Protein 3LRE (pdb70)

Secondary structure (P-SEA, 3-state):
cbbbbbbbcccaaaaaacccccccccccccccccccbbbbbccbbbcccccaaaaaaacaaaaaaaaaabbbbbbbbccccccccccccccccccccaaaaaaaaaaaaaaaacccccccbbbbbbbbcccccccccccccbbbbbbccccccccccbbbbbbccaaaaaaaaaaaaaacccccccccbbbbbbbbbbbbccccccccbbbbbbbbbbbcccccccaaaaaaaaaaaaacccccccaaaaaaccccccccbbbbbbbbbccccaaaaaaaaaaaaaaac/cccbbbbbbbcccaaaaaaccccccccccccccccccccbbbbbccbbbcccccaaaaaaaccccaaaaaaabbbbbbbbccccccccccccccccccccaaaaaaaaaaaaaacccccccccccbbbbbbcccccccccccccccccccccccbbbbbbbccaaaaaaaaaaaaaacccccccccccccccbbbbbbbbbbbbcccccccbbbbbbbbbbbcccccccccccaaaaaaaaaaaaaaacccccccaaaaaaccccccccbbbbbbbbbccccaaaaaaaaaaaaaaaccc

Structure (mmCIF, N/CA/C/O backbone):
data_3LRE
#
_entry.id   3LRE
#
_cell.length_a   69.420
_cell.length_b   79.744
_cell.length_c   140.145
_cell.angle_alpha   90.000
_cell.angle_beta   90.000
_cell.angle_gamma   90.000
#
_symmetry.space_group_name_H-M   'P 21 21 21'
#
loop_
_entity.id
_entity.type
_entity.pdbx_description
1 polymer 'Kinesin-like protein KIF18A'
2 non-polymer 'MAGNESIUM ION'
3 non-polymer "ADENOSINE-5'-DIPHOSPHATE"
4 water water
#
loop_
_atom_site.group_PDB
_atom_site.id
_atom_site.type_symbol
_atom_site.label_atom_id
_atom_site.label_alt_id
_atom_site.label_comp_id
_atom_site.label_asym_id
_atom_site.label_entity_id
_atom_site.label_seq_id
_atom_site.pdbx_PDB_ins_code
_atom_site.Cartn_x
_atom_site.Cartn_y
_atom_site.Cartn_z
_atom_site.occupancy
_atom_site.B_iso_or_equiv
_atom_site.auth_seq_id
_atom_site.auth_comp_id
_atom_site.auth_asym_id
_atom_site.auth_atom_id
_atom_site.pdbx_PDB_model_num
ATOM 1 N N . MET A 1 12 ? 33.211 30.864 17.767 1.00 38.24 12 MET A N 1
ATOM 2 C CA . MET A 1 12 ? 33.993 31.803 18.636 1.00 37.98 12 MET A CA 1
ATOM 3 C C . MET A 1 12 ? 35.323 32.209 18.006 1.00 37.77 12 MET A C 1
ATOM 4 O O . MET A 1 12 ? 36.212 31.374 17.796 1.00 38.81 12 MET A O 1
ATOM 9 N N . LYS A 1 13 ? 35.447 33.505 17.727 1.00 35.81 13 LYS A N 1
ATOM 10 C CA . LYS A 1 13 ? 36.705 34.096 17.333 1.00 34.89 13 LYS A CA 1
ATOM 11 C C . LYS A 1 13 ? 37.591 34.257 18.566 1.00 32.98 13 LYS A C 1
ATOM 12 O O . LYS A 1 13 ? 37.128 34.677 19.605 1.00 33.26 13 LYS A O 1
ATOM 18 N N . VAL A 1 14 ? 38.862 33.924 18.443 1.00 31.84 14 VAL A N 1
ATOM 19 C CA . VAL A 1 14 ? 39.825 34.058 19.525 1.00 30.86 14 VAL A CA 1
ATOM 20 C C . VAL A 1 14 ? 41.035 34.865 19.061 1.00 29.47 14 VAL A C 1
ATOM 21 O O . VAL A 1 14 ? 41.731 34.474 18.128 1.00 26.78 14 VAL A O 1
ATOM 25 N N . VAL A 1 15 ? 41.277 35.975 19.769 1.00 28.65 15 VAL A N 1
ATOM 26 C CA . VAL A 1 15 ? 42.428 36.859 19.563 1.00 28.00 15 VAL A CA 1
ATOM 27 C C . VAL A 1 15 ? 43.209 37.012 20.862 1.00 27.68 15 VAL A C 1
ATOM 28 O O . VAL A 1 15 ? 42.688 36.786 21.953 1.00 27.45 15 VAL A O 1
ATOM 32 N N . VAL A 1 16 ? 44.466 37.397 20.734 1.00 27.69 16 VAL A N 1
ATOM 33 C CA . VAL A 1 16 ? 45.350 37.544 21.876 1.00 28.28 16 VAL A CA 1
ATOM 34 C C . VAL A 1 16 ? 45.946 38.933 21.891 1.00 27.79 16 VAL A C 1
ATOM 35 O O . VAL A 1 16 ? 46.442 39.378 20.874 1.00 28.59 16 VAL A O 1
ATOM 39 N N . ARG A 1 17 ? 45.921 39.596 23.044 1.00 26.97 17 ARG A N 1
ATOM 40 C CA . ARG A 1 17 ? 46.595 40.870 23.210 1.00 27.11 17 ARG A CA 1
ATOM 41 C C . ARG A 1 17 ? 47.791 40.858 24.211 1.00 27.77 17 ARG A C 1
ATOM 42 O O . ARG A 1 17 ? 47.617 40.696 25.434 1.00 27.12 17 ARG A O 1
ATOM 50 N N . VAL A 1 18 ? 48.980 41.111 23.672 1.00 28.08 18 VAL A N 1
ATOM 51 C CA . VAL A 1 18 ? 50.218 41.146 24.429 1.00 29.16 18 VAL A CA 1
ATOM 52 C C . VAL A 1 18 ? 50.475 42.585 24.813 1.00 29.64 18 VAL A C 1
ATOM 53 O O . VAL A 1 18 ? 50.680 43.449 23.952 1.00 29.38 18 VAL A O 1
ATOM 57 N N . ARG A 1 19 ? 50.435 42.862 26.112 1.00 30.35 19 ARG A N 1
ATOM 58 C CA . ARG A 1 19 ? 50.662 44.208 26.601 1.00 31.56 19 ARG A CA 1
ATOM 59 C C . ARG A 1 19 ? 52.158 44.529 26.602 1.00 33.18 19 ARG A C 1
ATOM 60 O O . ARG A 1 19 ? 52.961 43.621 26.651 1.00 32.39 19 ARG A O 1
ATOM 68 N N . PRO A 1 20 ? 52.528 45.804 26.584 1.00 36.30 20 PRO A N 1
ATOM 69 C CA . PRO A 1 20 ? 53.944 46.186 26.728 1.00 39.11 20 PRO A CA 1
ATOM 70 C C . PRO A 1 20 ? 54.350 46.095 28.196 1.00 41.89 20 PRO A C 1
ATOM 71 O O . PRO A 1 20 ? 53.517 46.328 29.092 1.00 42.60 20 PRO A O 1
ATOM 75 N N . GLU A 1 21 ? 55.621 45.794 28.431 1.00 44.92 21 GLU A N 1
ATOM 76 C CA . GLU A 1 21 ? 56.182 45.769 29.777 1.00 46.57 21 GLU A CA 1
ATOM 77 C C . GLU A 1 21 ? 56.186 47.166 30.381 1.00 47.76 21 GLU A C 1
ATOM 78 O O . GLU A 1 21 ? 56.411 48.140 29.663 1.00 47.93 21 GLU A O 1
ATOM 84 N N . ASN A 1 22 ? 55.932 47.269 31.691 1.00 49.54 22 ASN A N 1
ATOM 85 C CA . ASN A 1 22 ? 55.946 48.568 32.380 1.00 51.32 22 ASN A CA 1
ATOM 86 C C . ASN A 1 22 ? 57.377 49.020 32.690 1.00 52.73 22 ASN A C 1
ATOM 87 O O . ASN A 1 22 ? 58.320 48.252 32.458 1.00 52.83 22 ASN A O 1
ATOM 92 N N . THR A 1 23 ? 57.514 50.253 33.213 1.00 54.53 23 THR A N 1
ATOM 93 C CA . THR A 1 23 ? 58.810 50.921 33.466 1.00 55.76 23 THR A CA 1
ATOM 94 C C . THR A 1 23 ? 59.737 50.080 34.326 1.00 56.48 23 THR A C 1
ATOM 95 O O . THR A 1 23 ? 60.918 49.946 34.002 1.00 57.84 23 THR A O 1
ATOM 99 N N . LYS A 1 24 ? 59.209 49.509 35.401 1.00 56.88 24 LYS A N 1
ATOM 100 C CA . LYS A 1 24 ? 60.004 48.664 36.291 1.00 57.54 24 LYS A CA 1
ATOM 101 C C . LYS A 1 24 ? 60.419 47.358 35.617 1.00 57.75 24 LYS A C 1
ATOM 102 O O . LYS A 1 24 ? 61.567 46.962 35.711 1.00 58.26 24 LYS A O 1
ATOM 108 N N . GLU A 1 25 ? 59.494 46.707 34.924 1.00 57.86 25 GLU A N 1
ATOM 109 C CA . GLU A 1 25 ? 59.761 45.423 34.269 1.00 58.13 25 GLU A CA 1
ATOM 110 C C . GLU A 1 25 ? 60.939 45.494 33.274 1.00 58.10 25 GLU A C 1
ATOM 111 O O . GLU A 1 25 ? 61.692 44.522 33.117 1.00 57.76 25 GLU A O 1
ATOM 117 N N . LYS A 1 26 ? 61.055 46.635 32.593 1.00 58.36 26 LYS A N 1
ATOM 118 C CA . LYS A 1 26 ? 62.064 46.859 31.549 1.00 58.36 26 LYS A CA 1
ATOM 119 C C . LYS A 1 26 ? 63.447 47.056 32.180 1.00 58.63 26 LYS A C 1
ATOM 120 O O . LYS A 1 26 ? 64.435 46.506 31.704 1.00 58.06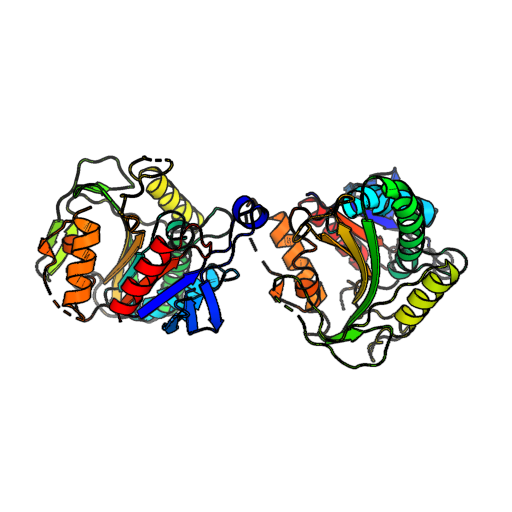 26 LYS A O 1
ATOM 126 N N . ALA A 1 27 ? 63.487 47.847 33.253 1.00 59.20 27 ALA A N 1
ATOM 127 C CA . ALA A 1 27 ? 64.708 48.090 34.007 1.00 59.89 27 ALA A CA 1
ATOM 128 C C . ALA A 1 27 ? 65.336 46.764 34.421 1.00 60.47 27 ALA A C 1
ATOM 129 O O . ALA A 1 27 ? 66.501 46.520 34.151 1.00 60.85 27 ALA A O 1
ATOM 131 N N . ALA A 1 28 ? 64.542 45.893 35.038 1.00 61.05 28 ALA A N 1
ATOM 132 C CA . ALA A 1 28 ? 64.993 44.564 35.444 1.00 61.29 28 ALA A CA 1
ATOM 133 C C . ALA A 1 28 ? 65.070 43.575 34.258 1.00 61.66 28 ALA A C 1
ATOM 134 O O . ALA A 1 28 ? 65.044 42.357 34.455 1.00 62.82 28 ALA A O 1
ATOM 136 N N . GLY A 1 29 ? 65.222 44.101 33.041 1.00 61.54 29 GLY A N 1
ATOM 137 C CA . GLY A 1 29 ? 65.024 43.379 31.785 1.00 61.14 29 GLY A CA 1
ATOM 138 C C . GLY A 1 29 ? 65.232 41.875 31.711 1.00 60.59 29 GLY A C 1
ATOM 139 O O . GLY A 1 29 ? 66.202 41.408 31.095 1.00 60.39 29 GLY A O 1
ATOM 140 N N . PHE A 1 30 ? 64.292 41.115 32.284 1.00 60.06 30 PHE A N 1
ATOM 141 C CA . PHE A 1 30 ? 64.315 39.648 32.196 1.00 59.47 30 PHE A CA 1
ATOM 142 C C . PHE A 1 30 ? 63.862 39.259 30.791 1.00 58.61 30 PHE A C 1
ATOM 143 O O . PHE A 1 30 ? 63.296 40.094 30.075 1.00 58.82 30 PHE A O 1
ATOM 151 N N . HIS A 1 31 ? 64.119 38.009 30.395 1.00 57.37 31 HIS A N 1
ATOM 152 C CA . HIS A 1 31 ? 63.748 37.506 29.058 1.00 56.55 31 HIS A CA 1
ATOM 153 C C . HIS A 1 31 ? 62.217 37.596 28.795 1.00 55.21 31 HIS A C 1
ATOM 154 O O . HIS A 1 31 ? 61.407 37.393 29.713 1.00 55.14 31 HIS A O 1
ATOM 161 N N . LYS A 1 32 ? 61.840 37.915 27.555 1.00 53.54 32 LYS A N 1
ATOM 162 C CA . LYS A 1 32 ? 60.422 37.972 27.147 1.00 52.38 32 LYS A CA 1
ATOM 163 C C . LYS A 1 32 ? 59.871 36.561 26.840 1.00 50.52 32 LYS A C 1
ATOM 164 O O . LYS A 1 32 ? 60.448 35.825 26.038 1.00 49.76 32 LYS A O 1
ATOM 170 N N . VAL A 1 33 ? 58.742 36.208 27.450 1.00 48.29 33 VAL A N 1
ATOM 171 C CA . VAL A 1 33 ? 58.138 34.880 27.267 1.00 47.36 33 VAL A CA 1
ATOM 172 C C . VAL A 1 33 ? 57.245 34.748 26.032 1.00 45.69 33 VAL A C 1
ATOM 173 O O . VAL A 1 33 ? 56.906 33.628 25.618 1.00 45.56 33 VAL A O 1
ATOM 177 N N . VAL A 1 34 ? 56.833 35.870 25.461 1.00 43.96 34 VAL A N 1
ATOM 178 C CA . VAL A 1 34 ? 56.017 35.846 24.250 1.00 42.80 34 VAL A CA 1
ATOM 179 C C . VAL A 1 34 ? 56.689 36.649 23.158 1.00 42.28 34 VAL A C 1
ATOM 180 O O . VAL A 1 34 ? 57.058 37.783 23.384 1.00 42.00 34 VAL A O 1
ATOM 184 N N . HIS A 1 35 ? 56.832 36.040 21.981 1.00 42.52 35 HIS A N 1
ATOM 185 C CA . HIS A 1 35 ? 57.319 36.706 20.773 1.00 42.66 35 HIS A CA 1
ATOM 186 C C . HIS A 1 35 ? 56.222 36.681 19.720 1.00 41.93 35 HIS A C 1
ATOM 187 O O . HIS A 1 35 ? 55.824 35.615 19.283 1.00 39.90 35 HIS A O 1
ATOM 194 N N . VAL A 1 36 ? 55.752 37.869 19.325 1.00 42.15 36 VAL A N 1
ATOM 195 C CA . VAL A 1 36 ? 54.792 38.010 18.245 1.00 42.25 36 VAL A CA 1
ATOM 196 C C . VAL A 1 36 ? 55.559 37.999 16.920 1.00 42.49 36 VAL A C 1
ATOM 197 O O . VAL A 1 36 ? 56.356 38.907 16.643 1.00 41.49 36 VAL A O 1
ATOM 201 N N . VAL A 1 37 ? 55.311 36.964 16.120 1.00 42.71 37 VAL A N 1
ATOM 202 C CA . VAL A 1 37 ? 55.833 36.844 14.759 1.00 42.89 37 VAL A CA 1
ATOM 203 C C . VAL A 1 37 ? 55.059 37.783 13.832 1.00 43.17 37 VAL A C 1
ATOM 204 O O . VAL A 1 37 ? 55.623 38.711 13.297 1.00 43.08 37 VAL A O 1
ATOM 208 N N . ASP A 1 38 ? 53.766 37.547 13.632 1.00 43.77 38 ASP A N 1
ATOM 209 C CA . ASP A 1 38 ? 52.958 38.430 12.773 1.00 43.80 38 ASP A CA 1
ATOM 210 C C . ASP A 1 38 ? 51.482 38.538 13.209 1.00 44.44 38 ASP A C 1
ATOM 211 O O . ASP A 1 38 ? 51.131 38.188 14.344 1.00 44.99 38 ASP A O 1
ATOM 216 N N . LYS A 1 39 ? 50.615 39.026 12.327 1.00 44.31 39 LYS A N 1
ATOM 217 C CA . LYS A 1 39 ? 49.212 39.243 12.682 1.00 44.77 39 LYS A CA 1
ATOM 218 C C . LYS A 1 39 ? 48.491 38.034 13.276 1.00 43.70 39 LYS A C 1
ATOM 219 O O . LYS A 1 39 ? 47.495 38.216 13.957 1.00 43.19 39 LYS A O 1
ATOM 225 N N . HIS A 1 40 ? 48.961 36.824 12.983 1.00 43.05 40 HIS A N 1
ATOM 226 C CA . HIS A 1 40 ? 48.273 35.586 13.373 1.00 43.23 40 HIS A CA 1
ATOM 227 C C . HIS A 1 40 ? 49.060 34.636 14.278 1.00 42.30 40 HIS A C 1
ATOM 228 O O . HIS A 1 40 ? 48.482 33.738 14.882 1.00 42.31 40 HIS A O 1
ATOM 235 N N . ILE A 1 41 ? 50.373 34.817 14.364 1.00 41.99 41 ILE A N 1
ATOM 236 C CA . ILE A 1 41 ? 51.259 33.816 14.950 1.00 41.35 41 ILE A CA 1
ATOM 237 C C . ILE A 1 41 ? 52.018 34.418 16.091 1.00 40.49 41 ILE A C 1
ATOM 238 O O . ILE A 1 41 ? 52.533 35.511 15.965 1.00 38.91 41 ILE A O 1
ATOM 243 N N . LEU A 1 42 ? 52.056 33.716 17.223 1.00 40.18 42 LEU A N 1
ATOM 244 C CA . LEU A 1 42 ? 52.978 34.091 18.301 1.00 39.97 42 LEU A CA 1
ATOM 245 C C . LEU A 1 42 ? 53.729 32.858 18.776 1.00 39.37 42 LEU A C 1
ATOM 246 O O . LEU A 1 42 ? 53.347 31.741 18.469 1.00 39.29 42 LEU A O 1
ATOM 251 N N . VAL A 1 43 ? 54.811 33.070 19.502 1.00 39.00 43 VAL A N 1
ATOM 252 C CA . VAL A 1 43 ? 55.638 31.984 19.972 1.00 39.25 43 VAL A CA 1
ATOM 253 C C . VAL A 1 43 ? 55.760 32.127 21.472 1.00 39.23 43 VAL A C 1
ATOM 254 O O . VAL A 1 43 ? 56.270 33.133 21.947 1.00 39.18 43 VAL A O 1
ATOM 258 N N . PHE A 1 44 ? 55.300 31.129 22.221 1.00 39.45 44 PHE A N 1
ATOM 259 C CA . PHE A 1 44 ? 55.495 31.129 23.671 1.00 39.86 44 PHE A CA 1
ATOM 260 C C . PHE A 1 44 ? 56.800 30.468 24.077 1.00 40.09 44 PHE A C 1
ATOM 261 O O . PHE A 1 44 ? 57.076 29.354 23.655 1.00 40.08 44 PHE A O 1
ATOM 269 N N . ASP A 1 45 ? 57.539 31.118 24.966 1.00 40.56 45 ASP A N 1
ATOM 270 C CA . ASP A 1 45 ? 58.877 30.669 25.374 1.00 41.34 45 ASP A CA 1
ATOM 271 C C . ASP A 1 45 ? 59.874 30.704 24.181 1.00 41.50 45 ASP A C 1
ATOM 272 O O . ASP A 1 45 ? 60.317 29.645 23.702 1.00 41.61 45 ASP A O 1
ATOM 277 C CA . ASN A 1 69 ? 62.714 25.956 25.858 1.00 50.91 69 ASN A CA 1
ATOM 278 C C . ASN A 1 69 ? 61.563 25.375 25.050 1.00 50.61 69 ASN A C 1
ATOM 279 O O . ASN A 1 69 ? 61.784 24.854 23.956 1.00 50.68 69 ASN A O 1
ATOM 284 N N . LYS A 1 70 ? 60.333 25.517 25.557 1.00 50.15 70 LYS A N 1
ATOM 285 C CA . LYS A 1 70 ? 59.166 24.881 24.944 1.00 50.18 70 LYS A CA 1
ATOM 286 C C . LYS A 1 70 ? 58.861 25.351 23.504 1.00 49.99 70 LYS A C 1
ATOM 287 O O . LYS A 1 70 ? 58.217 24.619 22.727 1.00 49.34 70 LYS A O 1
ATOM 293 N N . ASP A 1 71 ? 59.310 26.569 23.175 1.00 49.78 71 ASP A N 1
ATOM 294 C CA . ASP A 1 71 ? 59.243 27.125 21.813 1.00 49.94 71 ASP A CA 1
ATOM 295 C C . ASP A 1 71 ? 57.952 26.726 21.106 1.00 49.17 71 ASP A C 1
ATOM 296 O O . ASP A 1 71 ? 57.963 26.132 20.029 1.00 48.72 71 ASP A O 1
ATOM 301 N N . LEU A 1 72 ? 56.836 27.056 21.748 1.00 49.01 72 LEU A N 1
ATOM 302 C CA . LEU A 1 72 ? 55.496 26.733 21.245 1.00 49.09 72 LEU A CA 1
ATOM 303 C C . LEU A 1 72 ? 54.932 27.793 20.284 1.00 48.65 72 LEU A C 1
ATOM 304 O O . LEU A 1 72 ? 54.885 28.964 20.609 1.00 48.04 72 LEU A O 1
ATOM 309 N N . LYS A 1 73 ? 54.477 27.356 19.118 1.00 49.01 73 LYS A N 1
ATOM 310 C CA . LYS A 1 73 ? 53.931 28.255 18.121 1.00 49.43 73 LYS A CA 1
ATOM 311 C C . LYS A 1 73 ? 52.437 28.152 18.237 1.00 49.25 73 LYS A C 1
ATOM 312 O O . LYS A 1 73 ? 51.885 27.057 18.086 1.00 49.78 73 LYS A O 1
ATOM 318 N N . PHE A 1 74 ? 51.792 29.293 18.505 1.00 48.15 74 PHE A N 1
ATOM 319 C CA . PHE A 1 74 ? 50.344 29.380 18.583 1.00 46.99 74 PHE A CA 1
ATOM 320 C C . PHE A 1 74 ? 49.837 30.198 17.392 1.00 46.21 74 PHE A C 1
ATOM 321 O O . PHE A 1 74 ? 50.486 31.142 16.939 1.00 46.65 74 PHE A O 1
ATOM 329 N N . VAL A 1 75 ? 48.671 29.829 16.889 1.00 44.52 75 VAL A N 1
ATOM 330 C CA . VAL A 1 75 ? 48.015 30.583 15.831 1.00 43.57 75 VAL A CA 1
ATOM 331 C C . VAL A 1 75 ? 46.660 31.061 16.335 1.00 41.74 75 VAL A C 1
ATOM 332 O O . VAL A 1 75 ? 45.935 30.316 16.992 1.00 41.69 75 VAL A O 1
ATOM 336 N N . PHE A 1 76 ? 46.334 32.309 16.014 1.00 39.88 76 PHE A N 1
ATOM 337 C CA . PHE A 1 76 ? 45.074 32.914 16.411 1.00 38.06 76 PHE A CA 1
ATOM 338 C C . PHE A 1 76 ? 44.464 33.755 15.286 1.00 37.08 76 PHE A C 1
ATOM 339 O O . PHE A 1 76 ? 45.154 34.212 14.382 1.00 36.69 76 PHE A O 1
ATOM 347 N N . ASP A 1 77 ? 43.166 33.973 15.387 1.00 36.09 77 ASP A N 1
ATOM 348 C CA . ASP A 1 77 ? 42.423 34.781 14.446 1.00 36.34 77 ASP A CA 1
ATOM 349 C C . ASP A 1 77 ? 43.043 36.162 14.294 1.00 36.21 77 ASP A C 1
ATOM 350 O O . ASP A 1 77 ? 43.008 36.727 13.214 1.00 36.65 77 ASP A O 1
ATOM 355 N N . ALA A 1 78 ? 43.624 36.675 15.383 1.00 35.73 78 ALA A N 1
ATOM 356 C CA . ALA A 1 78 ? 44.379 37.913 15.406 1.00 35.31 78 ALA A CA 1
ATOM 357 C C . ALA A 1 78 ? 45.277 37.970 16.654 1.00 35.33 78 ALA A C 1
ATOM 358 O O . ALA A 1 78 ? 44.903 37.462 17.730 1.00 35.73 78 ALA A O 1
ATOM 360 N N . VAL A 1 79 ? 46.445 38.582 16.504 1.00 33.69 79 VAL A N 1
ATOM 361 C CA . VAL A 1 79 ? 47.395 38.784 17.604 1.00 33.73 79 VAL A CA 1
ATOM 362 C C . VAL A 1 79 ? 47.792 40.261 17.553 1.00 33.46 79 VAL A C 1
ATOM 363 O O . VAL A 1 79 ? 48.162 40.781 16.489 1.00 33.92 79 VAL A O 1
ATOM 367 N N . PHE A 1 80 ? 47.641 40.951 18.676 1.00 32.94 80 PHE A N 1
ATOM 368 C CA . PHE A 1 80 ? 47.903 42.381 18.765 1.00 32.56 80 PHE A CA 1
ATOM 369 C C . PHE A 1 80 ? 49.106 42.487 19.635 1.00 32.81 80 PHE A C 1
ATOM 370 O O . PHE A 1 80 ? 49.094 41.976 20.745 1.00 30.83 80 PHE A O 1
ATOM 378 N N . ASP A 1 81 ? 50.149 43.157 19.156 1.00 34.49 81 ASP A N 1
ATOM 379 C CA . ASP A 1 81 ? 51.402 43.221 19.898 1.00 35.52 81 ASP A CA 1
ATOM 380 C C . ASP A 1 81 ? 51.422 44.403 20.850 1.00 35.88 81 ASP A C 1
ATOM 381 O O . ASP A 1 81 ? 50.413 45.089 21.043 1.00 35.28 81 ASP A O 1
ATOM 386 N N . GLU A 1 82 ? 52.597 44.624 21.433 1.00 36.56 82 GLU A N 1
ATOM 387 C CA . GLU A 1 82 ? 52.851 45.663 22.416 1.00 36.80 82 GLU A CA 1
ATOM 388 C C . GLU A 1 82 ? 52.515 47.055 21.922 1.00 35.86 82 GLU A C 1
ATOM 389 O O . GLU A 1 82 ? 52.287 47.931 22.724 1.00 35.96 82 GLU A O 1
ATOM 395 N N . THR A 1 83 ? 52.516 47.274 20.613 1.00 35.38 83 THR A N 1
ATOM 396 C CA . THR A 1 83 ? 52.246 48.605 20.058 1.00 35.11 83 THR A CA 1
ATOM 397 C C . THR A 1 83 ? 50.783 48.803 19.670 1.00 33.91 83 THR A C 1
ATOM 398 O O . THR A 1 83 ? 50.384 49.910 19.286 1.00 34.50 83 THR A O 1
ATOM 402 N N . SER A 1 84 ? 49.986 47.741 19.723 1.00 31.99 84 SER A N 1
ATOM 403 C CA . SER A 1 84 ? 48.570 47.827 19.362 1.00 30.35 84 SER A CA 1
ATOM 404 C C . SER A 1 84 ? 47.857 48.991 20.030 1.00 28.44 84 SER A C 1
ATOM 405 O O . SER A 1 84 ? 48.052 49.275 21.194 1.00 27.21 84 SER A O 1
ATOM 408 N N . THR A 1 85 ? 47.070 49.724 19.255 1.00 27.45 85 THR A N 1
ATOM 409 C CA . THR A 1 85 ? 46.223 50.762 19.813 1.00 26.00 85 THR A CA 1
ATOM 410 C C . THR A 1 85 ? 44.839 50.197 20.080 1.00 25.42 85 THR A C 1
ATOM 411 O O . THR A 1 85 ? 44.446 49.161 19.518 1.00 25.59 85 THR A O 1
ATOM 415 N N . GLN A 1 86 ? 44.092 50.929 20.886 1.00 24.80 86 GLN A N 1
ATOM 416 C CA . GLN A 1 86 ? 42.695 50.586 21.178 1.00 25.47 86 GLN A CA 1
ATOM 417 C C . GLN A 1 86 ? 41.895 50.476 19.901 1.00 24.93 86 GLN A C 1
ATOM 418 O O . GLN A 1 86 ? 41.057 49.590 19.772 1.00 24.05 86 GLN A O 1
ATOM 424 N N . SER A 1 87 ? 42.183 51.365 18.956 1.00 25.72 87 SER A N 1
ATOM 425 C CA . SER A 1 87 ? 41.517 51.372 17.662 1.00 26.22 87 SER A CA 1
ATOM 426 C C . SER A 1 87 ? 41.759 50.102 16.893 1.00 26.27 87 SER A C 1
ATOM 427 O O . SER A 1 87 ? 40.820 49.522 16.359 1.00 25.32 87 SER A O 1
ATOM 430 N N . GLU A 1 88 ? 43.000 49.661 16.853 1.00 26.85 88 GLU A N 1
ATOM 431 C CA . GLU A 1 88 ? 43.306 48.404 16.183 1.00 27.79 88 GLU A CA 1
ATOM 432 C C . GLU A 1 88 ? 42.582 47.220 16.813 1.00 26.19 88 GLU A C 1
ATOM 433 O O . GLU A 1 88 ? 42.068 46.365 16.097 1.00 24.59 88 GLU A O 1
ATOM 439 N N . VAL A 1 89 ? 42.549 47.177 18.149 1.00 24.66 89 VAL A N 1
ATOM 440 C CA . VAL A 1 89 ? 41.827 46.121 18.837 1.00 24.03 89 VAL A CA 1
ATOM 441 C C . VAL A 1 89 ? 40.341 46.210 18.501 1.00 22.96 89 VAL A C 1
ATOM 442 O O . VAL A 1 89 ? 39.754 45.225 18.117 1.00 21.68 89 VAL A O 1
ATOM 446 N N . PHE A 1 90 ? 39.737 47.379 18.671 1.00 23.05 90 PHE A N 1
ATOM 447 C CA . PHE A 1 90 ? 38.334 47.606 18.296 1.00 23.28 90 PHE A CA 1
ATOM 448 C C . PHE A 1 90 ? 38.010 47.172 16.850 1.00 23.85 90 PHE A C 1
ATOM 449 O O . PHE A 1 90 ? 36.987 46.492 16.612 1.00 23.20 90 PHE A O 1
ATOM 457 N N . GLU A 1 91 ? 38.890 47.513 15.912 1.00 24.68 91 GLU A N 1
ATOM 458 C CA . GLU A 1 91 ? 38.655 47.253 14.481 1.00 26.53 91 GLU A CA 1
ATOM 459 C C . GLU A 1 91 ? 38.617 45.791 14.194 1.00 26.25 91 GLU A C 1
ATOM 460 O O . GLU A 1 91 ? 37.977 45.373 13.274 1.00 25.51 91 GLU A O 1
ATOM 466 N N . HIS A 1 92 ? 39.310 45.015 15.012 1.00 27.17 92 HIS A N 1
ATOM 467 C CA . HIS A 1 92 ? 39.401 43.592 14.794 1.00 28.89 92 HIS A CA 1
ATOM 468 C C . HIS A 1 92 ? 38.595 42.774 15.768 1.00 28.07 92 HIS A C 1
ATOM 469 O O . HIS A 1 92 ? 38.718 41.569 15.777 1.00 28.57 92 HIS A O 1
ATOM 476 N N . THR A 1 93 ? 37.746 43.434 16.565 1.00 27.58 93 THR A N 1
ATOM 477 C CA . THR A 1 93 ? 36.905 42.749 17.538 1.00 25.34 93 THR A CA 1
ATOM 478 C C . THR A 1 93 ? 35.442 43.125 17.425 1.00 24.53 93 THR A C 1
ATOM 479 O O . THR A 1 93 ? 34.726 42.438 16.723 1.00 24.04 93 THR A O 1
ATOM 483 N N . THR A 1 94 ? 35.003 44.208 18.072 1.00 24.02 94 THR A N 1
ATOM 484 C CA . THR A 1 94 ? 33.599 44.524 18.118 1.00 24.20 94 THR A CA 1
ATOM 485 C C . THR A 1 94 ? 33.119 45.285 16.895 1.00 24.79 94 THR A C 1
ATOM 486 O O . THR A 1 94 ? 31.915 45.314 16.630 1.00 23.78 94 THR A O 1
ATOM 490 N N . LYS A 1 95 ? 34.030 45.944 16.180 1.00 25.37 95 LYS A N 1
ATOM 491 C CA . LYS A 1 95 ? 33.616 46.712 15.009 1.00 26.64 95 LYS A CA 1
ATOM 492 C C . LYS A 1 95 ? 32.927 45.815 13.974 1.00 26.43 95 LYS A C 1
ATOM 493 O O . LYS A 1 95 ? 31.782 46.085 13.620 1.00 26.35 95 LYS A O 1
ATOM 499 N N . PRO A 1 96 ? 33.540 44.713 13.552 1.00 26.57 96 PRO A N 1
ATOM 500 C CA . PRO A 1 96 ? 32.813 43.720 12.750 1.00 26.89 96 PRO A CA 1
ATOM 501 C C . PRO A 1 96 ? 31.600 43.044 13.441 1.00 27.39 96 PRO A C 1
ATOM 502 O O . PRO A 1 96 ? 30.628 42.751 12.782 1.00 26.50 96 PRO A O 1
ATOM 506 N N . ILE A 1 97 ? 31.666 42.769 14.744 1.00 27.68 97 ILE A N 1
ATOM 507 C CA . ILE A 1 97 ? 30.570 42.054 15.388 1.00 27.90 97 ILE A CA 1
ATOM 508 C C . ILE A 1 97 ? 29.341 42.916 15.458 1.00 27.08 97 ILE A C 1
ATOM 509 O O . ILE A 1 97 ? 28.234 42.407 15.530 1.00 27.67 97 ILE A O 1
ATOM 514 N N . LEU A 1 98 ? 29.531 44.225 15.357 1.00 26.23 98 LEU A N 1
ATOM 515 C CA . LEU A 1 98 ? 28.428 45.198 15.396 1.00 25.70 98 LEU A CA 1
ATOM 516 C C . LEU A 1 98 ? 27.520 44.988 14.198 1.00 25.35 98 LEU A C 1
ATOM 517 O O . LEU A 1 98 ? 26.331 45.288 14.257 1.00 24.70 98 LEU A O 1
ATOM 522 N N . ARG A 1 99 ? 28.111 44.527 13.095 1.00 26.22 99 ARG A N 1
ATOM 523 C CA . ARG A 1 99 ? 27.366 44.174 11.855 1.00 26.95 99 ARG A CA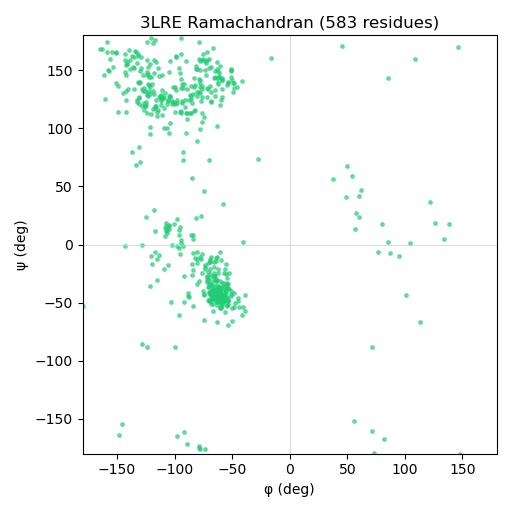 1
ATOM 524 C C . ARG A 1 99 ? 26.331 43.071 12.168 1.00 26.27 99 ARG A C 1
ATOM 525 O O . ARG A 1 99 ? 25.147 43.163 11.811 1.00 25.43 99 ARG A O 1
ATOM 533 N N . SER A 1 100 ? 26.769 42.071 12.928 1.00 25.97 100 SER A N 1
ATOM 534 C CA . SER A 1 100 ? 25.836 41.054 13.439 1.00 25.63 100 SER A CA 1
ATOM 535 C C . SER A 1 100 ? 24.791 41.602 14.432 1.00 25.54 100 SER A C 1
ATOM 536 O O . SER A 1 100 ? 23.621 41.225 14.361 1.00 26.30 100 SER A O 1
ATOM 539 N N . PHE A 1 101 ? 25.212 42.460 15.370 1.00 24.27 101 PHE A N 1
ATOM 540 C CA . PHE A 1 101 ? 24.296 43.057 16.333 1.00 22.86 101 PHE A CA 1
ATOM 541 C C . PHE A 1 101 ? 23.149 43.821 15.638 1.00 24.58 101 PHE A C 1
ATOM 542 O O . PHE A 1 101 ? 21.959 43.735 16.025 1.00 23.52 101 PHE A O 1
ATOM 550 N N . LEU A 1 102 ? 23.497 44.579 14.607 1.00 26.27 102 LEU A N 1
ATOM 551 C CA . LEU A 1 102 ? 22.491 45.369 13.890 1.00 27.66 102 LEU A CA 1
ATOM 552 C C . LEU A 1 102 ? 21.628 44.523 12.949 1.00 28.85 102 LEU A C 1
ATOM 553 O O . LEU A 1 102 ? 20.647 45.021 12.422 1.00 30.50 102 LEU A O 1
ATOM 558 N N . ASN A 1 103 ? 21.983 43.255 12.767 1.00 30.06 103 ASN A N 1
ATOM 559 C CA . ASN A 1 103 ? 21.107 42.263 12.175 1.00 31.17 103 ASN A CA 1
ATOM 560 C C . ASN A 1 103 ? 20.315 41.411 13.215 1.00 32.42 103 ASN A C 1
ATOM 561 O O . ASN A 1 103 ? 19.722 40.400 12.867 1.00 32.91 103 ASN A O 1
ATOM 566 N N . GLY A 1 104 ? 20.274 41.864 14.465 1.00 32.19 104 GLY A N 1
ATOM 567 C CA . GLY A 1 104 ? 19.499 41.228 15.516 1.00 32.56 104 GLY A CA 1
ATOM 568 C C . GLY A 1 104 ? 20.125 40.007 16.172 1.00 32.82 104 GLY A C 1
ATOM 569 O O . GLY A 1 104 ? 19.400 39.258 16.785 1.00 34.34 104 GLY A O 1
ATOM 570 N N . TYR A 1 105 ? 21.436 39.783 16.046 1.00 32.29 105 TYR A N 1
ATOM 571 C CA . TYR A 1 105 ? 22.090 38.664 16.707 1.00 32.30 105 TYR A CA 1
ATOM 572 C C . TYR A 1 105 ? 22.674 39.101 18.033 1.00 30.48 105 TYR A C 1
ATOM 573 O O . TYR A 1 105 ? 23.295 40.153 18.115 1.00 29.96 105 TYR A O 1
ATOM 582 N N . ASN A 1 106 ? 22.463 38.300 19.081 1.00 28.54 106 ASN A N 1
ATOM 583 C CA . ASN A 1 106 ? 23.177 38.529 20.335 1.00 26.85 106 ASN A CA 1
ATOM 584 C C . ASN A 1 106 ? 24.653 38.395 20.107 1.00 25.68 106 ASN A C 1
ATOM 585 O O . ASN A 1 106 ? 25.088 37.577 19.304 1.00 25.78 106 ASN A O 1
ATOM 590 N N . CYS A 1 107 ? 25.433 39.215 20.794 1.00 24.76 107 CYS A N 1
ATOM 591 C CA . CYS A 1 107 ? 26.877 39.158 20.673 1.00 24.08 107 CYS A CA 1
ATOM 592 C C . CYS A 1 107 ? 27.520 39.226 22.037 1.00 22.81 107 CYS A C 1
ATOM 593 O O . CYS A 1 107 ? 27.027 39.889 22.934 1.00 21.69 107 CYS A O 1
ATOM 596 N N . THR A 1 108 ? 28.694 38.634 22.141 1.00 22.43 108 THR A N 1
ATOM 597 C CA . THR A 1 108 ? 29.417 38.569 23.399 1.00 22.11 108 THR A CA 1
ATOM 598 C C . THR A 1 108 ? 30.905 38.725 23.205 1.00 21.39 108 THR A C 1
ATOM 599 O O . THR A 1 108 ? 31.477 38.103 22.344 1.00 20.79 108 THR A O 1
ATOM 603 N N . VAL A 1 109 ? 31.516 39.585 23.994 1.00 21.64 109 VAL A N 1
ATOM 604 C CA . VAL A 1 109 ? 32.970 39.711 24.009 1.00 22.81 109 VAL A CA 1
ATOM 605 C C . VAL A 1 109 ? 33.481 39.484 25.430 1.00 21.59 109 VAL A C 1
ATOM 606 O O . VAL A 1 109 ? 33.002 40.131 26.374 1.00 20.83 109 VAL A O 1
ATOM 610 N N . LEU A 1 110 ? 34.444 38.574 25.541 1.00 20.66 110 LEU A N 1
ATOM 611 C CA . LEU A 1 110 ? 35.007 38.117 26.812 1.00 22.03 110 LEU A CA 1
ATOM 612 C C . LEU A 1 110 ? 36.479 38.524 26.869 1.00 21.01 110 LEU A C 1
ATOM 613 O O . LEU A 1 110 ? 37.254 38.013 26.075 1.00 22.50 110 LEU A O 1
ATOM 618 N N . ALA A 1 111 ? 36.838 39.414 27.772 1.00 20.35 111 ALA A N 1
ATOM 619 C CA . ALA A 1 111 ? 38.229 39.722 28.106 1.00 21.44 111 ALA A CA 1
ATOM 620 C C . ALA A 1 111 ? 38.682 38.783 29.226 1.00 22.17 111 ALA A C 1
ATOM 621 O O . ALA A 1 111 ? 38.143 38.877 30.367 1.00 19.29 111 ALA A O 1
ATOM 623 N N . TYR A 1 112 ? 39.638 37.895 28.873 1.00 22.68 112 TYR A N 1
ATOM 624 C CA . TYR A 1 112 ? 40.114 36.770 29.710 1.00 23.78 112 TYR A CA 1
ATOM 625 C C . TYR A 1 112 ? 41.607 36.887 29.942 1.00 24.25 112 TYR A C 1
ATOM 626 O O . TYR A 1 112 ? 42.350 37.176 28.993 1.00 24.55 112 TYR A O 1
ATOM 635 N N . GLY A 1 113 ? 42.032 36.626 31.184 1.00 23.90 113 GLY A N 1
ATOM 636 C CA . GLY A 1 113 ? 43.424 36.435 31.535 1.00 23.26 113 GLY A CA 1
ATOM 637 C C . GLY A 1 113 ? 43.803 36.879 32.908 1.00 23.24 113 GLY A C 1
ATOM 638 O O . GLY A 1 113 ? 43.037 37.406 33.650 1.00 22.82 113 GLY A O 1
ATOM 639 N N . ALA A 1 114 ? 45.071 36.704 33.220 1.00 24.67 114 ALA A N 1
ATOM 640 C CA . ALA A 1 114 ? 45.553 36.838 34.566 1.00 24.72 114 ALA A CA 1
ATOM 641 C C . ALA A 1 114 ? 45.564 38.313 34.904 1.00 24.98 114 ALA A C 1
ATOM 642 O O . ALA A 1 114 ? 45.543 39.142 34.013 1.00 25.38 114 ALA A O 1
ATOM 644 N N . THR A 1 115 ? 45.533 38.619 36.200 1.00 25.65 115 THR A N 1
ATOM 645 C CA . THR A 1 115 ? 45.617 39.964 36.707 1.00 26.10 115 THR A CA 1
ATOM 646 C C . THR A 1 115 ? 46.914 40.624 36.246 1.00 27.32 115 THR A C 1
ATOM 647 O O . THR A 1 115 ? 48.001 39.996 36.207 1.00 26.34 115 THR A O 1
ATOM 651 N N . GLY A 1 116 ? 46.791 41.913 35.923 1.00 28.57 116 GLY A N 1
ATOM 652 C CA . GLY A 1 116 ? 47.853 42.658 35.271 1.00 28.40 116 GLY A CA 1
ATOM 653 C C . GLY A 1 116 ? 48.061 42.425 33.785 1.00 28.01 116 GLY A C 1
ATOM 654 O O . GLY A 1 116 ? 48.839 43.146 33.195 1.00 28.57 116 GLY A O 1
ATOM 655 N N . ALA A 1 117 ? 47.380 41.484 33.152 1.00 27.72 117 ALA A N 1
ATOM 656 C CA . ALA A 1 117 ? 47.659 41.247 31.739 1.00 27.52 117 ALA A CA 1
ATOM 657 C C . ALA A 1 117 ? 47.086 42.286 30.735 1.00 27.53 117 ALA A C 1
ATOM 658 O O . ALA A 1 117 ? 47.618 42.435 29.616 1.00 28.61 117 ALA A O 1
ATOM 660 N N . GLY A 1 118 ? 46.026 42.989 31.097 1.00 26.75 118 GLY A N 1
ATOM 661 C CA . GLY A 1 118 ? 45.394 43.956 30.182 1.00 26.68 118 GLY A CA 1
ATOM 662 C C . GLY A 1 118 ? 43.866 43.994 29.995 1.00 25.35 118 GLY A C 1
ATOM 663 O O . GLY A 1 118 ? 43.372 44.709 29.121 1.00 26.11 118 GLY A O 1
ATOM 664 N N . LYS A 1 119 ? 43.115 43.201 30.753 1.00 24.00 119 LYS A N 1
ATOM 665 C CA . LYS A 1 119 ? 41.681 43.061 30.524 1.00 22.81 119 LYS A CA 1
ATOM 666 C C . LYS A 1 119 ? 40.997 44.410 30.649 1.00 22.43 119 LYS A C 1
ATOM 667 O O . LYS A 1 119 ? 40.243 44.844 29.779 1.00 20.72 119 LYS A O 1
ATOM 673 N N . THR A 1 120 ? 41.261 45.095 31.759 1.00 22.89 120 THR A N 1
ATOM 674 C CA . THR A 1 120 ? 40.627 46.382 31.989 1.00 22.82 120 THR A CA 1
ATOM 675 C C . THR A 1 120 ? 41.043 47.488 31.040 1.00 22.61 120 THR A C 1
ATOM 676 O O . THR A 1 120 ? 40.237 48.346 30.704 1.00 23.11 120 THR A O 1
ATOM 680 N N . HIS A 1 121 ? 42.311 47.537 30.686 1.00 23.45 121 HIS A N 1
ATOM 681 C CA . HIS A 1 121 ? 42.835 48.558 29.791 1.00 23.45 121 HIS A CA 1
ATOM 682 C C . HIS A 1 121 ? 42.164 48.321 28.446 1.00 23.17 121 HIS A C 1
ATOM 683 O O . HIS A 1 121 ? 41.790 49.246 27.756 1.00 22.80 121 HIS A O 1
ATOM 690 N N . THR A 1 122 ? 42.044 47.056 28.066 1.00 22.38 122 THR A N 1
ATOM 691 C CA . THR A 1 122 ? 41.375 46.713 26.816 1.00 22.62 122 THR A CA 1
ATOM 692 C C . THR A 1 122 ? 39.895 47.099 26.819 1.00 22.89 122 THR A C 1
ATOM 693 O O . THR A 1 122 ? 39.443 47.706 25.860 1.00 23.47 122 THR A O 1
ATOM 697 N N . MET A 1 123 ? 39.148 46.787 27.890 1.00 22.42 123 MET A N 1
ATOM 698 C CA . MET A 1 123 ? 37.697 46.992 27.907 1.00 21.58 123 MET A CA 1
ATOM 699 C C . MET A 1 123 ? 37.327 48.409 28.292 1.00 20.98 123 MET A C 1
ATOM 700 O O . MET A 1 123 ? 36.533 49.067 27.619 1.00 21.39 123 MET A O 1
ATOM 705 N N . LEU A 1 124 ? 37.841 48.864 29.398 1.00 21.12 124 LEU A N 1
ATOM 706 C CA . LEU A 1 124 ? 37.564 50.204 29.868 1.00 22.50 124 LEU A CA 1
ATOM 707 C C . LEU A 1 124 ? 38.570 51.209 29.282 1.00 23.48 124 LEU A C 1
ATOM 708 O O . LEU A 1 124 ? 38.179 52.254 28.933 1.00 23.48 124 LEU A O 1
ATOM 713 N N . GLY A 1 125 ? 39.866 50.894 29.266 1.00 25.56 125 GLY A N 1
ATOM 714 C CA . GLY A 1 125 ? 40.913 51.820 28.831 1.00 27.53 125 GLY A CA 1
ATOM 715 C C . GLY A 1 125 ? 41.328 52.787 29.912 1.00 29.74 125 GLY A C 1
ATOM 716 O O . GLY A 1 125 ? 40.952 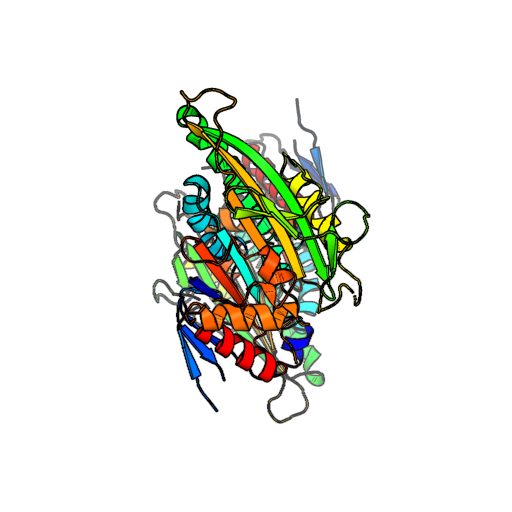52.624 31.078 1.00 30.64 125 GLY A O 1
ATOM 717 N N . SER A 1 126 ? 42.075 53.824 29.517 1.00 31.62 126 SER A N 1
ATOM 718 C CA . SER A 1 126 ? 42.475 54.925 30.413 1.00 32.57 126 SER A CA 1
ATOM 719 C C . SER A 1 126 ? 41.955 56.262 29.904 1.00 32.77 126 SER A C 1
ATOM 720 O O . SER A 1 126 ? 41.308 56.338 28.830 1.00 32.25 126 SER A O 1
ATOM 723 N N . ALA A 1 127 ? 42.217 57.317 30.673 1.00 32.73 127 ALA A N 1
ATOM 724 C CA . ALA A 1 127 ? 41.794 58.677 30.303 1.00 33.09 127 ALA A CA 1
ATOM 725 C C . ALA A 1 127 ? 42.294 59.067 28.926 1.00 32.28 127 ALA A C 1
ATOM 726 O O . ALA A 1 127 ? 41.607 59.748 28.185 1.00 33.20 127 ALA A O 1
ATOM 728 N N . ASP A 1 128 ? 43.501 58.642 28.602 1.00 32.42 128 ASP A N 1
ATOM 729 C CA . ASP A 1 128 ? 44.123 58.904 27.291 1.00 32.48 128 ASP A CA 1
ATOM 730 C C . ASP A 1 128 ? 43.681 57.974 26.178 1.00 32.30 128 ASP A C 1
ATOM 731 O O . ASP A 1 128 ? 43.689 58.368 25.001 1.00 32.18 128 ASP A O 1
ATOM 736 N N . GLU A 1 129 ? 43.407 56.716 26.536 1.00 31.02 129 GLU A N 1
ATOM 737 C CA . GLU A 1 129 ? 43.018 55.727 25.548 1.00 30.51 129 GLU A CA 1
ATOM 738 C C . GLU A 1 129 ? 41.743 54.943 25.947 1.00 28.37 129 GLU A C 1
ATOM 739 O O . GLU A 1 129 ? 41.832 53.860 26.503 1.00 27.19 129 GLU A O 1
ATOM 745 N N . PRO A 1 130 ? 40.578 55.501 25.677 1.00 26.95 130 PRO A N 1
ATOM 746 C CA . PRO A 1 130 ? 39.323 54.781 25.862 1.00 26.75 130 PRO A CA 1
ATOM 747 C C . PRO A 1 130 ? 39.360 53.396 25.228 1.00 24.59 130 PRO A C 1
ATOM 748 O O . PRO A 1 130 ? 39.929 53.215 24.173 1.00 23.23 130 PRO A O 1
ATOM 752 N N . GLY A 1 131 ? 38.798 52.414 25.917 1.00 22.82 131 GLY A N 1
ATOM 753 C CA . GLY A 1 131 ? 38.839 51.047 25.417 1.00 22.12 131 GLY A CA 1
ATOM 754 C C . GLY A 1 131 ? 37.632 50.664 24.554 1.00 20.43 131 GLY A C 1
ATOM 755 O O . GLY A 1 131 ? 36.881 51.498 24.085 1.00 17.40 131 GLY A O 1
ATOM 756 N N . VAL A 1 132 ? 37.459 49.355 24.422 1.00 20.73 132 VAL A N 1
ATOM 757 C CA . VAL A 1 132 ? 36.502 48.723 23.517 1.00 20.86 132 VAL A CA 1
ATOM 758 C C . VAL A 1 132 ? 35.026 49.030 23.826 1.00 21.06 132 VAL A C 1
ATOM 759 O O . VAL A 1 132 ? 34.211 49.106 22.894 1.00 20.24 132 VAL A O 1
ATOM 763 N N . MET A 1 133 ? 34.671 49.255 25.107 1.00 20.75 133 MET A N 1
ATOM 764 C CA . MET A 1 133 ? 33.281 49.551 25.487 1.00 20.54 133 MET A CA 1
ATOM 765 C C . MET A 1 133 ? 32.826 50.893 24.941 1.00 20.27 133 MET A C 1
ATOM 766 O O . MET A 1 133 ? 31.773 51.013 24.284 1.00 19.25 133 MET A O 1
ATOM 771 N N . TYR A 1 134 ? 33.641 51.909 25.213 1.00 20.69 134 TYR A N 1
ATOM 772 C CA . TYR A 1 134 ? 33.428 53.246 24.681 1.00 20.67 134 TYR A CA 1
ATOM 773 C C . TYR A 1 134 ? 33.453 53.270 23.134 1.00 20.16 134 TYR A C 1
ATOM 774 O O . TYR A 1 134 ? 32.487 53.699 22.535 1.00 20.42 134 TYR A O 1
ATOM 783 N N . LEU A 1 135 ? 34.520 52.757 22.514 1.00 20.12 135 LEU A N 1
ATOM 784 C CA . LEU A 1 135 ? 34.618 52.702 21.041 1.00 19.69 135 LEU A CA 1
ATOM 785 C C . LEU A 1 135 ? 33.412 52.022 20.420 1.00 19.86 135 LEU A C 1
ATOM 786 O O . LEU A 1 135 ? 32.891 52.472 19.376 1.00 18.24 135 LEU A O 1
ATOM 791 N N . THR A 1 136 ? 32.909 50.984 21.102 1.00 20.11 136 THR A N 1
ATOM 792 C CA . THR A 1 136 ? 31.777 50.225 20.585 1.00 19.65 136 THR A CA 1
ATOM 793 C C . THR A 1 136 ? 30.552 51.067 20.611 1.00 19.78 136 THR A C 1
ATOM 794 O O . THR A 1 136 ? 29.801 51.110 19.629 1.00 20.75 136 THR A O 1
ATOM 798 N N . MET A 1 137 ? 30.326 51.708 21.754 1.00 20.31 137 MET A N 1
ATOM 799 C CA . MET A 1 137 ? 29.170 52.565 21.931 1.00 20.21 137 MET A CA 1
ATOM 800 C C . MET A 1 137 ? 29.148 53.725 20.903 1.00 20.88 137 MET A C 1
ATOM 801 O O . MET A 1 137 ? 28.107 53.936 20.290 1.00 19.08 137 MET A O 1
ATOM 806 N N . LEU A 1 138 ? 30.269 54.439 20.699 1.00 22.08 138 LEU A N 1
ATOM 807 C CA . LEU A 1 138 ? 30.306 55.519 19.684 1.00 23.31 138 LEU A CA 1
ATOM 808 C C . LEU A 1 138 ? 30.024 54.972 18.312 1.00 22.10 138 LEU A C 1
ATOM 809 O O . LEU A 1 138 ? 29.242 55.534 17.593 1.00 22.82 138 LEU A O 1
ATOM 814 N N . HIS A 1 139 ? 30.670 53.891 17.926 1.00 21.49 139 HIS A N 1
ATOM 815 C CA . HIS A 1 139 ? 30.363 53.315 16.623 1.00 22.13 139 HIS A CA 1
ATOM 816 C C . HIS A 1 139 ? 28.883 52.881 16.478 1.00 22.18 139 HIS A C 1
ATOM 817 O O . HIS A 1 139 ? 28.268 53.123 15.446 1.00 22.59 139 HIS A O 1
ATOM 824 N N . LEU A 1 140 ? 28.316 52.258 17.501 1.00 22.04 140 LEU A N 1
ATOM 825 C CA . LEU A 1 140 ? 26.908 51.901 17.449 1.00 22.96 140 LEU A CA 1
ATOM 826 C C . LEU A 1 140 ? 26.062 53.145 17.176 1.00 23.45 140 LEU A C 1
ATOM 827 O O . LEU A 1 140 ? 25.160 53.116 16.342 1.00 23.03 140 LEU A O 1
ATOM 832 N N . TYR A 1 141 ? 26.328 54.231 17.898 1.00 24.53 141 TYR A N 1
ATOM 833 C CA . TYR A 1 141 ? 25.535 55.443 17.710 1.00 25.51 141 TYR A CA 1
ATOM 834 C C . TYR A 1 141 ? 25.712 55.934 16.260 1.00 25.97 141 TYR A C 1
ATOM 835 O O . TYR A 1 141 ? 24.726 56.173 15.580 1.00 25.62 141 TYR A O 1
ATOM 844 N N . LYS A 1 142 ? 26.939 55.939 15.746 1.00 26.01 142 LYS A N 1
ATOM 845 C CA . LYS A 1 142 ? 27.176 56.314 14.333 1.00 27.70 142 LYS A CA 1
ATOM 846 C C . LYS A 1 142 ? 26.419 55.418 13.336 1.00 26.86 142 LYS A C 1
ATOM 847 O O . LYS A 1 142 ? 25.727 55.922 12.446 1.00 26.94 142 LYS A O 1
ATOM 853 N N . CYS A 1 143 ? 26.489 54.101 13.513 1.00 26.71 143 CYS A N 1
ATOM 854 C CA . CYS A 1 143 ? 25.760 53.205 12.638 1.00 26.73 143 CYS A CA 1
ATOM 855 C C . CYS A 1 143 ? 24.232 53.411 12.687 1.00 27.07 143 CYS A C 1
ATOM 856 O O . CYS A 1 143 ? 23.554 53.261 11.658 1.00 26.40 143 CYS A O 1
ATOM 859 N N . MET A 1 144 ? 23.679 53.718 13.857 1.00 26.89 144 MET A N 1
ATOM 860 C CA . MET A 1 144 ? 22.210 53.843 13.958 1.00 28.01 144 MET A CA 1
ATOM 861 C C . MET A 1 144 ? 21.758 55.086 13.163 1.00 28.03 144 MET A C 1
ATOM 862 O O . MET A 1 144 ? 20.765 55.028 12.452 1.00 27.07 144 MET A O 1
ATOM 867 N N . ASP A 1 145 ? 22.495 56.180 13.305 1.00 29.55 145 ASP A N 1
ATOM 868 C CA . ASP A 1 145 ? 22.276 57.396 12.504 1.00 32.43 145 ASP A CA 1
ATOM 869 C C . ASP A 1 145 ? 22.361 57.157 10.996 1.00 32.71 145 ASP A C 1
ATOM 870 O O . ASP A 1 145 ? 21.504 57.625 10.288 1.00 33.27 145 ASP A O 1
ATOM 875 N N . GLU A 1 146 ? 23.353 56.384 10.546 1.00 33.09 146 GLU A N 1
ATOM 876 C CA . GLU A 1 146 ? 23.547 56.106 9.137 1.00 34.27 146 GLU A CA 1
ATOM 877 C C . GLU A 1 146 ? 22.407 55.307 8.479 1.00 34.48 146 GLU A C 1
ATOM 878 O O . GLU A 1 146 ? 22.232 55.407 7.267 1.00 34.74 146 GLU A O 1
ATOM 884 N N . ILE A 1 147 ? 21.682 54.490 9.245 1.00 33.42 147 ILE A N 1
ATOM 885 C CA . ILE A 1 147 ? 20.673 53.601 8.668 1.00 33.26 147 ILE A CA 1
ATOM 886 C C . ILE A 1 147 ? 19.219 54.015 8.946 1.00 33.19 147 ILE A C 1
ATOM 887 O O . ILE A 1 147 ? 18.325 53.166 8.870 1.00 31.81 147 ILE A O 1
ATOM 892 N N . LYS A 1 148 ? 19.005 55.275 9.318 1.00 33.37 148 LYS A N 1
ATOM 893 C CA . LYS A 1 148 ? 17.712 55.726 9.807 1.00 34.61 148 LYS A CA 1
ATOM 894 C C . LYS A 1 148 ? 16.619 55.773 8.753 1.00 34.42 148 LYS A C 1
ATOM 895 O O . LYS A 1 148 ? 15.444 55.860 9.095 1.00 33.49 148 LYS A O 1
ATOM 901 N N . GLU A 1 149 ? 17.011 55.687 7.475 1.00 35.26 149 GLU A N 1
ATOM 902 C CA . GLU A 1 149 ? 16.078 55.539 6.357 1.00 35.40 149 GLU A CA 1
ATOM 903 C C . GLU A 1 149 ? 15.620 54.083 6.184 1.00 35.05 149 GLU A C 1
ATOM 904 O O . GLU A 1 149 ? 14.640 53.804 5.497 1.00 36.05 149 GLU A O 1
ATOM 910 N N . GLU A 1 150 ? 16.317 53.143 6.792 1.00 34.20 150 GLU A N 1
ATOM 911 C CA . GLU A 1 150 ? 15.907 51.748 6.721 1.00 34.46 150 GLU A CA 1
ATOM 912 C C . GLU A 1 150 ? 15.353 51.176 8.049 1.00 33.40 150 GLU A C 1
ATOM 913 O O . GLU A 1 150 ? 14.732 50.121 8.053 1.00 32.62 150 GLU A O 1
ATOM 919 N N . LYS A 1 151 ? 15.683 51.790 9.174 1.00 31.84 151 LYS A N 1
ATOM 920 C CA . LYS A 1 151 ? 15.252 51.233 10.438 1.00 32.02 151 LYS A CA 1
ATOM 921 C C . LYS A 1 151 ? 15.183 52.215 11.588 1.00 30.72 151 LYS A C 1
ATOM 922 O O . LYS A 1 151 ? 15.881 53.197 11.650 1.00 31.33 151 LYS A O 1
ATOM 928 N N . ILE A 1 152 ? 14.257 51.920 12.477 1.00 29.91 152 ILE A N 1
ATOM 929 C CA . ILE A 1 152 ? 13.901 52.704 13.630 1.00 27.81 152 ILE A CA 1
ATOM 930 C C . ILE A 1 152 ? 14.600 51.943 14.731 1.00 26.73 152 ILE A C 1
ATOM 931 O O . ILE A 1 152 ? 14.331 50.741 14.903 1.00 26.54 152 ILE A O 1
ATOM 936 N N . CYS A 1 153 ? 15.458 52.646 15.479 1.00 25.10 153 CYS A N 1
ATOM 937 C CA . CYS A 1 153 ? 16.274 52.072 16.524 1.00 24.78 153 CYS A CA 1
ATOM 938 C C . CYS A 1 153 ? 16.156 52.822 17.822 1.00 24.07 153 CYS A C 1
ATOM 939 O O . CYS A 1 153 ? 15.894 54.023 17.840 1.00 22.42 153 CYS A O 1
ATOM 942 N N . SER A 1 154 ? 16.365 52.089 18.923 1.00 24.31 154 SER A N 1
ATOM 943 C CA . SER A 1 154 ? 16.576 52.664 20.240 1.00 22.56 154 SER A CA 1
ATOM 944 C C . SER A 1 154 ? 17.406 51.671 21.063 1.00 22.81 154 SER A C 1
ATOM 945 O O . SER A 1 154 ? 17.396 50.456 20.826 1.00 22.18 154 SER A O 1
ATOM 948 N N . THR A 1 155 ? 18.153 52.199 22.018 1.00 22.28 155 THR A N 1
ATOM 949 C CA . THR A 1 155 ? 19.037 51.387 22.809 1.00 23.02 155 THR A CA 1
ATOM 950 C C . THR A 1 155 ? 19.078 51.861 24.262 1.00 22.13 155 THR A C 1
ATOM 951 O O . THR A 1 155 ? 18.646 52.963 24.615 1.00 23.05 155 THR A O 1
ATOM 955 N N . ALA A 1 156 ? 19.584 50.974 25.095 1.00 21.59 156 ALA A N 1
ATOM 956 C CA . ALA A 1 156 ? 19.892 51.257 26.490 1.00 20.71 156 ALA A CA 1
ATOM 957 C C . ALA A 1 156 ? 21.044 50.332 26.866 1.00 20.27 156 ALA A C 1
ATOM 958 O O . ALA A 1 156 ? 21.385 49.430 26.121 1.00 20.28 156 ALA A O 1
ATOM 960 N N . VAL A 1 157 ? 21.682 50.622 27.978 1.00 20.15 157 VAL A N 1
ATOM 961 C CA . VAL A 1 157 ? 22.801 49.825 28.478 1.00 19.95 157 VAL A CA 1
ATOM 962 C C . VAL A 1 157 ? 22.604 49.547 29.966 1.00 19.10 157 VAL A C 1
ATOM 963 O O . VAL A 1 157 ? 21.888 50.266 30.646 1.00 20.36 157 VAL A O 1
ATOM 967 N N . SER A 1 158 ? 23.221 48.484 30.465 1.00 18.99 158 SER A N 1
ATOM 968 C CA . SER A 1 158 ? 23.356 48.277 31.885 1.00 18.13 158 SER A CA 1
ATOM 969 C C . SER A 1 158 ? 24.817 47.869 32.182 1.00 19.27 158 SER A C 1
ATOM 970 O O . SER A 1 158 ? 25.593 47.489 31.276 1.00 18.12 158 SER A O 1
ATOM 973 N N . TYR A 1 159 ? 25.175 47.937 33.452 1.00 18.79 159 TYR A N 1
ATOM 974 C CA . TYR A 1 159 ? 26.512 47.567 33.901 1.00 19.49 159 TYR A CA 1
ATOM 975 C C . TYR A 1 159 ? 26.420 46.869 35.245 1.00 20.65 159 TYR A C 1
ATOM 976 O O . TYR A 1 159 ? 25.968 47.477 36.183 1.00 21.79 159 TYR A O 1
ATOM 985 N N . LEU A 1 160 ? 26.763 45.595 35.309 1.00 22.31 160 LEU A N 1
ATOM 986 C CA . LEU A 1 160 ? 26.703 44.824 36.567 1.00 23.47 160 LEU A CA 1
ATOM 987 C C . LEU A 1 160 ? 27.971 44.047 36.804 1.00 23.86 160 LEU A C 1
ATOM 988 O O . LEU A 1 160 ? 28.735 43.791 35.887 1.00 23.97 160 LEU A O 1
ATOM 993 N N . GLU A 1 161 ? 28.143 43.642 38.062 1.00 24.67 161 GLU A N 1
ATOM 994 C CA . GLU A 1 161 ? 29.237 42.772 38.509 1.00 24.79 161 GLU A CA 1
ATOM 995 C C . GLU A 1 161 ? 28.701 41.454 38.965 1.00 25.52 161 GLU A C 1
ATOM 996 O O . GLU A 1 161 ? 27.550 41.377 39.490 1.00 25.65 161 GLU A O 1
ATOM 1002 N N . VAL A 1 162 ? 29.486 40.405 38.711 1.00 26.29 162 VAL A N 1
ATOM 1003 C CA . VAL A 1 162 ? 29.355 39.122 39.394 1.00 27.46 162 VAL A CA 1
ATOM 1004 C C . VAL A 1 162 ? 30.593 38.971 40.274 1.00 29.35 162 VAL A C 1
ATOM 1005 O O . VAL A 1 162 ? 31.710 38.875 39.759 1.00 28.72 162 VAL A O 1
ATOM 1009 N N . TYR A 1 163 ? 30.398 39.016 41.600 1.00 30.95 163 TYR A N 1
ATOM 1010 C CA . TYR A 1 163 ? 31.451 38.689 42.565 1.00 32.05 163 TYR A CA 1
ATOM 1011 C C . TYR A 1 163 ? 30.900 37.698 43.599 1.00 33.85 163 TYR A C 1
ATOM 1012 O O . TYR A 1 163 ? 29.899 38.001 44.260 1.00 34.04 163 TYR A O 1
ATOM 1021 N N . ASN A 1 164 ? 31.516 36.519 43.712 1.00 34.83 164 ASN A N 1
ATOM 1022 C CA . ASN A 1 164 ? 31.121 35.503 44.710 1.00 35.58 164 ASN A CA 1
ATOM 1023 C C . ASN A 1 164 ? 29.693 35.040 44.477 1.00 36.03 164 ASN A C 1
ATOM 1024 O O . ASN A 1 164 ? 28.893 34.974 45.400 1.00 36.16 164 ASN A O 1
ATOM 1029 N N . GLU A 1 165 ? 29.394 34.731 43.209 1.00 36.40 165 GLU A N 1
ATOM 1030 C CA . GLU A 1 165 ? 28.088 34.297 42.753 1.00 36.21 165 GLU A CA 1
ATOM 1031 C C . GLU A 1 165 ? 26.936 35.267 43.053 1.00 35.16 165 GLU A C 1
ATOM 1032 O O . GLU A 1 165 ? 25.766 34.902 42.884 1.00 35.55 165 GLU A O 1
ATOM 1038 N N . GLN A 1 166 ? 27.282 36.494 43.441 1.00 33.59 166 GLN A N 1
ATOM 1039 C CA . GLN A 1 166 ? 26.358 37.591 43.626 1.00 32.86 166 GLN A CA 1
ATOM 1040 C C . GLN A 1 166 ? 26.405 38.654 42.481 1.00 30.76 166 GLN A C 1
ATOM 1041 O O . GLN A 1 166 ? 27.455 39.236 42.175 1.00 30.53 166 GLN A O 1
ATOM 1047 N N . ILE A 1 167 ? 25.230 38.951 41.938 1.00 28.34 167 ILE A N 1
ATOM 1048 C CA . ILE A 1 167 ? 25.060 39.946 40.903 1.00 25.66 167 ILE A CA 1
ATOM 1049 C C . ILE A 1 167 ? 24.764 41.273 41.518 1.00 24.86 167 ILE A C 1
ATOM 1050 O O . ILE A 1 167 ? 23.748 41.444 42.169 1.00 25.28 167 ILE A O 1
ATOM 1055 N N . ARG A 1 168 ? 25.638 42.249 41.291 1.00 24.41 168 ARG A N 1
ATOM 1056 C CA . ARG A 1 168 ? 25.349 43.605 41.698 1.00 24.18 168 ARG A CA 1
ATOM 1057 C C . ARG A 1 168 ? 25.297 44.570 40.532 1.00 23.72 168 ARG A C 1
ATOM 1058 O O . ARG A 1 168 ? 26.204 44.623 39.672 1.00 22.35 168 ARG A O 1
ATOM 1066 N N . ASP A 1 169 ? 24.238 45.363 40.548 1.00 23.16 169 ASP A N 1
ATOM 1067 C CA . ASP A 1 169 ? 24.141 46.536 39.746 1.00 22.36 169 ASP A CA 1
ATOM 1068 C C . ASP A 1 169 ? 25.257 47.508 40.091 1.00 22.49 169 ASP A C 1
ATOM 1069 O O . ASP A 1 169 ? 25.306 48.051 41.196 1.00 20.76 169 ASP A O 1
ATOM 1074 N N . LEU A 1 170 ? 26.069 47.809 39.075 1.00 21.90 170 LEU A N 1
ATOM 1075 C CA . LEU A 1 170 ? 27.207 48.703 39.220 1.00 22.22 170 LEU A CA 1
ATOM 1076 C C . LEU A 1 170 ? 26.886 50.181 39.179 1.00 22.48 170 LEU A C 1
ATOM 1077 O O . LEU A 1 170 ? 27.753 51.006 39.373 1.00 22.29 170 LEU A O 1
ATOM 1082 N N . LEU A 1 171 ? 25.652 50.531 38.887 1.00 23.82 171 LEU A N 1
ATOM 1083 C CA . LEU A 1 171 ? 25.323 51.920 38.657 1.00 25.33 171 LEU A CA 1
ATOM 1084 C C . LEU A 1 171 ? 24.332 52.492 39.677 1.00 26.43 171 LEU A C 1
ATOM 1085 O O . LEU A 1 171 ? 24.054 53.651 39.671 1.00 27.44 171 LEU A O 1
ATOM 1090 N N . VAL A 1 172 ? 23.797 51.664 40.539 1.00 28.19 172 VAL A N 1
ATOM 1091 C CA . VAL A 1 172 ? 22.856 52.083 41.565 1.00 29.94 172 VAL A CA 1
ATOM 1092 C C . VAL A 1 172 ? 23.105 51.075 42.686 1.00 30.22 172 VAL A C 1
ATOM 1093 O O . VAL A 1 172 ? 23.296 49.879 42.416 1.00 29.74 172 VAL A O 1
ATOM 1097 N N . ASN A 1 173 ? 23.119 51.564 43.925 1.00 30.51 173 ASN A N 1
ATOM 1098 C CA . ASN A 1 173 ? 23.414 50.737 45.080 1.00 31.09 173 ASN A CA 1
ATOM 1099 C C . ASN A 1 173 ? 22.218 49.868 45.510 1.00 30.42 173 ASN A C 1
ATOM 1100 O O . ASN A 1 173 ? 21.328 50.329 46.221 1.00 31.46 173 ASN A O 1
ATOM 1105 N N . SER A 1 174 ? 22.228 48.600 45.112 1.00 29.22 174 SER A N 1
ATOM 1106 C CA . SER A 1 174 ? 21.116 47.710 45.387 1.00 29.46 174 SER A CA 1
ATOM 1107 C C . SER A 1 174 ? 21.609 46.352 45.842 1.00 29.27 174 SER A C 1
ATOM 1108 O O . SER A 1 174 ? 22.783 46.003 45.699 1.00 29.57 174 SER A O 1
ATOM 1111 N N . GLY A 1 175 ? 20.735 45.595 46.462 1.00 28.87 175 GLY A N 1
ATOM 1112 C CA . GLY A 1 175 ? 21.111 44.263 46.889 1.00 28.83 175 GLY A CA 1
ATOM 1113 C C . GLY A 1 175 ? 21.231 43.335 45.683 1.00 27.82 175 GLY A C 1
ATOM 1114 O O . GLY A 1 175 ? 20.754 43.656 44.622 1.00 27.23 175 GLY A O 1
ATOM 1115 N N . PRO A 1 176 ? 21.843 42.178 45.874 1.00 27.58 176 PRO A N 1
ATOM 1116 C CA . PRO A 1 176 ? 22.048 41.224 44.794 1.00 27.27 176 PRO A CA 1
ATOM 1117 C C . PRO A 1 176 ? 20.755 40.931 44.056 1.00 27.31 176 PRO A C 1
ATOM 1118 O O . PRO A 1 176 ? 19.699 40.967 44.685 1.00 27.38 176 PRO A O 1
ATOM 1122 N N . LEU A 1 177 ? 20.874 40.608 42.766 1.00 26.61 177 LEU A N 1
ATOM 1123 C CA . LEU A 1 177 ? 19.771 40.490 41.822 1.00 26.74 177 LEU A CA 1
ATOM 1124 C C . LEU A 1 177 ? 19.704 39.074 41.322 1.00 27.26 177 LEU A C 1
ATOM 1125 O O . LEU A 1 177 ? 20.682 38.344 41.376 1.00 28.99 177 LEU A O 1
ATOM 1130 N N . ALA A 1 178 ? 18.562 38.659 40.824 1.00 28.21 178 ALA A N 1
ATOM 1131 C CA . ALA A 1 178 ? 18.419 37.275 40.394 1.00 28.76 178 ALA A CA 1
ATOM 1132 C C . ALA A 1 178 ? 18.183 37.241 38.932 1.00 29.57 178 ALA A C 1
ATOM 1133 O O . ALA A 1 178 ? 17.750 38.226 38.358 1.00 29.35 178 ALA A O 1
ATOM 1135 N N . VAL A 1 179 ? 18.498 36.100 38.342 1.00 31.00 179 VAL A N 1
ATOM 1136 C CA . VAL A 1 179 ? 18.383 35.876 36.913 1.00 32.97 179 VAL A CA 1
ATOM 1137 C C . VAL A 1 179 ? 17.085 35.161 36.608 1.00 34.03 179 VAL A C 1
ATOM 1138 O O . VAL A 1 179 ? 16.850 34.078 37.118 1.00 34.30 179 VAL A O 1
ATOM 1142 N N . ARG A 1 180 ? 16.262 35.791 35.773 1.00 37.01 180 ARG A N 1
ATOM 1143 C CA . ARG A 1 180 ? 14.983 35.246 35.300 1.00 39.20 180 ARG A CA 1
ATOM 1144 C C . ARG A 1 180 ? 15.008 35.059 33.784 1.00 42.09 180 ARG A C 1
ATOM 1145 O O . ARG A 1 180 ? 15.992 35.411 33.128 1.00 41.82 180 ARG A O 1
ATOM 1153 N N . GLU A 1 181 ? 13.939 34.491 33.230 1.00 45.36 181 GLU A N 1
ATOM 1154 C CA . GLU A 1 181 ? 13.832 34.305 31.786 1.00 48.11 181 GLU A CA 1
ATOM 1155 C C . GLU A 1 181 ? 12.444 34.702 31.252 1.00 49.87 181 GLU A C 1
ATOM 1156 O O . GLU A 1 181 ? 11.403 34.324 31.815 1.00 49.89 181 GLU A O 1
ATOM 1162 N N . ASP A 1 182 ? 12.425 35.466 30.156 1.00 51.35 182 ASP A N 1
ATOM 1163 C CA . ASP A 1 182 ? 11.165 35.850 29.557 1.00 52.37 182 ASP A CA 1
ATOM 1164 C C . ASP A 1 182 ? 10.618 34.668 28.760 1.00 53.69 182 ASP A C 1
ATOM 1165 O O . ASP A 1 182 ? 11.166 33.550 28.827 1.00 53.47 182 ASP A O 1
ATOM 1170 N N . THR A 1 183 ? 9.498 34.905 28.080 1.00 55.42 183 THR A N 1
ATOM 1171 C CA . THR A 1 183 ? 8.797 33.870 27.322 1.00 56.79 183 THR A CA 1
ATOM 1172 C C . THR A 1 183 ? 9.629 33.402 26.144 1.00 57.03 183 THR A C 1
ATOM 1173 O O . THR A 1 183 ? 9.668 32.204 25.872 1.00 57.28 183 THR A O 1
ATOM 1177 N N . GLN A 1 184 ? 10.288 34.351 25.459 1.00 57.24 184 GLN A N 1
ATOM 1178 C CA . GLN A 1 184 ? 11.170 34.042 24.320 1.00 57.25 184 GLN A CA 1
ATOM 1179 C C . GLN A 1 184 ? 12.587 33.593 24.718 1.00 56.65 184 GLN A C 1
ATOM 1180 O O . GLN A 1 184 ? 13.508 33.711 23.910 1.00 56.77 184 GLN A O 1
ATOM 1186 N N . LYS A 1 185 ? 12.758 33.079 25.947 1.00 55.85 185 LYS A N 1
ATOM 1187 C CA . LYS A 1 185 ? 14.063 32.614 26.464 1.00 54.95 185 LYS A CA 1
ATOM 1188 C C . LYS A 1 185 ? 15.188 33.687 26.467 1.00 53.12 185 LYS A C 1
ATOM 1189 O O . LYS A 1 185 ? 16.381 33.370 26.412 1.00 53.54 185 LYS A O 1
ATOM 1195 N N . GLY A 1 186 ? 14.785 34.954 26.554 1.00 50.77 186 GLY A N 1
ATOM 1196 C CA . GLY A 1 186 ? 15.678 36.036 26.927 1.00 48.86 186 GLY A CA 1
ATOM 1197 C C . GLY A 1 186 ? 15.941 36.006 28.438 1.00 46.94 186 GLY A C 1
ATOM 1198 O O . GLY A 1 186 ? 15.037 35.847 29.269 1.00 46.87 186 GLY A O 1
ATOM 1199 N N . VAL A 1 187 ? 17.206 36.146 28.787 1.00 44.11 187 VAL A N 1
ATOM 1200 C CA . VAL A 1 187 ? 17.646 36.186 30.162 1.00 42.20 187 VAL A CA 1
ATOM 1201 C C . VAL A 1 187 ? 17.470 37.615 30.609 1.00 40.46 187 VAL A C 1
ATOM 1202 O O . VAL A 1 187 ? 17.886 38.523 29.904 1.00 40.77 187 VAL A O 1
ATOM 1206 N N . VAL A 1 188 ? 16.817 37.792 31.757 1.00 37.95 188 VAL A N 1
ATOM 1207 C CA . VAL A 1 188 ? 16.611 39.080 32.378 1.00 37.23 188 VAL A CA 1
ATOM 1208 C C . VAL A 1 188 ? 17.252 39.075 33.765 1.00 35.19 188 VAL A C 1
ATOM 1209 O O . VAL A 1 188 ? 17.261 38.059 34.439 1.00 36.00 188 VAL A O 1
ATOM 1213 N N . VAL A 1 189 ? 17.808 40.200 34.175 1.00 31.98 189 VAL A N 1
ATOM 1214 C CA . VAL A 1 189 ? 18.266 40.358 35.545 1.00 30.20 189 VAL A CA 1
ATOM 1215 C C . VAL A 1 189 ? 17.265 41.284 36.226 1.00 29.33 189 VAL A C 1
ATOM 1216 O O . VAL A 1 189 ? 17.258 42.486 36.000 1.00 28.58 189 VAL A O 1
ATOM 1220 N N . HIS A 1 190 ? 16.355 40.687 36.985 1.00 29.48 190 HIS A N 1
ATOM 1221 C CA . HIS A 1 190 ? 15.275 41.419 37.679 1.00 29.80 190 HIS A CA 1
ATOM 1222 C C . HIS A 1 190 ? 15.873 42.449 38.645 1.00 28.18 190 HIS A C 1
ATOM 1223 O O . HIS A 1 190 ? 16.709 42.114 39.531 1.00 28.58 190 HIS A O 1
ATOM 1230 N N . GLY A 1 191 ? 15.475 43.701 38.464 1.00 26.48 191 GLY A N 1
ATOM 1231 C CA . GLY A 1 191 ? 15.981 44.807 39.261 1.00 26.05 191 GLY A CA 1
ATOM 1232 C C . GLY A 1 191 ? 17.153 45.606 38.699 1.00 24.94 191 GLY A C 1
ATOM 1233 O O . GLY A 1 191 ? 17.511 46.628 39.267 1.00 24.88 191 GLY A O 1
ATOM 1234 N N . LEU A 1 192 ? 17.773 45.142 37.616 1.00 24.46 192 LEU A N 1
ATOM 1235 C CA . LEU A 1 192 ? 18.960 45.830 37.040 1.00 23.28 192 LEU A CA 1
ATOM 1236 C C . LEU A 1 192 ? 18.515 47.119 36.376 1.00 22.58 192 LEU A C 1
ATOM 1237 O O . LEU A 1 192 ? 17.501 47.134 35.686 1.00 20.68 192 LEU A O 1
ATOM 1242 N N . THR A 1 193 ? 19.242 48.202 36.623 1.00 22.51 193 THR A N 1
ATOM 1243 C CA . THR A 1 193 ? 18.882 49.463 36.041 1.00 22.39 193 THR A CA 1
ATOM 1244 C C . THR A 1 193 ? 19.384 49.573 34.585 1.00 22.90 193 THR A C 1
ATOM 1245 O O . THR A 1 193 ? 20.392 48.982 34.203 1.00 22.32 193 THR A O 1
ATOM 1249 N N . LEU A 1 194 ? 18.647 50.352 33.803 1.00 22.30 194 LEU A N 1
ATOM 1250 C CA . LEU A 1 194 ? 18.941 50.577 32.403 1.00 22.51 194 LEU A CA 1
ATOM 1251 C C . LEU A 1 194 ? 19.221 52.059 32.211 1.00 20.94 194 LEU A C 1
ATOM 1252 O O . LEU A 1 194 ? 18.658 52.900 32.885 1.00 18.39 194 LEU A O 1
ATOM 1257 N N . HIS A 1 195 ? 20.109 52.371 31.263 1.00 20.64 195 HIS A N 1
ATOM 1258 C CA . HIS A 1 195 ? 20.611 53.747 31.105 1.00 20.51 195 HIS A CA 1
ATOM 1259 C C . HIS A 1 195 ? 20.774 54.097 29.600 1.00 19.48 195 HIS A C 1
ATOM 1260 O O . HIS A 1 195 ? 20.909 53.239 28.745 1.00 17.07 195 HIS A O 1
ATOM 1267 N N . GLN A 1 196 ? 20.718 55.383 29.330 1.00 19.47 196 GLN A N 1
ATOM 1268 C CA . GLN A 1 196 ? 20.795 55.892 27.978 1.00 20.73 196 GLN A CA 1
ATOM 1269 C C . GLN A 1 196 ? 21.778 57.054 27.904 1.00 21.08 196 GLN A C 1
ATOM 1270 O O . GLN A 1 196 ? 21.364 58.169 27.650 1.00 21.11 196 GLN A O 1
ATOM 1276 N N . PRO A 1 197 ? 23.065 56.812 28.075 1.00 21.99 197 PRO A N 1
ATOM 1277 C CA . PRO A 1 197 ? 24.040 57.897 27.928 1.00 24.39 197 PRO A CA 1
ATOM 1278 C C . PRO A 1 197 ? 24.054 58.288 26.410 1.00 27.31 197 PRO A C 1
ATOM 1279 O O . PRO A 1 197 ? 24.201 57.432 25.543 1.00 27.06 197 PRO A O 1
ATOM 1283 N N . LYS A 1 198 ? 23.796 59.541 26.100 1.00 30.11 198 LYS A N 1
ATOM 1284 C CA . LYS A 1 198 ? 23.673 59.953 24.694 1.00 32.86 198 LYS A CA 1
ATOM 1285 C C . LYS A 1 198 ? 25.062 60.309 24.154 1.00 32.43 198 LYS A C 1
ATOM 1286 O O . LYS A 1 198 ? 25.426 59.835 23.101 1.00 35.13 198 LYS A O 1
ATOM 1292 N N . SER A 1 199 ? 25.845 61.070 24.921 1.00 30.59 199 SER A N 1
ATOM 1293 C CA . SER A 1 199 ? 27.079 61.689 24.434 1.00 29.75 199 SER A CA 1
ATOM 1294 C C . SER A 1 199 ? 28.312 60.885 24.827 1.00 29.40 199 SER A C 1
ATOM 1295 O O . SER A 1 199 ? 28.264 60.104 25.806 1.00 28.43 199 SER A O 1
ATOM 1298 N N . SER A 1 200 ? 29.418 61.150 24.120 1.00 27.93 200 SER A N 1
ATOM 1299 C CA . SER A 1 200 ? 30.736 60.641 24.485 1.00 28.06 200 SER A CA 1
ATOM 1300 C C . SER A 1 200 ? 31.054 60.764 25.974 1.00 27.61 200 SER A C 1
ATOM 1301 O O . SER A 1 200 ? 31.484 59.790 26.586 1.00 26.65 200 SER A O 1
ATOM 1304 N N . GLU A 1 201 ? 30.836 61.942 26.560 1.00 28.28 201 GLU A N 1
ATOM 1305 C CA . GLU A 1 201 ? 31.164 62.159 27.983 1.00 29.59 201 GLU A CA 1
ATOM 1306 C C . GLU A 1 201 ? 30.274 61.368 28.938 1.00 28.59 201 GLU A C 1
ATOM 1307 O O . GLU A 1 201 ? 30.760 60.838 29.937 1.00 28.61 201 GLU A O 1
ATOM 1313 N N . GLU A 1 202 ? 28.977 61.283 28.641 1.00 28.10 202 GLU A N 1
ATOM 1314 C CA . GLU A 1 202 ? 28.057 60.467 29.446 1.00 27.63 202 GLU A CA 1
ATOM 1315 C C . GLU A 1 202 ? 28.454 58.992 29.393 1.00 26.28 202 GLU A C 1
ATOM 1316 O O . GLU A 1 202 ? 28.442 58.323 30.388 1.00 25.20 202 GLU A O 1
ATOM 1322 N N . ILE A 1 203 ? 28.856 58.507 28.226 1.00 26.20 203 ILE A N 1
ATOM 1323 C CA . ILE A 1 203 ? 29.331 57.136 28.079 1.00 25.81 203 ILE A CA 1
ATOM 1324 C C . ILE A 1 203 ? 30.557 56.907 28.963 1.00 26.01 203 ILE A C 1
ATOM 1325 O O . ILE A 1 203 ? 30.592 55.982 29.759 1.00 25.06 203 ILE A O 1
ATOM 1330 N N . LEU A 1 204 ? 31.562 57.760 28.814 1.00 26.78 204 LEU A N 1
ATOM 1331 C CA . LEU A 1 204 ? 32.743 57.700 29.682 1.00 27.68 204 LEU A CA 1
ATOM 1332 C C . LEU A 1 204 ? 32.405 57.786 31.162 1.00 27.46 204 LEU A C 1
ATOM 1333 O O . LEU A 1 204 ? 32.956 57.054 31.957 1.00 27.36 204 LEU A O 1
ATOM 1338 N N . HIS A 1 205 ? 31.525 58.701 31.538 1.00 27.78 205 HIS A N 1
ATOM 1339 C CA . HIS A 1 205 ? 31.242 58.904 32.943 1.00 28.85 205 HIS A CA 1
ATOM 1340 C C . HIS A 1 205 ? 30.564 57.608 33.458 1.00 28.14 205 HIS A C 1
ATOM 1341 O O . HIS A 1 205 ? 30.947 57.062 34.466 1.00 27.28 205 HIS A O 1
ATOM 1348 N N . LEU A 1 206 ? 29.587 57.091 32.727 1.00 27.92 206 LEU A N 1
ATOM 1349 C CA . LEU A 1 206 ? 28.873 55.895 33.188 1.00 26.53 206 LEU A CA 1
ATOM 1350 C C . LEU A 1 206 ? 29.850 54.720 33.429 1.00 24.64 206 LEU A C 1
ATOM 1351 O O . LEU A 1 206 ? 29.759 54.004 34.440 1.00 22.15 206 LEU A O 1
ATOM 1356 N N . LEU A 1 207 ? 30.783 54.521 32.513 1.00 24.00 207 LEU A N 1
ATOM 1357 C CA . LEU A 1 207 ? 31.665 53.363 32.580 1.00 24.10 207 LEU A CA 1
ATOM 1358 C C . LEU A 1 207 ? 32.676 53.523 33.749 1.00 24.80 207 LEU A C 1
ATOM 1359 O O . LEU A 1 207 ? 33.043 52.574 34.455 1.00 24.57 207 LEU A O 1
ATOM 1364 N N . ASP A 1 208 ? 33.106 54.743 33.963 1.00 25.40 208 ASP A N 1
ATOM 1365 C CA . ASP A 1 208 ? 34.010 55.070 35.052 1.00 27.17 208 ASP A CA 1
ATOM 1366 C C . ASP A 1 208 ? 33.335 54.832 36.429 1.00 28.27 208 ASP A C 1
ATOM 1367 O O . ASP A 1 208 ? 33.925 54.224 37.340 1.00 27.30 208 ASP A O 1
ATOM 1372 N N . ASN A 1 209 ? 32.089 55.294 36.568 1.00 29.10 209 ASN A N 1
ATOM 1373 C CA . ASN A 1 209 ? 31.327 55.080 37.801 1.00 30.01 209 ASN A CA 1
ATOM 1374 C C . ASN A 1 209 ? 31.126 53.634 38.047 1.00 29.09 209 ASN A C 1
ATOM 1375 O O . ASN A 1 209 ? 31.213 53.160 39.172 1.00 29.67 209 ASN A O 1
ATOM 1380 N N . GLY A 1 210 ? 30.844 52.911 36.988 1.00 28.54 210 GLY A N 1
ATOM 1381 C CA . GLY A 1 210 ? 30.569 51.490 37.137 1.00 28.43 210 GLY A CA 1
ATOM 1382 C C . GLY A 1 210 ? 31.805 50.760 37.590 1.00 27.97 210 GLY A C 1
ATOM 1383 O O . GLY A 1 210 ? 31.743 49.876 38.432 1.00 26.93 210 GLY A O 1
ATOM 1384 N N . ASN A 1 211 ? 32.943 51.127 36.995 1.00 29.05 211 ASN A N 1
ATOM 1385 C CA . ASN A 1 211 ? 34.220 50.478 37.304 1.00 29.30 211 ASN A CA 1
ATOM 1386 C C . ASN A 1 211 ? 34.612 50.789 38.764 1.00 29.73 211 ASN A C 1
ATOM 1387 O O . ASN A 1 211 ? 35.040 49.912 39.438 1.00 29.35 211 ASN A O 1
ATOM 1392 N N . LYS A 1 212 ? 34.426 52.016 39.237 1.00 30.85 212 LYS A N 1
ATOM 1393 C CA . LYS A 1 212 ? 34.717 52.342 40.645 1.00 32.50 212 LYS A CA 1
ATOM 1394 C C . LYS A 1 212 ? 33.867 51.585 41.671 1.00 32.64 212 LYS A C 1
ATOM 1395 O O . LYS A 1 212 ? 34.266 51.530 42.802 1.00 33.62 212 LYS A O 1
ATOM 1401 N N . ASN A 1 213 ? 32.692 51.048 41.297 1.00 32.45 213 ASN A N 1
ATOM 1402 C CA . ASN A 1 213 ? 31.814 50.307 42.212 1.00 31.42 213 ASN A CA 1
ATOM 1403 C C . ASN A 1 213 ? 32.021 48.797 42.175 1.00 31.10 213 ASN A C 1
ATOM 1404 O O . ASN A 1 213 ? 31.267 48.039 42.817 1.00 30.97 213 ASN A O 1
ATOM 1409 N N . ARG A 1 214 ? 32.996 48.337 41.398 1.00 30.25 214 ARG A N 1
ATOM 1410 C CA . ARG A 1 214 ? 33.398 46.939 41.469 1.00 30.92 214 ARG A CA 1
ATOM 1411 C C . ARG A 1 214 ? 33.935 46.634 42.908 1.00 32.27 214 ARG A C 1
ATOM 1412 O O . ARG A 1 214 ? 34.441 47.521 43.572 1.00 33.36 214 ARG A O 1
ATOM 1420 N N . THR A 1 215 ? 33.774 45.408 43.401 1.00 34.42 215 THR A N 1
ATOM 1421 C CA . THR A 1 215 ? 34.203 45.057 44.767 1.00 35.23 215 THR A CA 1
ATOM 1422 C C . THR A 1 215 ? 35.698 45.328 44.900 1.00 37.45 215 THR A C 1
ATOM 1423 O O . THR A 1 215 ? 36.473 44.863 44.059 1.00 38.11 215 THR A O 1
ATOM 1427 N N . GLN A 1 216 ? 36.094 46.097 45.907 1.00 39.67 216 GLN A N 1
ATOM 1428 C CA . GLN A 1 216 ? 37.504 46.476 46.135 1.00 42.02 216 GLN A CA 1
ATOM 1429 C C . GLN A 1 216 ? 38.362 45.285 46.609 1.00 43.09 216 GLN A C 1
ATOM 1430 O O . GLN A 1 216 ? 37.839 44.292 47.105 1.00 42.36 216 GLN A O 1
ATOM 1436 N N . HIS A 1 217 ? 39.684 45.396 46.435 1.00 44.92 217 HIS A N 1
ATOM 1437 C CA . HIS A 1 217 ? 40.648 44.306 46.731 1.00 46.36 217 HIS A CA 1
ATOM 1438 C C . HIS A 1 217 ? 40.710 43.872 48.208 1.00 46.11 217 HIS A C 1
ATOM 1439 O O . HIS A 1 217 ? 40.671 44.709 49.090 1.00 46.40 217 HIS A O 1
ATOM 1446 N N . ALA A 1 223 ? 42.429 49.560 44.979 1.00 39.05 223 ALA A N 1
ATOM 1447 C CA . ALA A 1 223 ? 42.423 48.731 43.769 1.00 39.19 223 ALA A CA 1
ATOM 1448 C C . ALA A 1 223 ? 41.163 47.831 43.728 1.00 38.94 223 ALA A C 1
ATOM 1449 O O . ALA A 1 223 ? 40.448 47.753 44.725 1.00 40.30 223 ALA A O 1
ATOM 1451 N N . THR A 1 224 ? 40.909 47.147 42.603 1.00 37.46 224 THR A N 1
ATOM 1452 C CA . THR A 1 224 ? 39.683 46.358 42.402 1.00 36.25 224 THR A CA 1
ATOM 1453 C C . THR A 1 224 ? 39.959 44.890 42.651 1.00 35.65 224 THR A C 1
ATOM 1454 O O . THR A 1 224 ? 40.938 44.365 42.162 1.00 35.12 224 THR A O 1
ATOM 1458 N N . SER A 1 225 ? 39.085 44.203 43.371 1.00 35.21 225 SER A N 1
ATOM 1459 C CA . SER A 1 225 ? 39.217 42.742 43.492 1.00 35.33 225 SER A CA 1
ATOM 1460 C C . SER A 1 225 ? 39.502 42.015 42.156 1.00 35.22 225 SER A C 1
ATOM 1461 O O . SER A 1 225 ? 38.867 42.247 41.124 1.00 34.92 225 SER A O 1
ATOM 1464 N N . SER A 1 226 ? 40.443 41.093 42.210 1.00 34.87 226 SER A N 1
ATOM 1465 C CA . SER A 1 226 ? 40.782 40.265 41.080 1.00 34.11 226 SER A CA 1
ATOM 1466 C C . SER A 1 226 ? 39.675 39.276 40.689 1.00 32.93 226 SER A C 1
ATOM 1467 O O . SER A 1 226 ? 39.767 38.603 39.672 1.00 31.82 226 SER A O 1
ATOM 1470 N N . ARG A 1 227 ? 38.662 39.144 41.527 1.00 31.86 227 ARG A N 1
ATOM 1471 C CA . ARG A 1 227 ? 37.628 38.136 41.345 1.00 31.79 227 ARG A CA 1
ATOM 1472 C C . ARG A 1 227 ? 36.286 38.794 40.909 1.00 29.80 227 ARG A C 1
ATOM 1473 O O . ARG A 1 227 ? 35.242 38.120 40.838 1.00 29.28 227 ARG A O 1
ATOM 1481 N N . SER A 1 228 ? 36.336 40.099 40.626 1.00 26.78 228 SER A N 1
ATOM 1482 C CA . SER A 1 228 ? 35.215 40.803 40.053 1.00 26.05 228 SER A CA 1
ATOM 1483 C C . SER A 1 228 ? 35.127 40.625 38.532 1.00 25.74 228 SER A C 1
ATOM 1484 O O . SER A 1 228 ? 36.012 41.045 37.799 1.00 24.47 228 SER A O 1
ATOM 1487 N N . HIS A 1 229 ? 34.054 39.979 38.097 1.00 25.07 229 HIS A N 1
ATOM 1488 C CA . HIS A 1 229 ? 33.623 39.988 36.716 1.00 24.73 229 HIS A CA 1
ATOM 1489 C C . HIS A 1 229 ? 32.756 41.206 36.487 1.00 22.82 229 HIS A C 1
ATOM 1490 O O . HIS A 1 229 ? 31.764 41.342 37.145 1.00 23.36 229 HIS A O 1
ATOM 1497 N N . ALA A 1 230 ? 33.078 42.043 35.509 1.00 20.99 230 ALA A N 1
ATOM 1498 C CA . ALA A 1 230 ? 32.225 43.150 35.147 1.00 19.28 230 ALA A CA 1
ATOM 1499 C C . ALA A 1 230 ? 31.602 42.963 33.764 1.00 18.98 230 ALA A C 1
ATOM 1500 O O . ALA A 1 230 ? 32.291 42.721 32.780 1.00 19.02 230 ALA A O 1
ATOM 1502 N N . VAL A 1 231 ? 30.283 43.125 33.722 1.00 18.99 231 VAL A N 1
ATOM 1503 C CA . VAL A 1 231 ? 29.439 42.821 32.567 1.00 19.60 231 VAL A CA 1
ATOM 1504 C C . VAL A 1 231 ? 28.650 44.067 32.092 1.00 19.74 231 VAL A C 1
ATOM 1505 O O . VAL A 1 231 ? 27.709 44.455 32.698 1.00 19.69 231 VAL A O 1
ATOM 1509 N N . PHE A 1 232 ? 29.134 44.709 31.027 1.00 20.30 232 PHE A N 1
ATOM 1510 C CA . PHE A 1 232 ? 28.509 45.856 30.376 1.00 19.45 232 PHE A CA 1
ATOM 1511 C C . PHE A 1 232 ? 27.657 45.330 29.249 1.00 19.27 232 PHE A C 1
ATOM 1512 O O . PHE A 1 232 ? 28.155 44.622 28.395 1.00 19.46 232 PHE A O 1
ATOM 1520 N N . GLN A 1 233 ? 26.364 45.622 29.260 1.00 19.14 233 GLN A N 1
ATOM 1521 C CA . GLN A 1 233 ? 25.475 45.122 28.218 1.00 20.03 233 GLN A CA 1
ATOM 1522 C C . GLN A 1 233 ? 24.724 46.246 27.510 1.00 20.00 233 GLN A C 1
ATOM 1523 O O . GLN A 1 233 ? 24.361 47.265 28.110 1.00 20.72 233 GLN A O 1
ATOM 1529 N N . ILE A 1 234 ? 24.487 46.038 26.230 1.00 20.36 234 ILE A N 1
ATOM 1530 C CA . ILE A 1 234 ? 23.812 47.011 25.355 1.00 21.05 234 ILE A CA 1
ATOM 1531 C C . ILE A 1 234 ? 22.571 46.332 24.791 1.00 20.75 234 ILE A C 1
ATOM 1532 O O . ILE A 1 234 ? 22.667 45.253 24.259 1.00 20.54 234 ILE A O 1
ATOM 1537 N N . TYR A 1 235 ? 21.420 46.981 24.900 1.00 21.15 235 TYR A N 1
ATOM 1538 C CA . TYR A 1 235 ? 20.173 46.453 24.380 1.00 20.89 235 TYR A CA 1
ATOM 1539 C C . TYR A 1 235 ? 19.733 47.309 23.170 1.00 21.35 235 TYR A C 1
ATOM 1540 O O . TYR A 1 235 ? 19.667 48.518 23.221 1.00 20.99 235 TYR A O 1
ATOM 1549 N N . LEU A 1 236 ? 19.485 46.630 22.077 1.00 22.07 236 LEU A N 1
ATOM 1550 C CA . LEU A 1 236 ? 19.089 47.245 20.838 1.00 22.64 236 LEU A CA 1
ATOM 1551 C C . LEU A 1 236 ? 17.693 46.803 20.451 1.00 22.32 236 LEU A C 1
ATOM 1552 O O . LEU A 1 236 ? 17.455 45.637 20.219 1.00 20.95 236 LEU A O 1
ATOM 1557 N N . ARG A 1 237 ? 16.790 47.760 20.344 1.00 23.48 237 ARG A N 1
ATOM 1558 C CA . ARG A 1 237 ? 15.527 47.524 19.695 1.00 25.07 237 ARG A CA 1
ATOM 1559 C C . ARG A 1 237 ? 15.568 48.111 18.303 1.00 26.31 237 ARG A C 1
ATOM 1560 O O . ARG A 1 237 ? 15.741 49.297 18.140 1.00 26.01 237 ARG A O 1
ATOM 1568 N N . GLN A 1 238 ? 15.361 47.275 17.302 1.00 28.07 238 GLN A N 1
ATOM 1569 C CA . GLN A 1 238 ? 15.370 47.722 15.926 1.00 30.99 238 GLN A CA 1
ATOM 1570 C C . GLN A 1 238 ? 14.149 47.188 15.163 1.00 31.00 238 GLN A C 1
ATOM 1571 O O . GLN A 1 238 ? 13.753 46.052 15.365 1.00 31.26 238 GLN A O 1
ATOM 1577 N N . GLN A 1 239 ? 13.562 48.025 14.313 1.00 31.05 239 GLN A N 1
ATOM 1578 C CA . GLN A 1 239 ? 12.404 47.641 13.478 1.00 31.67 239 GLN A CA 1
ATOM 1579 C C . GLN A 1 239 ? 12.491 48.286 12.087 1.00 31.51 239 GLN A C 1
ATOM 1580 O O . GLN A 1 239 ? 13.230 49.237 11.887 1.00 30.71 239 GLN A O 1
ATOM 1586 N N . ASP A 1 240 ? 11.788 47.717 11.116 1.00 32.26 240 ASP A N 1
ATOM 1587 C CA . ASP A 1 240 ? 11.608 48.313 9.779 1.00 32.91 240 ASP A CA 1
ATOM 1588 C C . ASP A 1 240 ? 10.865 49.640 9.830 1.00 32.01 240 ASP A C 1
ATOM 1589 O O . ASP A 1 240 ? 10.049 49.866 10.708 1.00 29.85 240 ASP A O 1
ATOM 1594 N N . LYS A 1 241 ? 11.167 50.497 8.855 1.00 33.42 241 LYS A N 1
ATOM 1595 C CA . LYS A 1 241 ? 10.513 51.809 8.684 1.00 33.59 241 LYS A CA 1
ATOM 1596 C C . LYS A 1 241 ? 9.003 51.726 8.752 1.00 32.98 241 LYS A C 1
ATOM 1597 O O . LYS A 1 241 ? 8.352 52.557 9.367 1.00 32.14 241 LYS A O 1
ATOM 1603 N N . THR A 1 242 ? 8.455 50.703 8.125 1.00 33.02 242 THR A N 1
ATOM 1604 C CA . THR A 1 242 ? 7.015 50.603 7.912 1.00 33.60 242 THR A CA 1
ATOM 1605 C C . THR A 1 242 ? 6.283 49.763 8.962 1.00 35.00 242 THR A C 1
ATOM 1606 O O . THR A 1 242 ? 5.071 49.641 8.904 1.00 35.16 242 THR A O 1
ATOM 1610 N N . ALA A 1 243 ? 6.982 49.156 9.915 1.00 36.51 243 ALA A N 1
ATOM 1611 C CA . ALA A 1 243 ? 6.275 48.449 11.009 1.00 37.40 243 ALA A CA 1
ATOM 1612 C C . ALA A 1 243 ? 5.638 49.458 11.966 1.00 38.34 243 ALA A C 1
ATOM 1613 O O . ALA A 1 243 ? 6.080 50.595 12.046 1.00 37.26 243 ALA A O 1
ATOM 1615 N N . SER A 1 244 ? 4.600 49.032 12.680 1.00 39.90 244 SER A N 1
ATOM 1616 C CA . SER A 1 244 ? 3.992 49.880 13.691 1.00 41.90 244 SER A CA 1
ATOM 1617 C C . SER A 1 244 ? 4.923 50.049 14.894 1.00 43.58 244 SER A C 1
ATOM 1618 O O . SER A 1 244 ? 5.729 49.165 15.225 1.00 44.08 244 SER A O 1
ATOM 1621 N N . ILE A 1 245 ? 4.770 51.187 15.560 1.00 45.05 245 ILE A N 1
ATOM 1622 C CA . ILE A 1 245 ? 5.684 51.602 16.628 1.00 46.25 245 ILE A CA 1
ATOM 1623 C C . ILE A 1 245 ? 5.686 50.657 17.855 1.00 47.28 245 ILE A C 1
ATOM 1624 O O . ILE A 1 245 ? 6.557 50.773 18.710 1.00 47.16 245 ILE A O 1
ATOM 1629 N N . ASN A 1 246 ? 4.740 49.720 17.926 1.00 48.61 246 ASN A N 1
ATOM 1630 C CA . ASN A 1 246 ? 4.676 48.784 19.052 1.00 49.81 246 ASN A CA 1
ATOM 1631 C C . ASN A 1 246 ? 4.689 47.329 18.586 1.00 50.28 246 ASN A C 1
ATOM 1632 O O . ASN A 1 246 ? 4.224 46.432 19.315 1.00 49.97 246 ASN A O 1
ATOM 1637 N N . GLN A 1 247 ? 5.228 47.095 17.385 1.00 50.13 247 GLN A N 1
ATOM 1638 C CA . GLN A 1 247 ? 5.463 45.731 16.909 1.00 50.18 247 GLN A CA 1
ATOM 1639 C C . GLN A 1 247 ? 6.295 45.057 17.963 1.00 49.88 247 GLN A C 1
ATOM 1640 O O . GLN A 1 247 ? 7.212 45.690 18.481 1.00 50.03 247 GLN A O 1
ATOM 1646 N N . ASN A 1 248 ? 5.976 43.801 18.295 1.00 49.65 248 ASN A N 1
ATOM 1647 C CA . ASN A 1 248 ? 6.781 43.034 19.259 1.00 49.30 248 ASN A CA 1
ATOM 1648 C C . ASN A 1 248 ? 8.061 42.572 18.563 1.00 47.56 248 ASN A C 1
ATOM 1649 O O . ASN A 1 248 ? 8.023 41.782 17.601 1.00 47.90 248 ASN A O 1
ATOM 1654 N N . VAL A 1 249 ? 9.185 43.120 19.017 1.00 45.10 249 VAL A N 1
ATOM 1655 C CA . VAL A 1 249 ? 10.482 42.850 18.422 1.00 43.21 249 VAL A CA 1
ATOM 1656 C C . VAL A 1 249 ? 11.425 42.260 19.476 1.00 41.24 249 VAL A C 1
ATOM 1657 O O . VAL A 1 249 ? 11.492 42.728 20.611 1.00 40.34 249 VAL A O 1
ATOM 1661 N N . ARG A 1 250 ? 12.152 41.219 19.105 1.00 38.89 250 ARG A N 1
ATOM 1662 C CA . ARG A 1 250 ? 13.166 40.701 19.996 1.00 37.27 250 ARG A CA 1
ATOM 1663 C C . ARG A 1 250 ? 14.265 41.775 20.166 1.00 34.87 250 ARG A C 1
ATOM 1664 O O . ARG A 1 250 ? 14.774 42.336 19.185 1.00 34.56 250 ARG A O 1
ATOM 1672 N N . ILE A 1 251 ? 14.551 42.075 21.424 1.00 32.19 251 ILE A N 1
ATOM 1673 C CA . ILE A 1 251 ? 15.672 42.894 21.840 1.00 30.63 251 ILE A CA 1
ATOM 1674 C C . ILE A 1 251 ? 17.002 42.125 21.654 1.00 28.75 251 ILE A C 1
ATOM 1675 O O . ILE A 1 251 ? 17.174 40.974 22.087 1.00 28.29 251 ILE A O 1
ATOM 1680 N N . ALA A 1 252 ? 17.932 42.752 20.956 1.00 25.76 252 ALA A N 1
ATOM 1681 C CA . ALA A 1 252 ? 19.242 42.154 20.756 1.00 24.28 252 ALA A CA 1
ATOM 1682 C C . ALA A 1 252 ? 20.196 42.692 21.828 1.00 22.91 252 ALA A C 1
ATOM 1683 O O . ALA A 1 252 ? 20.113 43.854 22.261 1.00 21.58 252 ALA A O 1
ATOM 1685 N N . LYS A 1 253 ? 21.126 41.839 22.214 1.00 21.65 253 LYS A N 1
ATOM 1686 C CA . LYS A 1 253 ? 21.937 42.066 23.398 1.00 21.38 253 LYS A CA 1
ATOM 1687 C C . LYS A 1 253 ? 23.387 41.869 23.070 1.00 20.11 253 LYS A C 1
ATOM 1688 O O . LYS A 1 253 ? 23.757 40.855 22.536 1.00 19.75 253 LYS A O 1
ATOM 1694 N N . MET A 1 254 ? 24.220 42.846 23.383 1.00 19.72 254 MET A N 1
ATOM 1695 C CA . MET A 1 254 ? 25.663 42.666 23.277 1.00 19.05 254 MET A CA 1
ATOM 1696 C C . MET A 1 254 ? 26.266 42.717 24.670 1.00 18.65 254 MET A C 1
ATOM 1697 O O . MET A 1 254 ? 26.062 43.690 25.407 1.00 19.14 254 MET A O 1
ATOM 1702 N N . SER A 1 255 ? 27.034 41.694 25.026 1.00 17.66 255 SER A N 1
ATOM 1703 C CA . SER A 1 255 ? 27.662 41.672 26.324 1.00 18.63 255 SER A CA 1
ATOM 1704 C C . SER A 1 255 ? 29.155 41.841 26.187 1.00 18.26 255 SER A C 1
ATOM 1705 O O . SER A 1 255 ? 29.801 41.104 25.430 1.00 17.97 255 SER A O 1
ATOM 1708 N N . LEU A 1 256 ? 29.679 42.812 26.903 1.00 18.79 256 LEU A N 1
ATOM 1709 C CA . LEU A 1 256 ? 31.123 43.088 26.911 1.00 20.37 256 LEU A CA 1
ATOM 1710 C C . LEU A 1 256 ? 31.636 42.902 28.318 1.00 19.63 256 LEU A C 1
ATOM 1711 O O . LEU A 1 256 ? 31.258 43.619 29.211 1.00 19.63 256 LEU A O 1
ATOM 1716 N N . ILE A 1 257 ? 32.527 41.939 28.487 1.00 20.93 257 ILE A N 1
ATOM 1717 C CA . ILE A 1 257 ? 32.802 41.348 29.781 1.00 21.84 257 ILE A CA 1
ATOM 1718 C C . ILE A 1 257 ? 34.268 41.362 30.165 1.00 21.38 257 ILE A C 1
ATOM 1719 O O . ILE A 1 257 ? 35.057 40.718 29.536 1.00 22.31 257 ILE A O 1
ATOM 1724 N N . ASP A 1 258 ? 34.591 42.089 31.208 1.00 20.25 258 ASP A N 1
ATOM 1725 C CA . ASP A 1 258 ? 35.880 42.086 31.857 1.00 20.41 258 ASP A CA 1
ATOM 1726 C C . ASP A 1 258 ? 35.849 40.999 32.987 1.00 21.05 258 ASP A C 1
ATOM 1727 O O . ASP A 1 258 ? 35.369 41.219 34.091 1.00 19.44 258 ASP A O 1
ATOM 1732 N N . LEU A 1 259 ? 36.342 39.819 32.648 1.00 20.97 259 LEU A N 1
ATOM 1733 C CA . LEU A 1 259 ? 36.332 38.664 33.529 1.00 21.44 259 LEU A CA 1
ATOM 1734 C C . LEU A 1 259 ? 37.250 38.803 34.743 1.00 22.92 259 LEU A C 1
ATOM 1735 O O . LEU A 1 259 ? 38.286 39.539 34.754 1.00 22.77 259 LEU A O 1
ATOM 1740 N N . ALA A 1 260 ? 36.863 38.095 35.797 1.00 22.60 260 ALA A N 1
ATOM 1741 C CA . ALA A 1 260 ? 37.795 37.846 36.915 1.00 23.00 260 ALA A CA 1
ATOM 1742 C C . ALA A 1 260 ? 39.157 37.288 36.437 1.00 22.76 260 ALA A C 1
ATOM 1743 O O . ALA A 1 260 ? 39.250 36.619 35.388 1.00 22.44 260 ALA A O 1
ATOM 1745 N N . GLY A 1 261 ? 40.216 37.576 37.185 1.00 23.29 261 GLY A N 1
ATOM 1746 C CA . GLY A 1 261 ? 41.534 37.043 36.865 1.00 24.43 261 GLY A CA 1
ATOM 1747 C C . GLY A 1 261 ? 41.627 35.549 36.822 1.00 26.15 261 GLY A C 1
ATOM 1748 O O . GLY A 1 261 ? 41.118 34.876 37.686 1.00 27.01 261 GLY A O 1
ATOM 1749 N N . SER A 1 262 ? 42.254 34.986 35.793 1.00 27.88 262 SER A N 1
ATOM 1750 C CA . SER A 1 262 ? 42.438 33.557 35.778 1.00 28.77 262 SER A CA 1
ATOM 1751 C C . SER A 1 262 ? 43.720 33.036 36.527 1.00 30.96 262 SER A C 1
ATOM 1752 O O . SER A 1 262 ? 44.043 31.871 36.418 1.00 29.85 262 SER A O 1
ATOM 1755 N N . GLU A 1 263 ? 44.451 33.886 37.246 1.00 34.02 263 GLU A N 1
ATOM 1756 C CA . GLU A 1 263 ? 45.670 33.425 37.962 1.00 37.03 263 GLU A CA 1
ATOM 1757 C C . GLU A 1 263 ? 45.262 32.396 38.986 1.00 38.73 263 GLU A C 1
ATOM 1758 O O . GLU A 1 263 ? 44.222 32.563 39.607 1.00 39.38 263 GLU A O 1
ATOM 1764 N N . ARG A 1 264 ? 46.046 31.326 39.154 1.00 41.48 264 ARG A N 1
ATOM 1765 C CA . ARG A 1 264 ? 45.709 30.287 40.185 1.00 43.39 264 ARG A CA 1
ATOM 1766 C C . ARG A 1 264 ? 45.727 30.821 41.628 1.00 42.08 264 ARG A C 1
AT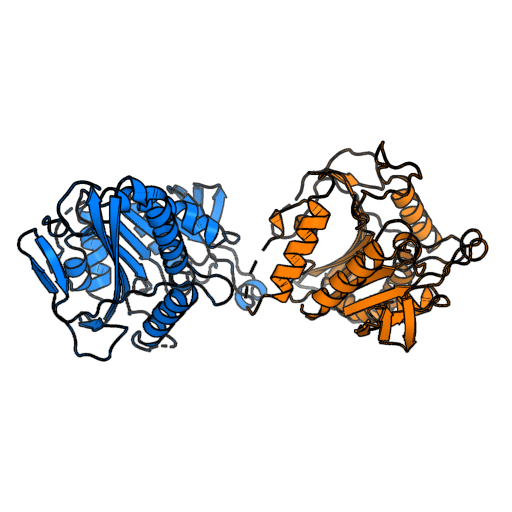OM 1767 O O . ARG A 1 264 ? 46.505 31.736 41.943 1.00 41.50 264 ARG A O 1
ATOM 1775 N N . ASN A 1 282 ? 35.257 31.834 43.034 1.00 37.20 282 ASN A N 1
ATOM 1776 C CA . ASN A 1 282 ? 35.426 31.623 41.601 1.00 38.97 282 ASN A CA 1
ATOM 1777 C C . ASN A 1 282 ? 34.738 30.436 40.896 1.00 38.08 282 ASN A C 1
ATOM 1778 O O . ASN A 1 282 ? 35.265 29.878 39.892 1.00 38.14 282 ASN A O 1
ATOM 1783 N N . ARG A 1 283 ? 33.519 30.105 41.335 1.00 36.44 283 ARG A N 1
ATOM 1784 C CA . ARG A 1 283 ? 32.676 29.159 40.603 1.00 35.58 283 ARG A CA 1
ATOM 1785 C C . ARG A 1 283 ? 32.340 29.662 39.187 1.00 34.07 283 ARG A C 1
ATOM 1786 O O . ARG A 1 283 ? 32.294 28.877 38.230 1.00 34.59 283 ARG A O 1
ATOM 1794 N N . SER A 1 284 ? 32.129 30.966 39.050 1.00 32.49 284 SER A N 1
ATOM 1795 C CA . SER A 1 284 ? 31.762 31.553 37.742 1.00 31.86 284 SER A CA 1
ATOM 1796 C C . SER A 1 284 ? 32.829 31.397 36.675 1.00 31.04 284 SER A C 1
ATOM 1797 O O . SER A 1 284 ? 32.557 30.906 35.572 1.00 30.05 284 SER A O 1
ATOM 1800 N N . LEU A 1 285 ? 34.064 31.719 37.010 1.00 31.70 285 LEU A N 1
ATOM 1801 C CA . LEU A 1 285 ? 35.115 31.640 36.004 1.00 32.56 285 LEU A CA 1
ATOM 1802 C C . LEU A 1 285 ? 35.253 30.233 35.491 1.00 33.07 285 LEU A C 1
ATOM 1803 O O . LEU A 1 285 ? 35.275 30.018 34.273 1.00 33.22 285 LEU A O 1
ATOM 1808 N N . LEU A 1 286 ? 35.273 29.249 36.397 1.00 34.42 286 LEU A N 1
ATOM 1809 C CA . LEU A 1 286 ? 35.484 27.838 35.976 1.00 34.86 286 LEU A CA 1
ATOM 1810 C C . LEU A 1 286 ? 34.310 27.251 35.212 1.00 34.38 286 LEU A C 1
ATOM 1811 O O . LEU A 1 286 ? 34.484 26.531 34.211 1.00 34.62 286 LEU A O 1
ATOM 1816 N N . ALA A 1 287 ? 33.113 27.553 35.694 1.00 34.46 287 ALA A N 1
ATOM 1817 C CA . ALA A 1 287 ? 31.872 27.266 34.948 1.00 34.98 287 ALA A CA 1
ATOM 1818 C C . ALA A 1 287 ? 31.933 27.802 33.501 1.00 34.97 287 ALA A C 1
ATOM 1819 O O . ALA A 1 287 ? 31.593 27.091 32.524 1.00 34.85 287 ALA A O 1
ATOM 1821 N N . LEU A 1 288 ? 32.450 29.023 33.344 1.00 35.36 288 LEU A N 1
ATOM 1822 C CA . LEU A 1 288 ? 32.631 29.595 31.997 1.00 34.55 288 LEU A CA 1
ATOM 1823 C C . LEU A 1 288 ? 33.421 28.635 31.150 1.00 35.28 288 LEU A C 1
ATOM 1824 O O . LEU A 1 288 ? 33.045 28.330 30.009 1.00 34.16 288 LEU A O 1
ATOM 1829 N N . GLY A 1 289 ? 34.523 28.145 31.707 1.00 36.66 289 GLY A N 1
ATOM 1830 C CA . GLY A 1 289 ? 35.377 27.201 30.998 1.00 37.27 289 GLY A CA 1
ATOM 1831 C C . GLY A 1 289 ? 34.693 25.872 30.668 1.00 38.71 289 GLY A C 1
ATOM 1832 O O . GLY A 1 289 ? 34.884 25.371 29.568 1.00 38.50 289 GLY A O 1
ATOM 1833 N N . ASN A 1 290 ? 33.912 25.324 31.615 1.00 40.01 290 ASN A N 1
ATOM 1834 C CA . ASN A 1 290 ? 33.093 24.127 31.397 1.00 41.39 290 ASN A CA 1
ATOM 1835 C C . ASN A 1 290 ? 32.193 24.342 30.171 1.00 42.21 290 ASN A C 1
ATOM 1836 O O . ASN A 1 290 ? 32.117 23.491 29.272 1.00 42.96 290 ASN A O 1
ATOM 1841 N N . VAL A 1 291 ? 31.520 25.494 30.126 1.00 43.15 291 VAL A N 1
ATOM 1842 C CA . VAL A 1 291 ? 30.655 25.853 28.984 1.00 43.69 291 VAL A CA 1
ATOM 1843 C C . VAL A 1 291 ? 31.430 25.961 27.664 1.00 44.54 291 VAL A C 1
ATOM 1844 O O . VAL A 1 291 ? 30.998 25.480 26.635 1.00 44.11 291 VAL A O 1
ATOM 1848 N N . ILE A 1 292 ? 32.604 26.563 27.704 1.00 46.32 292 ILE A N 1
ATOM 1849 C CA . ILE A 1 292 ? 33.394 26.754 26.498 1.00 47.26 292 ILE A CA 1
ATOM 1850 C C . ILE A 1 292 ? 33.914 25.441 25.904 1.00 49.09 292 ILE A C 1
ATOM 1851 O O . ILE A 1 292 ? 33.877 25.262 24.681 1.00 49.54 292 ILE A O 1
ATOM 1856 N N . ASN A 1 293 ? 34.458 24.567 26.755 1.00 51.28 293 ASN A N 1
ATOM 1857 C CA . ASN A 1 293 ? 34.848 23.201 26.359 1.00 52.78 293 ASN A CA 1
ATOM 1858 C C . ASN A 1 293 ? 33.628 22.496 25.774 1.00 53.83 293 ASN A C 1
ATOM 1859 O O . ASN A 1 293 ? 33.631 22.080 24.602 1.00 54.86 293 ASN A O 1
ATOM 1864 N N . ALA A 1 294 ? 32.577 22.410 26.590 1.00 54.57 294 ALA A N 1
ATOM 1865 C CA . ALA A 1 294 ? 31.311 21.811 26.184 1.00 55.35 294 ALA A CA 1
ATOM 1866 C C . ALA A 1 294 ? 30.960 22.174 24.753 1.00 56.13 294 ALA A C 1
ATOM 1867 O O . ALA A 1 294 ? 30.821 21.283 23.928 1.00 56.62 294 ALA A O 1
ATOM 1869 N N . LEU A 1 295 ? 30.872 23.473 24.459 1.00 56.76 295 LEU A N 1
ATOM 1870 C CA . LEU A 1 295 ? 30.395 23.957 23.164 1.00 57.63 295 LEU A CA 1
ATOM 1871 C C . LEU A 1 295 ? 31.187 23.326 22.036 1.00 58.86 295 LEU A C 1
ATOM 1872 O O . LEU A 1 295 ? 30.648 22.496 21.289 1.00 59.21 295 LEU A O 1
ATOM 1877 N N . ALA A 1 296 ? 32.462 23.703 21.925 1.00 60.12 296 ALA A N 1
ATOM 1878 C CA . ALA A 1 296 ? 33.428 22.947 21.129 1.00 60.86 296 ALA A CA 1
ATOM 1879 C C . ALA A 1 296 ? 33.242 21.427 21.313 1.00 61.50 296 ALA A C 1
ATOM 1880 O O . ALA A 1 296 ? 33.793 20.618 20.551 1.00 62.40 296 ALA A O 1
ATOM 1882 N N . ILE A 1 305 ? 24.635 21.745 27.952 1.00 49.87 305 ILE A N 1
ATOM 1883 C CA . ILE A 1 305 ? 25.585 22.797 28.294 1.00 49.14 305 ILE A CA 1
ATOM 1884 C C . ILE A 1 305 ? 25.343 23.276 29.717 1.00 48.96 305 ILE A C 1
ATOM 1885 O O . ILE A 1 305 ? 24.230 23.688 30.068 1.00 49.46 305 ILE A O 1
ATOM 1890 N N . PRO A 1 306 ? 26.387 23.237 30.540 1.00 48.36 306 PRO A N 1
ATOM 1891 C CA . PRO A 1 306 ? 26.270 23.544 31.969 1.00 47.76 306 PRO A CA 1
ATOM 1892 C C . PRO A 1 306 ? 26.107 25.002 32.386 1.00 47.00 306 PRO A C 1
ATOM 1893 O O . PRO A 1 306 ? 26.702 25.435 33.379 1.00 46.55 306 PRO A O 1
ATOM 1897 N N . TYR A 1 307 ? 25.218 25.727 31.707 1.00 46.56 307 TYR A N 1
ATOM 1898 C CA . TYR A 1 307 ? 24.939 27.142 32.013 1.00 45.87 307 TYR A CA 1
ATOM 1899 C C . TYR A 1 307 ? 24.504 27.390 33.439 1.00 45.57 307 TYR A C 1
ATOM 1900 O O . TYR A 1 307 ? 24.757 28.441 33.997 1.00 44.03 307 TYR A O 1
ATOM 1909 N N . ARG A 1 308 ? 23.784 26.432 34.016 1.00 46.27 308 ARG A N 1
ATOM 1910 C CA . ARG A 1 308 ? 23.224 26.603 35.354 1.00 45.98 308 ARG A CA 1
ATOM 1911 C C . ARG A 1 308 ? 24.274 26.520 36.484 1.00 44.71 308 ARG A C 1
ATOM 1912 O O . ARG A 1 308 ? 24.035 27.055 37.572 1.00 44.92 308 ARG A O 1
ATOM 1920 N N . ASN A 1 309 ? 25.452 25.935 36.229 1.00 43.88 309 ASN A N 1
ATOM 1921 C CA . ASN A 1 309 ? 26.495 25.770 37.277 1.00 42.61 309 ASN A CA 1
ATOM 1922 C C . ASN A 1 309 ? 26.937 27.036 37.980 1.00 41.21 309 ASN A C 1
ATOM 1923 O O . ASN A 1 309 ? 27.580 26.964 39.027 1.00 41.38 309 ASN A O 1
ATOM 1928 N N . SER A 1 310 ? 26.637 28.198 37.404 1.00 39.77 310 SER A N 1
ATOM 1929 C CA . SER A 1 310 ? 27.107 29.473 37.962 1.00 38.19 310 SER A CA 1
ATOM 1930 C C . SER A 1 310 ? 26.242 30.656 37.567 1.00 37.97 310 SER A C 1
ATOM 1931 O O . SER A 1 310 ? 25.515 30.626 36.553 1.00 38.11 310 SER A O 1
ATOM 1934 N N . LYS A 1 311 ? 26.358 31.704 38.351 1.00 36.59 311 LYS A N 1
ATOM 1935 C CA . LYS A 1 311 ? 25.619 32.914 38.085 1.00 38.01 311 LYS A CA 1
ATOM 1936 C C . LYS A 1 311 ? 26.019 33.563 36.739 1.00 36.61 311 LYS A C 1
ATOM 1937 O O . LYS A 1 311 ? 25.155 34.001 35.990 1.00 35.39 311 LYS A O 1
ATOM 1943 N N . LEU A 1 312 ? 27.323 33.587 36.450 1.00 35.69 312 LEU A N 1
ATOM 1944 C CA . LEU A 1 312 ? 27.849 34.180 35.226 1.00 34.50 312 LEU A CA 1
ATOM 1945 C C . LEU A 1 312 ? 27.331 33.434 34.055 1.00 33.92 312 LEU A C 1
ATOM 1946 O O . LEU A 1 312 ? 26.892 34.061 33.117 1.00 33.82 312 LEU A O 1
ATOM 1951 N N . THR A 1 313 ? 27.433 32.105 34.057 1.00 33.48 313 THR A N 1
ATOM 1952 C CA . THR A 1 313 ? 27.021 31.348 32.878 1.00 33.22 313 THR A CA 1
ATOM 1953 C C . THR A 1 313 ? 25.509 31.351 32.703 1.00 33.41 313 THR A C 1
ATOM 1954 O O . THR A 1 313 ? 25.052 31.122 31.569 1.00 32.64 313 THR A O 1
ATOM 1958 N N . ARG A 1 314 ? 24.756 31.558 33.792 1.00 32.77 314 ARG A N 1
ATOM 1959 C CA . ARG A 1 314 ? 23.309 31.619 33.697 1.00 34.91 314 ARG A CA 1
ATOM 1960 C C . ARG A 1 314 ? 22.977 32.883 32.930 1.00 35.26 314 ARG A C 1
ATOM 1961 O O . ARG A 1 314 ? 22.247 32.843 31.928 1.00 34.99 314 ARG A O 1
ATOM 1969 N N . LEU A 1 315 ? 23.571 33.974 33.415 1.00 35.14 315 LEU A N 1
ATOM 1970 C CA . LEU A 1 315 ? 23.601 35.274 32.755 1.00 35.23 315 LEU A CA 1
ATOM 1971 C C . LEU A 1 315 ? 23.787 35.204 31.256 1.00 34.64 315 LEU A C 1
ATOM 1972 O O . LEU A 1 315 ? 23.114 35.919 30.561 1.00 34.98 315 LEU A O 1
ATOM 1977 N N . LEU A 1 316 ? 24.690 34.355 30.785 1.00 33.55 316 LEU A N 1
ATOM 1978 C CA . LEU A 1 316 ? 25.057 34.295 29.371 1.00 34.02 316 LEU A CA 1
ATOM 1979 C C . LEU A 1 316 ? 24.401 33.151 28.614 1.00 34.69 316 LEU A C 1
ATOM 1980 O O . LEU A 1 316 ? 24.870 32.781 27.535 1.00 33.89 316 LEU A O 1
ATOM 1985 N N . LYS A 1 317 ? 23.335 32.588 29.191 1.00 36.12 317 LYS A N 1
ATOM 1986 C CA . LYS A 1 317 ? 22.687 31.386 28.655 1.00 36.81 317 LYS A CA 1
ATOM 1987 C C . LYS A 1 317 ? 22.234 31.689 27.267 1.00 36.06 317 LYS A C 1
ATOM 1988 O O . LYS A 1 317 ? 22.321 30.829 26.409 1.00 36.58 317 LYS A O 1
ATOM 1994 N N . ASP A 1 318 ? 21.784 32.922 27.047 1.00 36.30 318 ASP A N 1
ATOM 1995 C CA . ASP A 1 318 ? 21.303 33.376 25.715 1.00 36.90 318 ASP A CA 1
ATOM 1996 C C . ASP A 1 318 ? 22.352 34.130 24.875 1.00 37.78 318 ASP A C 1
ATOM 1997 O O . ASP A 1 318 ? 22.015 34.676 23.834 1.00 37.91 318 ASP A O 1
ATOM 2002 N N . SER A 1 319 ? 23.600 34.149 25.328 1.00 38.94 319 SER A N 1
ATOM 2003 C CA . SER A 1 319 ? 24.659 35.013 24.763 1.00 40.20 319 SER A CA 1
ATOM 2004 C C . SER A 1 319 ? 25.964 34.286 24.378 1.00 41.71 319 SER A C 1
ATOM 2005 O O . SER A 1 319 ? 26.917 34.916 23.937 1.00 41.60 319 SER A O 1
ATOM 2008 N N . LEU A 1 320 ? 26.028 32.978 24.590 1.00 44.17 320 LEU A N 1
ATOM 2009 C CA . LEU A 1 320 ? 27.169 32.153 24.147 1.00 45.66 320 LEU A CA 1
ATOM 2010 C C . LEU A 1 320 ? 26.703 31.051 23.212 1.00 47.14 320 LEU A C 1
ATOM 2011 O O . LEU A 1 320 ? 27.404 30.678 22.268 1.00 46.61 320 LEU A O 1
ATOM 2016 N N . GLY A 1 321 ? 25.509 30.538 23.512 1.00 49.57 321 GLY A N 1
ATOM 2017 C CA . GLY A 1 321 ? 24.871 29.474 22.761 1.00 51.30 321 GLY A CA 1
ATOM 2018 C C . GLY A 1 321 ? 24.870 29.717 21.266 1.00 52.31 321 GLY A C 1
ATOM 2019 O O . GLY A 1 321 ? 24.668 30.853 20.821 1.00 52.89 321 GLY A O 1
ATOM 2020 N N . GLY A 1 322 ? 25.121 28.645 20.514 1.00 52.95 322 GLY A N 1
ATOM 2021 C CA . GLY A 1 322 ? 25.204 28.693 19.068 1.00 53.59 322 GLY A CA 1
ATOM 2022 C C . GLY A 1 322 ? 24.124 29.581 18.475 1.00 53.86 322 GLY A C 1
ATOM 2023 O O . GLY A 1 322 ? 22.983 29.566 18.937 1.00 54.54 322 GLY A O 1
ATOM 2024 N N . ASN A 1 323 ? 24.494 30.328 17.439 1.00 53.67 323 ASN A N 1
ATOM 2025 C CA . ASN A 1 323 ? 23.738 31.488 16.948 1.00 53.35 323 ASN A CA 1
ATOM 2026 C C . ASN A 1 323 ? 24.607 32.721 17.212 1.00 52.15 323 ASN A C 1
ATOM 2027 O O . ASN A 1 323 ? 25.139 33.322 16.278 1.00 52.82 323 ASN A O 1
ATOM 2032 N N . CYS A 1 324 ? 24.812 33.025 18.490 1.00 50.11 324 CYS A N 1
ATOM 2033 C CA . CYS A 1 324 ? 25.561 34.207 18.915 1.00 48.57 324 CYS A CA 1
ATOM 2034 C C . CYS A 1 324 ? 26.929 34.344 18.240 1.00 45.86 324 CYS A C 1
ATOM 2035 O O . CYS A 1 324 ? 27.548 33.353 17.861 1.00 46.78 324 CYS A O 1
ATOM 2038 N N . GLN A 1 325 ? 27.362 35.586 18.061 1.00 42.19 325 GLN A N 1
ATOM 2039 C CA . GLN A 1 325 ? 28.705 35.888 17.604 1.00 39.36 325 GLN A CA 1
ATOM 2040 C C . GLN A 1 325 ? 29.479 36.244 18.851 1.00 35.81 325 GLN A C 1
ATOM 2041 O O . GLN A 1 325 ? 29.113 37.157 19.587 1.00 33.87 325 GLN A O 1
ATOM 2047 N N . THR A 1 326 ? 30.529 35.483 19.084 1.00 32.79 326 THR A N 1
ATOM 2048 C CA . THR A 1 326 ? 31.292 35.555 20.307 1.00 31.86 326 THR A CA 1
ATOM 2049 C C . THR A 1 326 ? 32.764 35.748 19.983 1.00 30.60 326 THR A C 1
ATOM 2050 O O . THR A 1 326 ? 33.273 35.249 18.987 1.00 29.67 326 THR A O 1
ATOM 2054 N N . ILE A 1 327 ? 33.445 36.490 20.833 1.00 29.49 327 ILE A N 1
ATOM 2055 C CA . ILE A 1 327 ? 34.854 36.605 20.720 1.00 29.68 327 ILE A CA 1
ATOM 2056 C C . ILE A 1 327 ? 35.472 36.640 22.091 1.00 28.85 327 ILE A C 1
ATOM 2057 O O . ILE A 1 327 ? 34.888 37.170 23.025 1.00 27.69 327 ILE A O 1
ATOM 2062 N N . MET A 1 328 ? 36.665 36.043 22.169 1.00 28.09 328 MET A N 1
ATOM 2063 C CA . MET A 1 328 ? 37.536 36.101 23.322 1.00 28.36 328 MET A CA 1
ATOM 2064 C C . MET A 1 328 ? 38.803 36.897 22.978 1.00 27.10 328 MET A C 1
ATOM 2065 O O . MET A 1 328 ? 39.474 36.600 22.002 1.00 26.77 328 MET A O 1
ATOM 2070 N N . ILE A 1 329 ? 39.100 37.888 23.811 1.00 25.35 329 ILE A N 1
ATOM 2071 C CA . ILE A 1 329 ? 40.348 38.588 23.828 1.00 24.38 329 ILE A CA 1
ATOM 2072 C C . ILE A 1 329 ? 41.140 38.112 25.033 1.00 24.89 329 ILE A C 1
ATOM 2073 O O . ILE A 1 329 ? 40.907 38.572 26.154 1.00 23.83 329 ILE A O 1
ATOM 2078 N N . ALA A 1 330 ? 42.032 37.142 24.806 1.00 25.31 330 ALA A N 1
ATOM 2079 C CA . ALA A 1 330 ? 42.987 36.687 25.815 1.00 25.29 330 ALA A CA 1
ATOM 2080 C C . ALA A 1 330 ? 44.101 37.708 26.006 1.00 26.10 330 ALA A C 1
ATOM 2081 O O . ALA A 1 330 ? 44.936 37.872 25.109 1.00 27.41 330 ALA A O 1
ATOM 2083 N N . ALA A 1 331 ? 44.110 38.386 27.151 1.00 25.84 331 ALA A N 1
ATOM 2084 C CA . ALA A 1 331 ? 45.188 39.275 27.553 1.00 25.92 331 ALA A CA 1
ATOM 2085 C C . ALA A 1 331 ? 46.367 38.490 28.213 1.00 27.36 331 ALA A C 1
ATOM 2086 O O . ALA A 1 331 ? 46.119 37.615 29.087 1.00 26.54 331 ALA A O 1
ATOM 2088 N N . VAL A 1 332 ? 47.612 38.823 27.824 1.00 27.55 332 VAL A N 1
ATOM 2089 C CA . VAL A 1 332 ? 48.854 38.209 28.370 1.00 28.46 332 VAL A CA 1
ATOM 2090 C C . VAL A 1 332 ? 49.999 39.192 28.590 1.00 29.84 332 VAL A C 1
ATOM 2091 O O . VAL A 1 332 ? 50.271 40.040 27.745 1.00 29.99 332 VAL A O 1
ATOM 2095 N N . SER A 1 333 ? 50.630 39.089 29.767 1.00 32.27 333 SER A N 1
ATOM 2096 C CA . SER A 1 333 ? 51.887 39.754 30.102 1.00 33.19 333 SER A CA 1
ATOM 2097 C C . SER A 1 333 ? 53.038 38.992 29.449 1.00 34.61 333 SER A C 1
ATOM 2098 O O . SER A 1 333 ? 53.098 37.757 29.548 1.00 34.79 333 SER A O 1
ATOM 2101 N N . PRO A 1 334 ? 53.920 39.701 28.744 1.00 34.92 334 PRO A N 1
ATOM 2102 C CA . PRO A 1 334 ? 55.042 39.068 28.067 1.00 35.30 334 PRO A CA 1
ATOM 2103 C C . PRO A 1 334 ? 56.231 38.745 28.972 1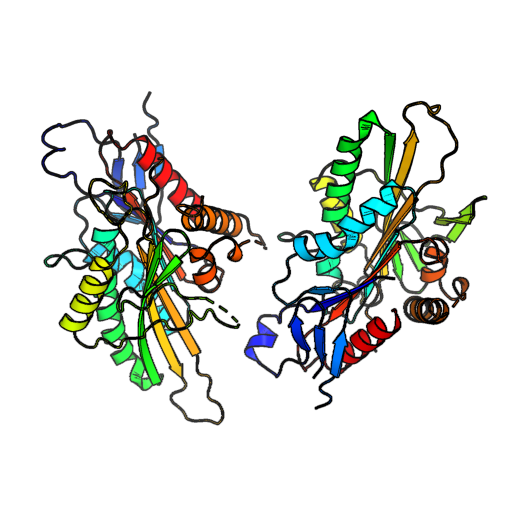.00 35.80 334 PRO A C 1
ATOM 2104 O O . PRO A 1 334 ? 57.070 38.014 28.522 1.00 35.25 334 PRO A O 1
ATOM 2108 N N . SER A 1 335 ? 56.281 39.252 30.193 1.00 37.22 335 SER A N 1
ATOM 2109 C CA . SER A 1 335 ? 57.450 39.078 31.041 1.00 38.68 335 SER A CA 1
ATOM 2110 C C . SER A 1 335 ? 57.574 37.639 31.561 1.00 39.32 335 SER A C 1
ATOM 2111 O O . SER A 1 335 ? 56.567 36.953 31.784 1.00 38.42 335 SER A O 1
ATOM 2114 N N . SER A 1 336 ? 58.815 37.164 31.704 1.00 39.73 336 SER A N 1
ATOM 2115 C CA . SER A 1 336 ? 59.067 35.813 32.223 1.00 39.91 336 SER A CA 1
ATOM 2116 C C . SER A 1 336 ? 58.656 35.620 33.680 1.00 38.86 336 SER A C 1
ATOM 2117 O O . SER A 1 336 ? 58.413 34.507 34.094 1.00 38.41 336 SER A O 1
ATOM 2120 N N . VAL A 1 337 ? 58.501 36.691 34.431 1.00 39.38 337 VAL A N 1
ATOM 2121 C CA . VAL A 1 337 ? 57.899 36.587 35.755 1.00 40.13 337 VAL A CA 1
ATOM 2122 C C . VAL A 1 337 ? 56.421 36.119 35.721 1.00 39.92 337 VAL A C 1
ATOM 2123 O O . VAL A 1 337 ? 55.868 35.750 36.770 1.00 38.08 337 VAL A O 1
ATOM 2127 N N . PHE A 1 338 ? 55.796 36.099 34.529 1.00 38.98 338 PHE A N 1
ATOM 2128 C CA . PHE A 1 338 ? 54.389 35.710 34.420 1.00 38.19 338 PHE A CA 1
ATOM 2129 C C . PHE A 1 338 ? 54.263 34.477 33.555 1.00 38.18 338 PHE A C 1
ATOM 2130 O O . PHE A 1 338 ? 53.229 34.244 32.926 1.00 38.78 338 PHE A O 1
ATOM 2138 N N . TYR A 1 339 ? 55.311 33.661 33.574 1.00 37.32 339 TYR A N 1
ATOM 2139 C CA . TYR A 1 339 ? 55.425 32.469 32.729 1.00 36.12 339 TYR A CA 1
ATOM 2140 C C . TYR A 1 339 ? 54.175 31.593 3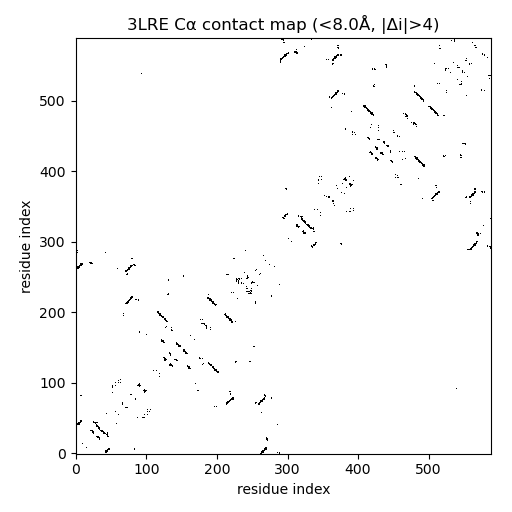2.759 1.00 35.95 339 TYR A C 1
ATOM 2141 O O . TYR A 1 339 ? 53.615 31.229 31.707 1.00 35.85 339 TYR A O 1
ATOM 2150 N N . ASP A 1 340 ? 53.777 31.238 33.974 1.00 34.33 340 ASP A N 1
ATOM 2151 C CA . ASP A 1 340 ? 52.722 30.290 34.188 1.00 34.22 340 ASP A CA 1
ATOM 2152 C C . ASP A 1 340 ? 51.340 30.810 33.826 1.00 32.81 340 ASP A C 1
ATOM 2153 O O . ASP A 1 340 ? 50.578 30.103 33.204 1.00 33.06 340 ASP A O 1
ATOM 2158 N N . ASP A 1 341 ? 51.032 32.006 34.298 1.00 31.76 341 ASP A N 1
ATOM 2159 C CA . ASP A 1 341 ? 49.873 32.798 33.882 1.00 31.24 341 ASP A CA 1
ATOM 2160 C C . ASP A 1 341 ? 49.686 32.786 32.377 1.00 31.41 341 ASP A C 1
ATOM 2161 O O . ASP A 1 341 ? 48.644 32.419 31.894 1.00 31.91 341 ASP A O 1
ATOM 2166 N N . THR A 1 342 ? 50.730 33.149 31.646 1.00 31.38 342 THR A N 1
ATOM 2167 C CA . THR A 1 342 ? 50.653 33.309 30.202 1.00 31.62 342 THR A CA 1
ATOM 2168 C C . THR A 1 342 ? 50.499 32.004 29.482 1.00 32.64 342 THR A C 1
ATOM 2169 O O . THR A 1 342 ? 49.713 31.895 28.526 1.00 32.38 342 THR A O 1
ATOM 2173 N N . TYR A 1 343 ? 51.240 31.003 29.952 1.00 33.21 343 TYR A N 1
ATOM 2174 C CA . TYR A 1 343 ? 51.139 29.655 29.414 1.00 33.53 343 TYR A CA 1
ATOM 2175 C C . TYR A 1 343 ? 49.710 29.106 29.549 1.00 32.31 343 TYR A C 1
ATOM 2176 O O . TYR A 1 343 ? 49.149 28.529 28.611 1.00 30.73 343 TYR A O 1
ATOM 2185 N N . ASN A 1 344 ? 49.104 29.326 30.704 1.00 32.52 344 ASN A N 1
ATOM 2186 C CA . ASN A 1 344 ? 47.747 28.820 30.934 1.00 32.66 344 ASN A CA 1
ATOM 2187 C C . ASN A 1 344 ? 46.715 29.554 30.091 1.00 32.23 344 ASN A C 1
ATOM 2188 O O . ASN A 1 344 ? 45.900 28.923 29.449 1.00 32.16 344 ASN A O 1
ATOM 2193 N N . THR A 1 345 ? 46.789 30.877 30.074 1.00 32.01 345 THR A N 1
ATOM 2194 C CA . THR A 1 345 ? 45.931 31.717 29.219 1.00 32.36 345 THR A CA 1
ATOM 2195 C C . THR A 1 345 ? 46.034 31.349 27.720 1.00 32.22 345 THR A C 1
ATOM 2196 O O . THR A 1 345 ? 45.024 31.190 27.011 1.00 31.81 345 THR A O 1
ATOM 2200 N N . LEU A 1 346 ? 47.245 31.197 27.247 1.00 32.25 346 LEU A N 1
ATOM 2201 C CA . LEU A 1 346 ? 47.443 30.786 25.867 1.00 33.17 346 LEU A CA 1
ATOM 2202 C C . LEU A 1 346 ? 46.832 29.418 25.566 1.00 33.86 346 LEU A C 1
ATOM 2203 O O . LEU A 1 346 ? 46.214 29.229 24.513 1.00 33.32 346 LEU A O 1
ATOM 2208 N N . LYS A 1 347 ? 46.961 28.469 26.497 1.00 35.43 347 LYS A N 1
ATOM 2209 C CA . LYS A 1 347 ? 46.351 27.138 26.310 1.00 36.59 347 LYS A CA 1
ATOM 2210 C C . LYS A 1 347 ? 44.821 27.188 26.330 1.00 36.60 347 LYS A C 1
ATOM 2211 O O . LYS A 1 347 ? 44.143 26.499 25.539 1.00 37.31 347 LYS A O 1
ATOM 2217 N N . TYR A 1 348 ? 44.290 27.998 27.235 1.00 36.23 348 TYR A N 1
ATOM 2218 C CA . TYR A 1 348 ? 42.860 28.232 27.341 1.00 36.73 348 TYR A CA 1
ATOM 2219 C C . TYR A 1 348 ? 42.261 28.805 26.042 1.00 37.44 348 TYR A C 1
ATOM 2220 O O . TYR A 1 348 ? 41.182 28.388 25.593 1.00 37.09 348 TYR A O 1
ATOM 2229 N N . ALA A 1 349 ? 42.962 29.781 25.484 1.00 38.14 349 ALA A N 1
ATOM 2230 C CA . ALA A 1 349 ? 42.512 30.479 24.302 1.00 39.39 349 ALA A CA 1
ATOM 2231 C C . ALA A 1 349 ? 42.545 29.538 23.104 1.00 40.62 349 ALA A C 1
ATOM 2232 O O . ALA A 1 349 ? 41.690 29.578 22.203 1.00 40.17 349 ALA A O 1
ATOM 2234 N N . ASN A 1 350 ? 43.540 28.669 23.125 1.00 42.34 350 ASN A N 1
ATOM 2235 C CA . ASN A 1 350 ? 43.729 27.696 22.081 1.00 43.62 350 ASN A CA 1
ATOM 2236 C C . ASN A 1 350 ? 42.620 26.640 22.151 1.00 44.35 350 ASN A C 1
ATOM 2237 O O . ASN A 1 350 ? 42.150 26.175 21.133 1.00 42.76 350 ASN A O 1
ATOM 2242 N N . ARG A 1 351 ? 42.170 26.331 23.371 1.00 46.20 351 ARG A N 1
ATOM 2243 C CA . ARG A 1 351 ? 41.012 25.470 23.607 1.00 47.53 351 ARG A CA 1
ATOM 2244 C C . ARG A 1 351 ? 39.702 26.048 23.049 1.00 47.64 351 ARG A C 1
ATOM 2245 O O . ARG A 1 351 ? 38.885 25.297 22.534 1.00 47.62 351 ARG A O 1
ATOM 2253 N N . ALA A 1 352 ? 39.507 27.362 23.173 1.00 47.19 352 ALA A N 1
ATOM 2254 C CA . ALA A 1 352 ? 38.248 28.027 22.814 1.00 47.23 352 ALA A CA 1
ATOM 2255 C C . ALA A 1 352 ? 37.897 28.004 21.311 1.00 47.63 352 ALA A C 1
ATOM 2256 O O . ALA A 1 352 ? 36.758 28.288 20.935 1.00 47.55 352 ALA A O 1
ATOM 2258 N N . LYS A 1 353 ? 38.872 27.679 20.473 1.00 48.07 353 LYS A N 1
ATOM 2259 C CA . LYS A 1 353 ? 38.665 27.496 19.038 1.00 49.13 353 LYS A CA 1
ATOM 2260 C C . LYS A 1 353 ? 38.233 26.070 18.690 1.00 49.79 353 LYS A C 1
ATOM 2261 O O . LYS A 1 353 ? 38.490 25.115 19.452 1.00 50.92 353 LYS A O 1
ATOM 2267 N N . HIS B 1 10 ? 60.455 66.944 30.838 1.00 48.59 10 HIS B N 1
ATOM 2268 C CA . HIS B 1 10 ? 59.150 66.548 30.173 1.00 48.79 10 HIS B CA 1
ATOM 2269 C C . HIS B 1 10 ? 58.347 67.648 29.420 1.00 46.17 10 HIS B C 1
ATOM 2270 O O . HIS B 1 10 ? 57.523 67.301 28.546 1.00 46.66 10 HIS B O 1
ATOM 2277 N N . HIS B 1 11 ? 58.517 68.936 29.746 1.00 42.79 11 HIS B N 1
ATOM 2278 C CA . HIS B 1 11 ? 57.977 69.989 28.846 1.00 40.10 11 HIS B CA 1
ATOM 2279 C C . HIS B 1 11 ? 58.922 70.220 27.664 1.00 37.10 11 HIS B C 1
ATOM 2280 O O . HIS B 1 11 ? 60.117 70.035 27.771 1.00 36.90 11 HIS B O 1
ATOM 2287 N N . MET B 1 12 ? 58.350 70.631 26.550 1.00 33.83 12 MET B N 1
ATOM 2288 C CA . MET B 1 12 ? 59.117 71.123 25.400 1.00 31.46 12 MET B CA 1
ATOM 2289 C C . MET B 1 12 ? 59.402 72.590 25.584 1.00 29.04 12 MET B C 1
ATOM 2290 O O . MET B 1 12 ? 58.475 73.397 25.523 1.00 28.18 12 MET B O 1
ATOM 2295 N N . LYS B 1 13 ? 60.680 72.930 25.763 1.00 25.95 13 LYS B N 1
ATOM 2296 C CA . LYS B 1 13 ? 61.118 74.314 25.767 1.00 24.58 13 LYS B CA 1
ATOM 2297 C C . LYS B 1 13 ? 60.896 74.932 24.359 1.00 23.91 13 LYS B C 1
ATOM 2298 O O . LYS B 1 13 ? 61.211 74.324 23.327 1.00 23.13 13 LYS B O 1
ATOM 2304 N N . VAL B 1 14 ? 60.320 76.117 24.300 1.00 22.33 14 VAL B N 1
ATOM 2305 C CA . VAL B 1 14 ? 59.954 76.669 23.018 1.00 22.15 14 VAL B CA 1
ATOM 2306 C C . VAL B 1 14 ? 60.624 78.040 22.940 1.00 22.49 14 VAL B C 1
ATOM 2307 O O . VAL B 1 14 ? 60.363 78.900 23.796 1.00 22.53 14 VAL B O 1
ATOM 2311 N N . VAL B 1 15 ? 61.488 78.215 21.936 1.00 20.97 15 VAL B N 1
ATOM 2312 C CA . VAL B 1 15 ? 62.122 79.475 21.683 1.00 20.57 15 VAL B CA 1
ATOM 2313 C C . VAL B 1 15 ? 61.853 79.970 20.285 1.00 20.69 15 VAL B C 1
ATOM 2314 O O . VAL B 1 15 ? 61.583 79.213 19.377 1.00 20.53 15 VAL B O 1
ATOM 2318 N N . VAL B 1 16 ? 61.892 81.282 20.123 1.00 21.42 16 VAL B N 1
ATOM 2319 C CA . VAL B 1 16 ? 61.634 81.899 18.855 1.00 21.11 16 VAL B CA 1
ATOM 2320 C C . VAL B 1 16 ? 62.831 82.735 18.490 1.00 21.84 16 VAL B C 1
ATOM 2321 O O . VAL B 1 16 ? 63.368 83.455 19.342 1.00 21.03 16 VAL B O 1
ATOM 2325 N N . ARG B 1 17 ? 63.226 82.675 17.215 1.00 21.90 17 ARG B N 1
ATOM 2326 C CA . ARG B 1 17 ? 64.331 83.486 16.714 1.00 22.74 17 ARG B CA 1
ATOM 2327 C C . ARG B 1 17 ? 63.893 84.297 15.521 1.00 23.65 17 ARG B C 1
ATOM 2328 O O . ARG B 1 17 ? 63.477 83.749 14.491 1.00 23.65 17 ARG B O 1
ATOM 2336 N N . VAL B 1 18 ? 63.982 85.608 15.689 1.00 25.11 18 VAL B N 1
ATOM 2337 C CA . VAL B 1 18 ? 63.557 86.614 14.720 1.00 25.46 18 VAL B CA 1
ATOM 2338 C C . VAL B 1 18 ? 64.798 87.077 14.015 1.00 26.43 18 VAL B C 1
ATOM 2339 O O . VAL B 1 18 ? 65.716 87.612 14.652 1.00 26.80 18 VAL B O 1
ATOM 2343 N N . ARG B 1 19 ? 64.885 86.781 12.730 1.00 27.32 19 ARG B N 1
ATOM 2344 C CA . ARG B 1 19 ? 66.051 87.157 11.936 1.00 28.72 19 ARG B CA 1
ATOM 2345 C C . ARG B 1 19 ? 66.059 88.639 11.572 1.00 29.89 19 ARG B C 1
ATOM 2346 O O . ARG B 1 19 ? 64.991 89.260 11.597 1.00 29.94 19 ARG B O 1
ATOM 2354 N N . PRO B 1 20 ? 67.233 89.188 11.243 1.00 30.99 20 PRO B N 1
ATOM 2355 C CA . PRO B 1 20 ? 67.312 90.547 10.707 1.00 32.49 20 PRO B CA 1
ATOM 2356 C C . PRO B 1 20 ? 66.779 90.597 9.301 1.00 34.32 20 PRO B C 1
ATOM 2357 O O . PRO B 1 20 ? 66.699 89.598 8.575 1.00 34.72 20 PRO B O 1
ATOM 2361 N N . GLU B 1 21 ? 66.409 91.798 8.906 1.00 36.08 21 GLU B N 1
ATOM 2362 C CA . GLU B 1 21 ? 65.947 92.011 7.581 1.00 37.18 21 GLU B CA 1
ATOM 2363 C C . GLU B 1 21 ? 67.149 92.074 6.682 1.00 38.44 21 GLU B C 1
ATOM 2364 O O . GLU B 1 21 ? 68.167 92.552 7.106 1.00 37.64 21 GLU B O 1
ATOM 2370 N N . ASN B 1 22 ? 67.046 91.527 5.470 1.00 40.59 22 ASN B N 1
ATOM 2371 C CA . ASN B 1 22 ? 68.140 91.609 4.500 1.00 42.93 22 ASN B CA 1
ATOM 2372 C C . ASN B 1 22 ? 68.170 93.015 3.821 1.00 44.67 22 ASN B C 1
ATOM 2373 O O . ASN B 1 22 ? 67.410 93.906 4.195 1.00 44.69 22 ASN B O 1
ATOM 2378 N N . THR B 1 23 ? 69.051 93.207 2.841 1.00 46.87 23 THR B N 1
ATOM 2379 C CA . THR B 1 23 ? 69.201 94.510 2.159 1.00 48.04 23 THR B CA 1
ATOM 2380 C C . THR B 1 23 ? 67.979 94.951 1.322 1.00 49.14 23 THR B C 1
ATOM 2381 O O . THR B 1 23 ? 67.454 96.033 1.552 1.00 49.02 23 THR B O 1
ATOM 2385 N N . LYS B 1 24 ? 67.553 94.132 0.355 1.00 50.76 24 LYS B N 1
ATOM 2386 C CA . LYS B 1 24 ? 66.260 94.322 -0.343 1.00 52.51 24 LYS B CA 1
ATOM 2387 C C . LYS B 1 24 ? 65.077 94.019 0.576 1.00 53.08 24 LYS B C 1
ATOM 2388 O O . LYS B 1 24 ? 64.389 93.013 0.431 1.00 54.31 24 LYS B O 1
ATOM 2394 N N . GLU B 1 25 ? 64.817 94.896 1.518 1.00 53.55 25 GLU B N 1
ATOM 2395 C CA . GLU B 1 25 ? 63.813 94.628 2.555 1.00 53.64 25 GLU B CA 1
ATOM 2396 C C . GLU B 1 25 ? 63.796 95.859 3.432 1.00 53.86 25 GLU B C 1
ATOM 2397 O O . GLU B 1 25 ? 62.760 96.437 3.681 1.00 54.23 25 GLU B O 1
ATOM 2403 N N . LYS B 1 26 ? 64.974 96.238 3.902 1.00 54.60 26 LYS B N 1
ATOM 2404 C CA . LYS B 1 26 ? 65.182 97.565 4.441 1.00 55.31 26 LYS B CA 1
ATOM 2405 C C . LYS B 1 26 ? 64.931 98.584 3.316 1.00 55.77 26 LYS B C 1
ATOM 2406 O O . LYS B 1 26 ? 64.217 99.578 3.530 1.00 56.43 26 LYS B O 1
ATOM 2412 N N . ALA B 1 27 ? 65.477 98.296 2.126 1.00 55.77 27 ALA B N 1
ATOM 2413 C CA . ALA B 1 27 ? 65.241 99.084 0.907 1.00 55.98 27 ALA B CA 1
ATOM 2414 C C . ALA B 1 27 ? 63.752 99.332 0.658 1.00 56.14 27 ALA B C 1
ATOM 2415 O O . ALA B 1 27 ? 63.286 100.474 0.690 1.00 56.90 27 ALA B O 1
ATOM 2417 N N . ALA B 1 28 ? 63.013 98.267 0.392 1.00 56.21 28 ALA B N 1
ATOM 2418 C CA . ALA B 1 28 ? 61.565 98.338 0.353 1.00 56.50 28 ALA B CA 1
ATOM 2419 C C . ALA B 1 28 ? 61.131 98.279 1.820 1.00 57.04 28 ALA B C 1
ATOM 2420 O O . ALA B 1 28 ? 60.931 97.182 2.380 1.00 58.16 28 ALA B O 1
ATOM 2422 N N . GLY B 1 29 ? 61.036 99.444 2.463 1.00 56.74 29 GLY B N 1
ATOM 2423 C CA . GLY B 1 29 ? 60.866 99.515 3.911 1.00 56.11 29 GLY B CA 1
ATOM 2424 C C . GLY B 1 29 ? 59.425 99.407 4.412 1.00 55.78 29 GLY B C 1
ATOM 2425 O O . GLY B 1 29 ? 58.955 100.304 5.102 1.00 55.45 29 GLY B O 1
ATOM 2426 N N . PHE B 1 30 ? 58.723 98.322 4.069 1.00 55.28 30 PHE B N 1
ATOM 2427 C CA . PHE B 1 30 ? 57.446 97.989 4.700 1.00 54.71 30 PHE B CA 1
ATOM 2428 C C . PHE B 1 30 ? 57.672 97.686 6.177 1.00 53.06 30 PHE B C 1
ATOM 2429 O O . PHE B 1 30 ? 58.707 97.177 6.535 1.00 52.58 30 PHE B O 1
ATOM 2437 N N . HIS B 1 31 ? 56.728 98.069 7.038 1.00 51.77 31 HIS B N 1
ATOM 2438 C CA . HIS B 1 31 ? 56.851 97.889 8.493 1.00 50.30 31 HIS B CA 1
ATOM 2439 C C . HIS B 1 31 ? 56.998 96.432 8.940 1.00 48.73 31 HIS B C 1
ATOM 2440 O O . HIS B 1 31 ? 56.535 95.533 8.273 1.00 48.24 31 HIS B O 1
ATOM 2447 N N . LYS B 1 32 ? 57.633 96.216 10.082 1.00 47.45 32 LYS B N 1
ATOM 2448 C CA . LYS B 1 32 ? 57.816 94.872 10.583 1.00 46.63 32 LYS B CA 1
ATOM 2449 C C . LYS B 1 32 ? 56.696 94.550 11.539 1.00 45.34 32 LYS B C 1
ATOM 2450 O O . LYS B 1 32 ? 56.228 95.428 12.251 1.00 45.19 32 LYS B O 1
ATOM 2456 N N . VAL B 1 33 ? 56.221 93.298 11.496 1.00 44.00 33 VAL B N 1
ATOM 2457 C CA . VAL B 1 33 ? 55.109 92.821 12.337 1.00 42.09 33 VAL B CA 1
ATOM 2458 C C . VAL B 1 33 ? 55.556 91.865 13.479 1.00 41.42 33 VAL B C 1
ATOM 2459 O O . VAL B 1 33 ? 54.742 91.179 14.118 1.00 41.69 33 VAL B O 1
ATOM 2463 N N . VAL B 1 34 ? 56.851 91.854 13.763 1.00 39.50 34 VAL B N 1
ATOM 2464 C CA . VAL B 1 34 ? 57.348 91.154 14.918 1.00 39.16 34 VAL B CA 1
ATOM 2465 C C . VAL B 1 34 ? 58.297 92.141 15.618 1.00 38.86 34 VAL B C 1
ATOM 2466 O O . VAL B 1 34 ? 59.196 92.636 14.982 1.00 37.78 34 VAL B O 1
ATOM 2470 N N . HIS B 1 35 ? 58.031 92.455 16.901 1.00 39.33 35 HIS B N 1
ATOM 2471 C CA . HIS B 1 35 ? 58.840 93.359 17.731 1.00 39.92 35 HIS B CA 1
ATOM 2472 C C . HIS B 1 35 ? 59.146 92.602 19.007 1.00 39.01 35 HIS B C 1
ATOM 2473 O O . HIS B 1 35 ? 58.252 92.172 19.731 1.00 38.59 35 HIS B O 1
ATOM 2480 N N . VAL B 1 36 ? 60.427 92.400 19.262 1.00 38.43 36 VAL B N 1
ATOM 2481 C CA . VAL B 1 36 ? 60.854 91.756 20.457 1.00 38.26 36 VAL B CA 1
ATOM 2482 C C . VAL B 1 36 ? 60.790 92.767 21.599 1.00 38.75 36 VAL B C 1
ATOM 2483 O O . VAL B 1 36 ? 61.271 93.869 21.453 1.00 38.20 36 VAL B O 1
ATOM 2487 N N . VAL B 1 37 ? 60.187 92.369 22.714 1.00 39.33 37 VAL B N 1
ATOM 2488 C CA . VAL B 1 37 ? 60.050 93.236 23.893 1.00 40.47 37 VAL B CA 1
ATOM 2489 C C . VAL B 1 37 ? 61.177 92.919 24.848 1.00 41.17 37 VAL B C 1
ATOM 2490 O O . VAL B 1 37 ? 62.008 93.778 25.140 1.00 41.82 37 VAL B O 1
ATOM 2494 N N . ASP B 1 38 ? 61.245 91.680 25.323 1.00 41.32 38 ASP B N 1
ATOM 2495 C CA . ASP B 1 38 ? 62.409 91.281 26.109 1.00 41.54 38 ASP B CA 1
ATOM 2496 C C . ASP B 1 38 ? 62.740 89.818 25.848 1.00 41.29 38 ASP B C 1
ATOM 2497 O O . ASP B 1 38 ? 62.427 89.284 24.771 1.00 41.05 38 ASP B O 1
ATOM 2502 N N . LYS B 1 39 ? 63.380 89.182 26.825 1.00 41.04 39 LYS B N 1
ATOM 2503 C CA . LYS B 1 39 ? 63.953 87.868 26.633 1.00 41.28 39 LYS B CA 1
ATOM 2504 C C . LYS B 1 39 ? 62.921 86.750 26.514 1.00 40.21 39 LYS B C 1
ATOM 2505 O O . LYS B 1 39 ? 63.286 85.668 26.085 1.00 40.15 39 LYS B O 1
ATOM 2511 N N . HIS B 1 40 ? 61.663 87.002 26.911 1.00 39.02 40 HIS B N 1
ATOM 2512 C CA . HIS B 1 40 ? 60.601 85.998 26.862 1.00 38.30 40 HIS B CA 1
ATOM 2513 C C . HIS B 1 40 ? 59.405 86.373 25.998 1.00 36.02 40 HIS B C 1
ATOM 2514 O O . HIS B 1 40 ? 58.557 85.529 25.767 1.00 34.71 40 HIS B O 1
ATOM 2521 N N . ILE B 1 41 ? 59.336 87.622 25.552 1.00 34.50 41 ILE B N 1
ATOM 2522 C CA . ILE B 1 41 ? 58.101 88.205 25.037 1.00 33.57 41 ILE B CA 1
ATOM 2523 C C . ILE B 1 41 ? 58.340 88.872 23.723 1.00 32.78 41 ILE B C 1
ATOM 2524 O O . ILE B 1 41 ? 59.353 89.554 23.548 1.00 32.11 41 ILE B O 1
ATOM 2529 N N . LEU B 1 42 ? 57.397 88.692 22.794 1.00 31.83 42 LEU B N 1
ATOM 2530 C CA . LEU B 1 42 ? 57.336 89.515 21.588 1.00 30.35 42 LEU B CA 1
ATOM 2531 C C . LEU B 1 42 ? 55.908 89.842 21.299 1.00 30.04 42 LEU B C 1
ATOM 2532 O O . LEU B 1 42 ? 54.991 89.266 21.893 1.00 29.15 42 LEU B O 1
ATOM 2537 N N . VAL B 1 43 ? 55.725 90.792 20.400 1.00 30.43 43 VAL B N 1
ATOM 2538 C CA . VAL B 1 43 ? 54.401 91.228 19.988 1.00 31.61 43 VAL B CA 1
ATOM 2539 C C . VAL B 1 43 ? 54.320 91.081 18.483 1.00 31.48 43 VAL B C 1
ATOM 2540 O O . VAL B 1 43 ? 55.211 91.539 17.776 1.00 30.42 43 VAL B O 1
ATOM 2544 N N . PHE B 1 44 ? 53.240 90.440 18.030 1.00 31.26 44 PHE B N 1
ATOM 2545 C CA . PHE B 1 44 ? 52.950 90.265 16.636 1.00 31.31 44 PHE B CA 1
ATOM 2546 C C . PHE B 1 44 ? 51.894 91.280 16.207 1.00 32.04 44 PHE B C 1
ATOM 2547 O O . PHE B 1 44 ? 50.863 91.455 16.885 1.00 32.24 44 PHE B O 1
ATOM 2555 N N . ASP B 1 45 ? 52.125 91.905 15.060 1.00 31.88 45 ASP B N 1
ATOM 2556 C CA . ASP B 1 45 ? 51.259 92.943 14.537 1.00 32.63 45 ASP B CA 1
ATOM 2557 C C . ASP B 1 45 ? 51.092 94.087 15.559 1.00 32.42 45 ASP B C 1
ATOM 2558 O O . ASP B 1 45 ? 49.962 94.401 15.920 1.00 30.50 45 ASP B O 1
ATOM 2563 N N . GLN B 1 68 ? 42.019 96.421 12.075 1.00 51.82 68 GLN B N 1
ATOM 2564 C CA . GLN B 1 68 ? 42.881 96.881 13.165 1.00 52.24 68 GLN B CA 1
ATOM 2565 C C . GLN B 1 68 ? 44.000 95.861 13.452 1.00 51.31 68 GLN B C 1
ATOM 2566 O O . GLN B 1 68 ? 43.905 94.691 13.065 1.00 51.73 68 GLN B O 1
ATOM 2572 N N . ASN B 1 69 ? 45.062 96.323 14.108 1.00 49.30 69 ASN B N 1
ATOM 2573 C CA . ASN B 1 69 ? 46.214 95.482 14.387 1.00 47.96 69 ASN B CA 1
ATOM 2574 C C . ASN B 1 69 ? 45.972 94.529 15.568 1.00 46.50 69 ASN B C 1
ATOM 2575 O O . ASN B 1 69 ? 45.404 94.925 16.591 1.00 46.13 69 ASN B O 1
ATOM 2580 N N . LYS B 1 70 ? 46.431 93.280 15.429 1.00 44.53 70 LYS B N 1
ATOM 2581 C CA . LYS B 1 70 ? 46.099 92.239 16.393 1.00 42.86 70 LYS B CA 1
ATOM 2582 C C . LYS B 1 70 ? 46.703 92.583 17.734 1.00 41.34 70 LYS B C 1
ATOM 2583 O O . LYS B 1 70 ? 46.110 92.302 18.782 1.00 40.48 70 LYS B O 1
ATOM 2589 N N . ASP B 1 71 ? 47.894 93.162 17.672 1.00 39.83 71 ASP B N 1
ATOM 2590 C CA . ASP B 1 71 ? 48.600 93.639 18.838 1.00 39.27 71 ASP B CA 1
ATOM 2591 C C . ASP B 1 71 ? 48.616 92.506 19.876 1.00 38.39 71 ASP B C 1
ATOM 2592 O O . ASP B 1 71 ? 47.962 92.599 20.917 1.00 39.02 71 ASP B O 1
ATOM 2597 N N . LEU B 1 72 ? 49.326 91.425 19.576 1.00 35.99 72 LEU B N 1
ATOM 2598 C CA . LEU B 1 72 ? 49.176 90.193 20.304 1.00 34.83 72 LEU B CA 1
ATOM 2599 C C . LEU B 1 72 ? 50.495 89.721 20.861 1.00 34.12 72 LEU B C 1
ATOM 2600 O O . LEU B 1 72 ? 51.398 89.341 20.104 1.00 33.75 72 LEU B O 1
ATOM 2605 N N . LYS B 1 73 ? 50.591 89.729 22.193 1.00 33.01 73 LYS B N 1
ATOM 2606 C CA . LYS B 1 73 ? 51.812 89.350 22.894 1.00 32.63 73 LYS B CA 1
ATOM 2607 C C . LYS B 1 73 ? 51.913 87.827 22.911 1.00 30.68 73 LYS B C 1
ATOM 2608 O O . LYS B 1 73 ? 50.911 87.157 23.113 1.00 29.49 73 LYS B O 1
ATOM 2614 N N . PHE B 1 74 ? 53.124 87.304 22.742 1.00 28.56 74 PHE B N 1
ATOM 2615 C CA . PHE B 1 74 ? 53.368 85.880 22.797 1.00 27.57 74 PHE B CA 1
ATOM 2616 C C . PHE B 1 74 ? 54.439 85.694 23.778 1.00 27.26 74 PHE B C 1
ATOM 2617 O O . PHE B 1 74 ? 55.422 86.410 23.750 1.00 28.60 74 PHE B O 1
ATOM 2625 N N . VAL B 1 75 ? 54.287 84.726 24.663 1.00 27.55 75 VAL B N 1
ATOM 2626 C CA . VAL B 1 75 ? 55.331 84.486 25.656 1.00 27.61 75 VAL B CA 1
ATOM 2627 C C . VAL B 1 75 ? 56.028 83.142 25.397 1.00 26.99 75 VAL B C 1
ATOM 2628 O O . VAL B 1 75 ? 55.354 82.128 25.275 1.00 27.90 75 VAL B O 1
ATOM 2632 N N . PHE B 1 76 ? 57.356 83.134 25.287 1.00 25.70 76 PHE B N 1
ATOM 2633 C CA . PHE B 1 76 ? 58.084 81.891 25.069 1.00 25.37 76 PHE B CA 1
ATOM 2634 C C . PHE B 1 76 ? 59.123 81.690 26.124 1.00 26.03 76 PHE B C 1
ATOM 2635 O O . PHE B 1 76 ? 59.347 82.568 26.955 1.00 26.93 76 PHE B O 1
ATOM 2643 N N . ASP B 1 77 ? 59.780 80.546 26.116 1.00 27.15 77 ASP B N 1
ATOM 2644 C CA . ASP B 1 77 ? 60.834 80.326 27.094 1.00 28.31 77 ASP B CA 1
ATOM 2645 C C . ASP B 1 77 ? 61.998 81.200 26.817 1.00 28.73 77 ASP B C 1
ATOM 2646 O O . ASP B 1 77 ? 62.765 81.510 27.733 1.00 30.15 77 ASP B O 1
ATOM 2651 N N . ALA B 1 78 ? 62.176 81.558 25.544 1.00 29.10 78 ALA B N 1
ATOM 2652 C CA . ALA B 1 78 ? 63.167 82.557 25.181 1.00 29.22 78 ALA B CA 1
ATOM 2653 C C . ALA B 1 78 ? 62.839 83.189 23.831 1.00 30.06 78 ALA B C 1
ATOM 2654 O O . ALA B 1 78 ? 62.270 82.545 22.966 1.00 30.06 78 ALA B O 1
ATOM 2656 N N . VAL B 1 79 ? 63.232 84.449 23.646 1.00 30.44 79 VAL B N 1
ATOM 2657 C CA . VAL B 1 79 ? 63.151 85.088 22.355 1.00 30.97 79 VAL B CA 1
ATOM 2658 C C . VAL B 1 79 ? 64.532 85.671 22.016 1.00 31.70 79 VAL B C 1
ATOM 2659 O O . VAL B 1 79 ? 65.175 86.339 22.828 1.00 32.62 79 VAL B O 1
ATOM 2663 N N . PHE B 1 80 ? 64.988 85.397 20.796 1.00 32.76 80 PHE B N 1
ATOM 2664 C CA . PHE B 1 80 ? 66.266 85.881 20.274 1.00 32.06 80 PHE B CA 1
ATOM 2665 C C . PHE B 1 80 ? 65.968 86.915 19.225 1.00 31.92 80 PHE B C 1
ATOM 2666 O O . PHE B 1 80 ? 65.346 86.598 18.209 1.00 29.74 80 PHE B O 1
ATOM 2674 N N . ASP B 1 81 ? 66.407 88.157 19.474 1.00 32.55 81 ASP B N 1
ATOM 2675 C CA . ASP B 1 81 ? 66.103 89.265 18.566 1.00 33.60 81 ASP B CA 1
ATOM 2676 C C . ASP B 1 81 ? 67.046 89.201 17.348 1.00 33.43 81 ASP B C 1
ATOM 2677 O O . ASP B 1 81 ? 67.813 88.263 17.222 1.00 32.06 81 ASP B O 1
ATOM 2682 N N . GLU B 1 82 ? 66.987 90.218 16.488 1.00 34.15 82 GLU B N 1
ATOM 2683 C CA . GLU B 1 82 ? 67.777 90.311 15.253 1.00 34.66 82 GLU B CA 1
ATOM 2684 C C . GLU B 1 82 ? 69.298 90.404 15.420 1.00 34.35 82 GLU B C 1
ATOM 2685 O O . GLU B 1 82 ? 70.030 90.241 14.470 1.00 35.32 82 GLU B O 1
ATOM 2691 N N . THR B 1 83 ? 69.772 90.674 16.618 1.00 34.04 83 THR B N 1
ATOM 2692 C CA . THR B 1 83 ? 71.205 90.800 16.867 1.00 33.92 83 THR B CA 1
ATOM 2693 C C . THR B 1 83 ? 71.760 89.549 17.525 1.00 32.80 83 THR B C 1
ATOM 2694 O O . THR B 1 83 ? 72.925 89.502 17.817 1.00 32.41 83 THR B O 1
ATOM 2698 N N . SER B 1 84 ? 70.916 88.554 17.789 1.00 31.44 84 SER B N 1
ATOM 2699 C CA . SER B 1 84 ? 71.369 87.342 18.478 1.00 29.70 84 SER B CA 1
ATOM 2700 C C . SER B 1 84 ? 72.476 86.646 17.709 1.00 28.07 84 SER B C 1
ATOM 2701 O O . SER B 1 84 ? 72.491 86.612 16.487 1.00 26.34 84 SER B O 1
ATOM 2704 N N . THR B 1 85 ? 73.433 86.126 18.446 1.00 27.38 85 THR B N 1
ATOM 2705 C CA . THR B 1 85 ? 74.551 85.408 17.874 1.00 27.48 85 THR B CA 1
ATOM 2706 C C . THR B 1 85 ? 74.277 83.928 17.971 1.00 26.76 85 THR B C 1
ATOM 2707 O O . THR B 1 85 ? 73.493 83.471 18.798 1.00 25.81 85 THR B O 1
ATOM 2711 N N . GLN B 1 86 ? 75.011 83.181 17.187 1.00 26.77 86 GLN B N 1
ATOM 2712 C CA . GLN B 1 86 ? 74.950 81.732 17.251 1.00 28.06 86 GLN B CA 1
ATOM 2713 C C . GLN B 1 86 ? 75.223 81.224 18.653 1.00 28.34 86 GLN B C 1
ATOM 2714 O O . GLN B 1 86 ? 74.505 80.347 19.148 1.00 29.06 86 GLN B O 1
ATOM 2720 N N . SER B 1 87 ? 76.208 81.824 19.314 1.00 29.17 87 SER B N 1
ATOM 2721 C CA . SER B 1 87 ? 76.569 81.471 20.686 1.00 29.77 87 SER B CA 1
ATOM 2722 C C . SER B 1 87 ? 75.436 81.665 21.667 1.00 28.86 87 SER B C 1
ATOM 2723 O O . SER B 1 87 ? 75.185 80.811 22.457 1.00 28.99 87 SER B O 1
ATOM 2726 N N . GLU B 1 88 ? 74.736 82.777 21.595 1.00 29.13 88 GLU B N 1
ATOM 2727 C CA . GLU B 1 88 ? 73.550 82.986 22.435 1.00 29.30 88 GLU B CA 1
ATOM 2728 C C . GLU B 1 88 ? 72.473 81.941 22.264 1.00 28.28 88 GLU B C 1
ATOM 2729 O O . GLU B 1 88 ? 71.964 81.411 23.253 1.00 29.14 88 GLU B O 1
ATOM 2735 N N . VAL B 1 89 ? 72.122 81.625 21.020 1.00 27.79 89 VAL B N 1
ATOM 2736 C CA . VAL B 1 89 ? 71.123 80.597 20.736 1.00 26.90 89 VAL B CA 1
ATOM 2737 C C . VAL B 1 89 ? 71.561 79.236 21.303 1.00 25.72 89 VAL B C 1
ATOM 2738 O O . VAL B 1 89 ? 70.804 78.506 21.911 1.00 24.11 89 VAL B O 1
ATOM 2742 N N . PHE B 1 90 ? 72.811 78.908 21.071 1.00 26.41 90 PHE B N 1
ATOM 2743 C CA . PHE B 1 90 ? 73.391 77.686 21.593 1.00 27.32 90 PHE B CA 1
ATOM 2744 C C . PHE B 1 90 ? 73.331 77.644 23.140 1.00 27.99 90 PHE B C 1
ATOM 2745 O O . PHE B 1 90 ? 72.928 76.647 23.734 1.00 27.18 90 PHE B O 1
ATOM 2753 N N . GLU B 1 91 ? 73.693 78.747 23.783 1.00 29.98 91 GLU B N 1
ATOM 2754 C CA . GLU B 1 91 ? 73.828 78.784 25.250 1.00 31.81 91 GLU B CA 1
ATOM 2755 C C . GLU B 1 91 ? 72.466 78.581 25.875 1.00 31.58 91 GLU B C 1
ATOM 2756 O O . GLU B 1 91 ? 72.364 78.021 26.958 1.00 32.63 91 GLU B O 1
ATOM 2762 N N . HIS B 1 92 ? 71.400 78.963 25.165 1.00 31.27 92 HIS B N 1
ATOM 2763 C CA . HIS B 1 92 ? 70.032 78.775 25.672 1.00 31.16 92 HIS B CA 1
ATOM 2764 C C . HIS B 1 92 ? 69.180 77.641 24.990 1.00 30.13 92 HIS B C 1
ATOM 2765 O O . HIS B 1 92 ? 67.971 77.545 25.208 1.00 30.24 92 HIS B O 1
ATOM 2772 N N . THR B 1 93 ? 69.817 76.780 24.203 1.00 28.30 93 THR B N 1
ATOM 2773 C CA . THR B 1 93 ? 69.143 75.609 23.625 1.00 27.18 93 THR B CA 1
ATOM 2774 C C . THR B 1 93 ? 69.872 74.335 24.008 1.00 26.86 93 THR B C 1
ATOM 2775 O O . THR B 1 93 ? 69.529 73.681 25.046 1.00 26.04 93 THR B O 1
ATOM 2779 N N . THR B 1 94 ? 70.862 73.943 23.206 1.00 26.44 94 THR B N 1
ATOM 2780 C CA . THR B 1 94 ? 71.513 72.653 23.469 1.00 27.26 94 THR B CA 1
ATOM 2781 C C . THR B 1 94 ? 72.549 72.663 24.619 1.00 27.87 94 THR B C 1
ATOM 2782 O O . THR B 1 94 ? 72.774 71.645 25.254 1.00 27.55 94 THR B O 1
ATOM 2786 N N . LYS B 1 95 ? 73.240 73.762 24.841 1.00 29.98 95 LYS B N 1
ATOM 2787 C CA . LYS B 1 95 ? 74.267 73.763 25.897 1.00 31.34 95 LYS B CA 1
ATOM 2788 C C . LYS B 1 95 ? 73.727 73.213 27.248 1.00 32.36 95 LYS B C 1
ATOM 2789 O O . LYS B 1 95 ? 74.267 72.241 27.755 1.00 32.90 95 LYS B O 1
ATOM 2795 N N . PRO B 1 96 ? 72.643 73.747 27.793 1.00 32.49 96 PRO B N 1
ATOM 2796 C CA . PRO B 1 96 ? 72.035 73.140 28.985 1.00 33.07 96 PRO B CA 1
ATOM 2797 C C . PRO B 1 96 ? 71.668 71.652 28.840 1.00 33.72 96 PRO B C 1
ATOM 2798 O O . PRO B 1 96 ? 71.745 70.874 29.779 1.00 34.26 96 PRO B O 1
ATOM 2802 N N . ILE B 1 97 ? 71.245 71.248 27.659 1.00 33.75 97 ILE B N 1
ATOM 2803 C CA . ILE B 1 97 ? 70.680 69.903 27.475 1.00 32.81 97 ILE B CA 1
ATOM 2804 C C . ILE B 1 97 ? 71.720 68.804 27.300 1.00 31.94 97 ILE B C 1
ATOM 2805 O O . ILE B 1 97 ? 71.413 67.633 27.396 1.00 30.85 97 ILE B O 1
ATOM 2810 N N . LEU B 1 98 ? 72.972 69.191 27.095 1.00 31.63 98 LEU B N 1
ATOM 2811 C CA . LEU B 1 98 ? 74.041 68.223 26.890 1.00 31.88 98 LEU B CA 1
ATOM 2812 C C . LEU B 1 98 ? 74.260 67.393 28.146 1.00 32.64 98 LEU B C 1
ATOM 2813 O O . LEU B 1 98 ? 74.606 66.209 28.067 1.00 32.81 98 LEU B O 1
ATOM 2818 N N . ARG B 1 99 ? 73.995 68.004 29.300 1.00 33.08 99 ARG B N 1
ATOM 2819 C CA . ARG B 1 99 ? 74.029 67.315 30.587 1.00 33.90 99 ARG B CA 1
ATOM 2820 C C . ARG B 1 99 ? 73.075 66.112 30.651 1.00 32.75 99 ARG B C 1
ATOM 2821 O O . ARG B 1 99 ? 73.465 65.012 31.054 1.00 33.27 99 ARG B O 1
ATOM 2829 N N . SER B 1 100 ? 71.828 66.304 30.250 1.00 31.67 100 SER B N 1
ATOM 2830 C CA . SER B 1 100 ? 70.877 65.198 30.221 1.00 30.90 100 SER B CA 1
ATOM 2831 C C . SER B 1 100 ? 71.299 64.137 29.225 1.00 29.47 100 SER B C 1
ATOM 2832 O O . SER B 1 100 ? 71.168 62.924 29.483 1.00 28.99 100 SER B O 1
ATOM 2835 N N . PHE B 1 101 ? 71.776 64.572 28.055 1.00 28.16 101 PHE B N 1
ATOM 2836 C CA . PHE B 1 101 ? 72.274 63.623 27.047 1.00 26.30 101 PHE B CA 1
ATOM 2837 C C . PHE B 1 101 ? 73.383 62.734 27.657 1.00 27.12 101 PHE B C 1
ATOM 2838 O O . PHE B 1 101 ? 73.373 61.494 27.486 1.00 24.55 101 PHE B O 1
ATOM 2846 N N . LEU B 1 102 ? 74.343 63.376 28.346 1.00 27.98 102 LEU B N 1
ATOM 2847 C CA . LEU B 1 102 ? 75.489 62.648 28.968 1.00 29.52 102 LEU B CA 1
ATOM 2848 C C . LEU B 1 102 ? 75.028 61.703 30.062 1.00 30.35 102 LEU B C 1
ATOM 2849 O O . LEU B 1 102 ? 75.577 60.607 30.206 1.00 31.12 102 LEU B O 1
ATOM 2854 N N . ASN B 1 103 ? 73.938 62.064 30.741 1.00 30.90 103 ASN B N 1
ATOM 2855 C CA . ASN B 1 103 ? 73.291 61.161 31.695 1.00 30.68 103 ASN B CA 1
ATOM 2856 C C . ASN B 1 103 ? 72.330 60.181 31.086 1.00 30.11 103 ASN B C 1
ATOM 285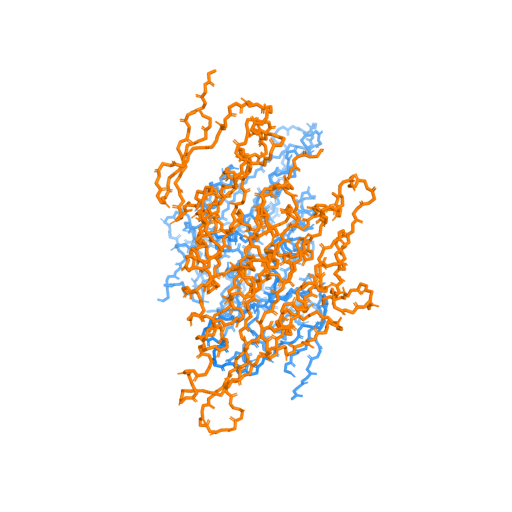7 O O . ASN B 1 103 ? 71.648 59.489 31.812 1.00 30.83 103 ASN B O 1
ATOM 2862 N N . GLY B 1 104 ? 72.265 60.084 29.764 1.00 28.96 104 GLY B N 1
ATOM 2863 C CA . GLY B 1 104 ? 71.523 59.006 29.120 1.00 27.36 104 GLY B CA 1
ATOM 2864 C C . GLY B 1 104 ? 70.185 59.376 28.519 1.00 26.90 104 GLY B C 1
ATOM 2865 O O . GLY B 1 104 ? 69.504 58.506 28.005 1.00 26.41 104 GLY B O 1
ATOM 2866 N N . TYR B 1 105 ? 69.772 60.637 28.575 1.00 26.72 105 TYR B N 1
ATOM 2867 C CA . TYR B 1 105 ? 68.468 60.988 27.983 1.00 27.91 105 TYR B CA 1
ATOM 2868 C C . TYR B 1 105 ? 68.531 61.292 26.465 1.00 26.77 105 TYR B C 1
ATOM 2869 O O . TYR B 1 105 ? 69.413 61.962 26.011 1.00 25.38 105 TYR B O 1
ATOM 2878 N N . ASN B 1 106 ? 67.568 60.776 25.717 1.00 25.91 106 ASN B N 1
ATOM 2879 C CA . ASN B 1 106 ? 67.347 61.204 24.349 1.00 26.03 106 ASN B CA 1
ATOM 2880 C C . ASN B 1 106 ? 66.982 62.694 24.366 1.00 25.30 106 ASN B C 1
ATOM 2881 O O . ASN B 1 106 ? 66.336 63.172 25.282 1.00 26.65 106 ASN B O 1
ATOM 2886 N N . CYS B 1 107 ? 67.525 63.436 23.431 1.00 25.14 107 CYS B N 1
ATOM 2887 C CA . CYS B 1 107 ? 67.255 64.862 23.278 1.00 25.19 107 CYS B CA 1
ATOM 2888 C C . CYS B 1 107 ? 66.889 65.137 21.822 1.00 24.39 107 CYS B C 1
ATOM 2889 O O . CYS B 1 107 ? 67.312 64.383 20.923 1.00 24.79 107 CYS B O 1
ATOM 2892 N N . THR B 1 108 ? 66.048 66.148 21.589 1.00 22.80 108 THR B N 1
ATOM 2893 C CA . THR B 1 108 ? 65.621 66.490 20.228 1.00 22.47 108 THR B CA 1
ATOM 2894 C C . THR B 1 108 ? 65.450 67.984 20.083 1.00 21.54 108 THR B C 1
ATOM 2895 O O . THR B 1 108 ? 64.820 68.620 20.922 1.00 21.35 108 THR B O 1
ATOM 2899 N N . VAL B 1 109 ? 66.045 68.539 19.046 1.00 20.24 109 VAL B N 1
ATOM 2900 C CA . VAL B 1 109 ? 65.856 69.943 18.681 1.00 20.18 109 VAL B CA 1
ATOM 2901 C C . VAL B 1 109 ? 65.170 70.061 17.299 1.00 19.93 109 VAL B C 1
ATOM 2902 O O . VAL B 1 109 ? 65.652 69.515 16.303 1.00 20.72 109 VAL B O 1
ATOM 2906 N N . LEU B 1 110 ? 64.052 70.769 17.235 1.00 19.45 110 LEU B N 1
ATOM 2907 C CA . LEU B 1 110 ? 63.312 70.949 16.008 1.00 18.44 110 LEU B CA 1
ATOM 2908 C C . LEU B 1 110 ? 63.418 72.385 15.602 1.00 17.81 110 LEU B C 1
ATOM 2909 O O . LEU B 1 110 ? 62.987 73.261 16.326 1.00 18.68 110 LEU B O 1
ATOM 2914 N N . ALA B 1 111 ? 63.968 72.645 14.432 1.00 17.42 111 ALA B N 1
ATOM 2915 C CA . ALA B 1 111 ? 63.999 74.017 13.861 1.00 16.97 111 ALA B CA 1
ATOM 2916 C C . ALA B 1 111 ? 62.829 74.111 12.948 1.00 16.60 111 ALA B C 1
ATOM 2917 O O . ALA B 1 111 ? 62.816 73.411 11.966 1.00 17.01 111 ALA B O 1
ATOM 2919 N N . TYR B 1 112 ? 61.854 74.974 13.287 1.00 17.28 112 TYR B N 1
ATOM 2920 C CA . TYR B 1 112 ? 60.536 75.042 12.649 1.00 16.67 112 TYR B CA 1
ATOM 2921 C C . TYR B 1 112 ? 60.270 76.460 12.072 1.00 17.38 112 TYR B C 1
ATOM 2922 O O . TYR B 1 112 ? 60.696 77.441 12.627 1.00 16.28 112 TYR B O 1
ATOM 2931 N N . GLY B 1 113 ? 59.586 76.563 10.944 1.00 16.86 113 GLY B N 1
ATOM 2932 C CA . GLY B 1 113 ? 59.289 77.871 10.396 1.00 18.17 113 GLY B CA 1
ATOM 2933 C C . GLY B 1 113 ? 59.288 77.878 8.886 1.00 18.46 113 GLY B C 1
ATOM 2934 O O . GLY B 1 113 ? 59.707 76.901 8.251 1.00 17.63 113 GLY B O 1
ATOM 2935 N N . ALA B 1 114 ? 58.831 78.978 8.313 1.00 18.62 114 ALA B N 1
ATOM 2936 C CA . ALA B 1 114 ? 58.709 79.039 6.862 1.00 20.06 114 ALA B CA 1
ATOM 2937 C C . ALA B 1 114 ? 60.070 79.205 6.194 1.00 19.79 114 ALA B C 1
ATOM 2938 O O . ALA B 1 114 ? 61.031 79.664 6.782 1.00 17.99 114 ALA B O 1
ATOM 2940 N N . THR B 1 115 ? 60.111 78.844 4.919 1.00 20.91 115 THR B N 1
ATOM 2941 C CA . THR B 1 115 ? 61.309 79.055 4.090 1.00 21.23 115 THR B CA 1
ATOM 2942 C C . THR B 1 115 ? 61.718 80.522 4.181 1.00 22.12 115 THR B C 1
ATOM 2943 O O . THR B 1 115 ? 60.862 81.423 4.228 1.00 23.20 115 THR B O 1
ATOM 2947 N N . GLY B 1 116 ? 63.027 80.761 4.258 1.00 22.74 116 GLY B N 1
ATOM 2948 C CA . GLY B 1 116 ? 63.576 82.095 4.411 1.00 21.86 116 GLY B CA 1
ATOM 2949 C C . GLY B 1 116 ? 63.703 82.597 5.837 1.00 22.37 116 GLY B C 1
ATOM 2950 O O . GLY B 1 116 ? 64.284 83.646 6.038 1.00 20.50 116 GLY B O 1
ATOM 2951 N N . ALA B 1 117 ? 63.182 81.863 6.833 1.00 22.80 117 ALA B N 1
ATOM 2952 C CA . ALA B 1 117 ? 63.069 82.434 8.191 1.00 22.70 117 ALA B CA 1
ATOM 2953 C C . ALA B 1 117 ? 64.313 82.312 9.049 1.00 22.10 117 ALA B C 1
ATOM 2954 O O . ALA B 1 117 ? 64.517 83.154 9.915 1.00 22.25 117 ALA B O 1
ATOM 2956 N N . GLY B 1 118 ? 65.159 81.315 8.786 1.00 21.19 118 GLY B N 1
ATOM 2957 C CA . GLY B 1 118 ? 66.435 81.164 9.500 1.00 20.86 118 GLY B CA 1
ATOM 2958 C C . GLY B 1 118 ? 66.679 79.788 10.148 1.00 20.05 118 GLY B C 1
ATOM 2959 O O . GLY B 1 118 ? 67.537 79.638 10.988 1.00 19.60 118 GLY B O 1
ATOM 2960 N N . LYS B 1 119 ? 65.951 78.769 9.706 1.00 19.24 119 LYS B N 1
ATOM 2961 C CA . LYS B 1 119 ? 66.200 77.408 10.163 1.00 17.81 119 LYS B CA 1
ATOM 2962 C C . LYS B 1 119 ? 67.635 76.875 9.894 1.00 18.38 119 LYS B C 1
ATOM 2963 O O . LYS B 1 119 ? 68.309 76.379 10.788 1.00 18.65 119 LYS B O 1
ATOM 2969 N N . THR B 1 120 ? 68.114 76.998 8.665 1.00 18.59 120 THR B N 1
ATOM 2970 C CA . THR B 1 120 ? 69.390 76.472 8.305 1.00 18.06 120 THR B CA 1
ATOM 2971 C C . THR B 1 120 ? 70.497 77.339 8.839 1.00 18.51 120 THR B C 1
ATOM 2972 O O . THR B 1 120 ? 71.529 76.867 9.302 1.00 17.27 120 THR B O 1
ATOM 2976 N N . HIS B 1 121 ? 70.321 78.640 8.778 1.00 19.82 121 HIS B N 1
ATOM 2977 C CA . HIS B 1 121 ? 71.294 79.499 9.407 1.00 20.55 121 HIS B CA 1
ATOM 2978 C C . HIS B 1 121 ? 71.479 79.192 10.886 1.00 20.49 121 HIS B C 1
ATOM 2979 O O . HIS B 1 121 ? 72.586 79.270 11.399 1.00 19.60 121 HIS B O 1
ATOM 2986 N N . THR B 1 122 ? 70.370 78.925 11.587 1.00 21.27 122 THR B N 1
ATOM 2987 C CA . THR B 1 122 ? 70.462 78.552 13.017 1.00 20.76 122 THR B CA 1
ATOM 2988 C C . THR B 1 122 ? 71.121 77.188 13.215 1.00 19.63 122 THR B C 1
ATOM 2989 O O . THR B 1 122 ? 71.930 77.034 14.149 1.00 19.68 122 THR B O 1
ATOM 2993 N N . MET B 1 123 ? 70.793 76.182 12.380 1.00 17.53 123 MET B N 1
ATOM 2994 C CA . MET B 1 123 ? 71.304 74.844 12.649 1.00 17.48 123 MET B CA 1
ATOM 2995 C C . MET B 1 123 ? 72.679 74.581 12.016 1.00 19.20 123 MET B C 1
ATOM 2996 O O . MET B 1 123 ? 73.559 73.936 12.635 1.00 20.19 123 MET B O 1
ATOM 3001 N N . LEU B 1 124 ? 72.856 75.040 10.780 1.00 19.90 124 LEU B N 1
ATOM 3002 C CA . LEU B 1 124 ? 74.093 74.876 10.034 1.00 20.18 124 LEU B CA 1
ATOM 3003 C C . LEU B 1 124 ? 74.976 76.072 10.257 1.00 21.11 124 LEU B C 1
ATOM 3004 O O . LEU B 1 124 ? 76.127 75.910 10.555 1.00 21.83 124 LEU B O 1
ATOM 3009 N N . GLY B 1 125 ? 74.398 77.251 10.089 1.00 22.32 125 GLY B N 1
ATOM 3010 C CA . GLY B 1 125 ? 75.095 78.511 10.025 1.00 23.71 125 GLY B CA 1
ATOM 3011 C C . GLY B 1 125 ? 75.874 78.679 8.750 1.00 25.72 125 GLY B C 1
ATOM 3012 O O . GLY B 1 125 ? 75.644 77.988 7.745 1.00 24.74 125 GLY B O 1
ATOM 3013 N N . SER B 1 126 ? 76.825 79.602 8.833 1.00 28.04 126 SER B N 1
ATOM 3014 C CA . SER B 1 126 ? 77.769 79.956 7.758 1.00 29.94 126 SER B CA 1
ATOM 3015 C C . SER B 1 126 ? 79.183 79.691 8.203 1.00 30.84 126 SER B C 1
ATOM 3016 O O . SER B 1 126 ? 79.441 79.333 9.350 1.00 31.52 126 SER B O 1
ATOM 3019 N N . ALA B 1 127 ? 80.114 79.845 7.265 1.00 33.01 127 ALA B N 1
ATOM 3020 C CA . ALA B 1 127 ? 81.550 79.691 7.543 1.00 32.92 127 ALA B CA 1
ATOM 3021 C C . ALA B 1 127 ? 81.975 80.632 8.653 1.00 33.17 127 ALA B C 1
ATOM 3022 O O . ALA B 1 127 ? 82.649 80.217 9.595 1.00 33.50 127 ALA B O 1
ATOM 3024 N N . ASP B 1 128 ? 81.561 81.895 8.572 1.00 33.45 128 ASP B N 1
ATOM 3025 C CA . ASP B 1 128 ? 81.884 82.878 9.629 1.00 33.44 128 ASP B CA 1
ATOM 3026 C C . ASP B 1 128 ? 81.150 82.700 10.950 1.00 32.64 128 ASP B C 1
ATOM 3027 O O . ASP B 1 128 ? 81.670 83.068 11.996 1.00 31.99 128 ASP B O 1
ATOM 3032 N N . GLU B 1 129 ? 79.944 82.125 10.889 1.00 31.71 129 GLU B N 1
ATOM 3033 C CA . GLU B 1 129 ? 79.080 81.956 12.055 1.00 30.56 129 GLU B CA 1
ATOM 3034 C C . GLU B 1 129 ? 78.453 80.550 12.035 1.00 28.85 129 GLU B C 1
ATOM 3035 O O . GLU B 1 129 ? 77.279 80.363 11.643 1.00 26.78 129 GLU B O 1
ATOM 3041 N N . PRO B 1 130 ? 79.215 79.561 12.446 1.00 27.78 130 PRO B N 1
ATOM 3042 C CA . PRO B 1 130 ? 78.693 78.194 12.483 1.00 26.64 130 PRO B CA 1
ATOM 3043 C C . PRO B 1 130 ? 77.554 78.078 13.499 1.00 25.17 130 PRO B C 1
ATOM 3044 O O . PRO B 1 130 ? 77.524 78.812 14.486 1.00 23.38 130 PRO B O 1
ATOM 3048 N N . GLY B 1 131 ? 76.616 77.168 13.215 1.00 23.51 131 GLY B N 1
ATOM 3049 C CA . GLY B 1 131 ? 75.385 77.086 13.951 1.00 23.12 131 GLY B CA 1
ATOM 3050 C C . GLY B 1 131 ? 75.353 76.045 15.026 1.00 22.44 131 GLY B C 1
ATOM 3051 O O . GLY B 1 131 ? 76.374 75.452 15.403 1.00 20.83 131 GLY B O 1
ATOM 3052 N N . VAL B 1 132 ? 74.127 75.775 15.470 1.00 22.34 132 VAL B N 1
ATOM 3053 C CA . VAL B 1 132 ? 73.884 74.931 16.643 1.00 21.52 132 VAL B CA 1
ATOM 3054 C C . VAL B 1 132 ? 74.536 73.543 16.522 1.00 21.25 132 VAL B C 1
ATOM 3055 O O . VAL B 1 132 ? 75.047 73.008 17.519 1.00 21.78 132 VAL B O 1
ATOM 3059 N N . MET B 1 133 ? 74.523 72.927 15.346 1.00 19.92 133 MET B N 1
ATOM 3060 C CA . MET B 1 133 ? 75.040 71.547 15.262 1.00 19.99 133 MET B CA 1
ATOM 3061 C C . MET B 1 133 ? 76.536 71.478 15.550 1.00 20.85 133 MET B C 1
ATOM 3062 O O . MET B 1 133 ? 77.006 70.614 16.317 1.00 21.61 133 MET B O 1
ATOM 3067 N N . TYR B 1 134 ? 77.284 72.388 14.946 1.00 22.13 134 TYR B N 1
ATOM 3068 C CA . TYR B 1 134 ? 78.721 72.505 15.163 1.00 22.65 134 TYR B CA 1
ATOM 3069 C C . TYR B 1 134 ? 79.043 72.781 16.624 1.00 22.99 134 TYR B C 1
ATOM 3070 O O . TYR B 1 134 ? 79.781 72.060 17.242 1.00 23.07 134 TYR B O 1
ATOM 3079 N N . LEU B 1 135 ? 78.453 73.818 17.191 1.00 23.42 135 LEU B N 1
ATOM 3080 C CA . LEU B 1 135 ? 78.728 74.185 18.579 1.00 22.88 135 LEU B CA 1
ATOM 3081 C C . LEU B 1 135 ? 78.371 73.076 19.560 1.00 22.80 135 LEU B C 1
ATOM 3082 O O . LEU B 1 135 ? 79.034 72.908 20.580 1.00 22.50 135 LEU B O 1
ATOM 3087 N N . THR B 1 136 ? 77.348 72.289 19.230 1.00 23.10 136 THR B N 1
ATOM 3088 C CA . THR B 1 136 ? 76.895 71.234 20.102 1.00 21.80 136 THR B CA 1
ATOM 3089 C C . THR B 1 136 ? 77.928 70.142 19.997 1.00 23.62 136 THR B C 1
ATOM 3090 O O . THR B 1 136 ? 78.304 69.520 20.969 1.00 23.69 136 THR B O 1
ATOM 3094 N N . MET B 1 137 ? 78.379 69.867 18.784 1.00 24.94 137 MET B N 1
ATOM 3095 C CA . MET B 1 137 ? 79.376 68.840 18.629 1.00 25.30 137 MET B CA 1
ATOM 3096 C C . MET B 1 137 ? 80.603 69.219 19.438 1.00 25.38 137 MET B C 1
ATOM 3097 O O . MET B 1 137 ? 81.099 68.410 20.202 1.00 24.80 137 MET B O 1
ATOM 3102 N N . LEU B 1 138 ? 81.076 70.451 19.336 1.00 27.26 138 LEU B N 1
ATOM 3103 C CA . LEU B 1 138 ? 82.319 70.811 20.060 1.00 27.91 138 LEU B CA 1
ATOM 3104 C C . LEU B 1 138 ? 82.181 70.705 21.554 1.00 27.92 138 LEU B C 1
ATOM 3105 O O . LEU B 1 138 ? 83.080 70.241 22.221 1.00 29.02 138 LEU B O 1
ATOM 3110 N N . HIS B 1 139 ? 81.069 71.174 22.091 1.00 28.06 139 HIS B N 1
ATOM 3111 C CA . HIS B 1 139 ? 80.896 71.182 23.541 1.00 28.31 139 HIS B CA 1
ATOM 3112 C C . HIS B 1 139 ? 80.675 69.776 24.075 1.00 28.82 139 HIS B C 1
ATOM 3113 O O . HIS B 1 139 ? 81.070 69.464 25.210 1.00 29.09 139 HIS B O 1
ATOM 3120 N N . LEU B 1 140 ? 80.061 68.916 23.257 1.00 28.81 140 LEU B N 1
ATOM 3121 C CA . LEU B 1 140 ? 79.881 67.505 23.611 1.00 28.76 140 LEU B CA 1
ATOM 3122 C C . LEU B 1 140 ? 81.247 66.847 23.801 1.00 29.35 140 LEU B C 1
ATOM 3123 O O . LEU B 1 140 ? 81.449 66.172 24.767 1.00 28.18 140 LEU B O 1
ATOM 3128 N N . TYR B 1 141 ? 82.148 67.027 22.845 1.00 30.05 141 TYR B N 1
ATOM 3129 C CA . TYR B 1 141 ? 83.510 66.514 22.974 1.00 31.73 141 TYR B CA 1
ATOM 3130 C C . TYR B 1 141 ? 84.301 67.019 24.238 1.00 32.60 141 TYR B C 1
ATOM 3131 O O . TYR B 1 141 ? 84.907 66.223 24.948 1.00 33.62 141 TYR B O 1
ATOM 3140 N N . LYS B 1 142 ? 84.264 68.314 24.522 1.00 33.93 142 LYS B N 1
ATOM 3141 C CA . LYS B 1 142 ? 84.790 68.845 25.785 1.00 34.67 142 LYS B CA 1
ATOM 3142 C C . LYS B 1 142 ? 84.179 68.133 26.987 1.00 34.20 142 LYS B C 1
ATOM 3143 O O . LYS B 1 142 ? 84.914 67.666 27.862 1.00 33.80 142 LYS B O 1
ATOM 3149 N N . CYS B 1 143 ? 82.851 67.995 27.013 1.00 33.41 143 CYS B N 1
ATOM 3150 C CA . CYS B 1 143 ? 82.190 67.341 28.134 1.00 33.30 143 CYS B CA 1
ATOM 3151 C C . CYS B 1 143 ? 82.567 65.881 28.320 1.00 34.49 143 CYS B C 1
ATOM 3152 O O . CYS B 1 143 ? 82.695 65.416 29.468 1.00 34.34 143 CYS B O 1
ATOM 3155 N N . MET B 1 144 ? 82.725 65.148 27.223 1.00 35.15 144 MET B N 1
ATOM 3156 C CA . MET B 1 144 ? 83.020 63.723 27.323 1.00 36.33 144 MET B CA 1
ATOM 3157 C C . MET B 1 144 ? 84.404 63.540 27.942 1.00 37.27 144 MET B C 1
ATOM 3158 O O . MET B 1 144 ? 84.619 62.619 28.701 1.00 35.78 144 MET B O 1
ATOM 3163 N N . ASP B 1 145 ? 85.319 64.432 27.583 1.00 38.94 145 ASP B N 1
ATOM 3164 C CA . ASP B 1 145 ? 86.634 64.520 28.209 1.00 40.84 145 ASP B CA 1
ATOM 3165 C C . ASP B 1 145 ? 86.610 64.820 29.704 1.00 41.20 145 ASP B C 1
ATOM 3166 O O . ASP B 1 145 ? 87.670 64.817 30.300 1.00 41.84 145 ASP B O 1
ATOM 3171 N N . GLU B 1 146 ? 85.438 65.107 30.280 1.00 41.84 146 GLU B N 1
ATOM 3172 C CA . GLU B 1 146 ? 85.293 65.472 31.697 1.00 43.18 146 GLU B CA 1
ATOM 3173 C C . GLU B 1 146 ? 84.528 64.463 32.515 1.00 44.53 146 GLU B C 1
ATOM 3174 O O . GLU B 1 146 ? 84.464 64.581 33.731 1.00 44.90 146 GLU B O 1
ATOM 3180 N N . ILE B 1 147 ? 83.924 63.474 31.876 1.00 45.95 147 ILE B N 1
ATOM 3181 C CA . ILE B 1 147 ? 83.246 62.458 32.645 1.00 46.91 147 ILE B CA 1
ATOM 3182 C C . ILE B 1 147 ? 84.061 61.166 32.658 1.00 47.18 147 ILE B C 1
ATOM 3183 O O . ILE B 1 147 ? 83.545 60.148 33.073 1.00 47.53 147 ILE B O 1
ATOM 3188 N N . LYS B 1 148 ? 85.326 61.224 32.239 1.00 47.42 148 LYS B N 1
ATOM 3189 C CA . LYS B 1 148 ? 86.151 60.024 32.037 1.00 48.03 148 LYS B CA 1
ATOM 3190 C C . LYS B 1 148 ? 86.182 59.122 33.255 1.00 47.53 148 LYS B C 1
ATOM 3191 O O . LYS B 1 148 ? 86.155 57.893 33.114 1.00 47.71 148 LYS B O 1
ATOM 3197 N N . GLU B 1 149 ? 86.231 59.736 34.440 1.00 46.69 149 GLU B N 1
ATOM 3198 C CA . GLU B 1 149 ? 86.336 59.010 35.699 1.00 45.87 149 GLU B CA 1
ATOM 3199 C C . GLU B 1 149 ? 85.052 58.322 36.099 1.00 45.13 149 GLU B C 1
ATOM 3200 O O . GLU B 1 149 ? 85.086 57.388 36.886 1.00 45.06 149 GLU B O 1
ATOM 3201 N N . GLU B 1 150 ? 83.917 58.770 35.571 1.00 44.16 150 GLU B N 1
ATOM 3202 C CA . GLU B 1 150 ? 82.639 58.137 35.902 1.00 44.07 150 GLU B CA 1
ATOM 3203 C C . GLU B 1 150 ? 82.183 57.000 34.944 1.00 42.78 150 GLU B C 1
ATOM 3204 O O . GLU B 1 150 ? 81.450 56.078 35.340 1.00 41.59 150 GLU B O 1
ATOM 3210 N N . LYS B 1 151 ? 82.623 57.060 33.685 1.00 41.22 151 LYS B N 1
ATOM 3211 C CA . LYS B 1 151 ? 82.157 56.095 32.695 1.00 38.99 151 LYS B CA 1
ATOM 3212 C C . LYS B 1 151 ? 82.981 56.047 31.454 1.00 36.49 151 LYS B C 1
ATOM 3213 O O . LYS B 1 151 ? 83.814 56.875 31.203 1.00 36.51 151 LYS B O 1
ATOM 3219 N N . ILE B 1 152 ? 82.698 55.022 30.686 1.00 34.29 152 ILE B N 1
ATOM 3220 C CA . ILE B 1 152 ? 83.376 54.692 29.467 1.00 31.98 152 ILE B CA 1
ATOM 3221 C C . ILE B 1 152 ? 82.339 55.034 28.405 1.00 30.89 152 ILE B C 1
ATOM 3222 O O . ILE B 1 152 ? 81.166 54.641 28.539 1.00 28.60 152 ILE B O 1
ATOM 3227 N N . CYS B 1 153 ? 82.778 55.794 27.392 1.00 28.83 153 CYS B N 1
ATOM 3228 C CA . CYS B 1 153 ? 81.919 56.369 26.361 1.00 29.14 153 CYS B CA 1
ATOM 3229 C C . CYS B 1 153 ? 82.565 56.357 24.976 1.00 27.36 153 CYS B C 1
ATOM 3230 O O . CYS B 1 153 ? 83.799 56.377 24.806 1.00 26.43 153 CYS B O 1
ATOM 3233 N N . SER B 1 154 ? 81.694 56.357 23.985 1.00 26.68 154 SER B N 1
ATOM 3234 C CA . SER B 1 154 ? 82.053 56.675 22.619 1.00 25.34 154 SER B CA 1
ATOM 3235 C C . SER B 1 154 ? 80.842 57.271 21.947 1.00 25.51 154 SER B C 1
ATOM 3236 O O . SER B 1 154 ? 79.703 57.178 22.465 1.00 24.22 154 SER B O 1
ATOM 3239 N N . THR B 1 155 ? 81.120 57.887 20.793 1.00 23.94 155 THR B N 1
ATOM 3240 C CA . THR B 1 155 ? 80.149 58.526 19.941 1.00 23.69 155 THR B CA 1
ATOM 3241 C C . THR B 1 155 ? 80.322 58.208 18.471 1.00 22.73 155 THR B C 1
ATOM 3242 O O . THR B 1 155 ? 81.374 57.712 17.985 1.00 22.04 155 THR B O 1
ATOM 3246 N N . ALA B 1 156 ? 79.219 58.460 17.783 1.00 21.48 156 ALA B N 1
ATOM 3247 C CA . ALA B 1 156 ? 79.144 58.427 16.347 1.00 21.03 156 ALA B CA 1
ATOM 3248 C C . ALA B 1 156 ? 77.985 59.360 15.941 1.00 21.25 156 ALA B C 1
ATOM 3249 O O . ALA B 1 156 ? 77.175 59.738 16.781 1.00 20.76 156 ALA B O 1
ATOM 3251 N N . VAL B 1 157 ? 77.911 59.712 14.654 1.00 20.17 157 VAL B N 1
ATOM 3252 C CA . VAL B 1 157 ? 76.834 60.527 14.147 1.00 19.55 157 VAL B CA 1
ATOM 3253 C C . VAL B 1 157 ? 76.400 60.060 12.777 1.00 19.42 157 VAL B C 1
ATOM 3254 O O . VAL B 1 157 ? 77.163 59.400 12.057 1.00 19.18 157 VAL B O 1
ATOM 3258 N N . SER B 1 158 ? 75.161 60.394 12.436 1.00 18.91 158 SER B N 1
ATOM 3259 C CA . SER B 1 158 ? 74.619 60.119 11.108 1.00 18.70 158 SER B CA 1
ATOM 3260 C C . SER B 1 158 ? 73.907 61.373 10.622 1.00 18.55 158 SER B C 1
ATOM 3261 O O . SER B 1 158 ? 73.626 62.299 11.396 1.00 17.48 158 SER B O 1
ATOM 3264 N N . TYR B 1 159 ? 73.589 61.417 9.332 1.00 18.23 159 TYR B N 1
ATOM 3265 C CA . TYR B 1 159 ? 72.914 62.598 8.776 1.00 17.46 159 TYR B CA 1
ATOM 3266 C C . TYR B 1 159 ? 72.041 62.092 7.629 1.00 17.51 159 TYR B C 1
ATOM 3267 O O . TYR B 1 159 ? 72.570 61.519 6.677 1.00 17.26 159 TYR B O 1
ATOM 3276 N N . LEU B 1 160 ? 70.732 62.195 7.796 1.00 17.08 160 LEU B N 1
ATOM 3277 C CA . LEU B 1 160 ? 69.761 61.698 6.841 1.00 18.85 160 LEU B CA 1
ATOM 3278 C C . LEU B 1 160 ? 68.719 62.763 6.480 1.00 18.80 160 LEU B C 1
ATOM 3279 O O . LEU B 1 160 ? 68.535 63.742 7.171 1.00 18.76 160 LEU B O 1
ATOM 3284 N N . GLU B 1 161 ? 68.041 62.569 5.383 1.00 19.67 161 GLU B N 1
ATOM 3285 C CA . GLU B 1 161 ? 66.936 63.455 5.062 1.00 21.06 161 GLU B CA 1
ATOM 3286 C C . GLU B 1 161 ? 65.689 62.640 4.893 1.00 20.81 161 GLU B C 1
ATOM 3287 O O . GLU B 1 161 ? 65.784 61.479 4.533 1.00 21.45 161 GLU B O 1
ATOM 3293 N N . VAL B 1 162 ? 64.556 63.222 5.273 1.00 20.32 162 VAL B N 1
ATOM 3294 C CA . VAL B 1 162 ? 63.244 62.775 4.840 1.00 20.46 162 VAL B CA 1
ATOM 3295 C C . VAL B 1 162 ? 62.714 63.801 3.806 1.00 20.90 162 VAL B C 1
ATOM 3296 O O . VAL B 1 162 ? 62.619 64.996 4.073 1.00 19.08 162 VAL B O 1
ATOM 3300 N N . TYR B 1 163 ? 62.442 63.304 2.602 1.00 21.36 163 TYR B N 1
ATOM 3301 C CA . TYR B 1 163 ? 61.936 64.083 1.505 1.00 22.15 163 TYR B CA 1
ATOM 3302 C C . TYR B 1 163 ? 60.925 63.211 0.740 1.00 22.75 163 TYR B C 1
ATOM 3303 O O . TYR B 1 163 ? 61.213 62.065 0.360 1.00 22.17 163 TYR B O 1
ATOM 3312 N N . ASN B 1 164 ? 59.710 63.729 0.585 1.00 23.56 164 ASN B N 1
ATOM 3313 C CA . ASN B 1 164 ? 58.629 62.966 -0.053 1.00 24.77 164 ASN B CA 1
ATOM 3314 C C . ASN B 1 164 ? 58.439 61.539 0.476 1.00 24.89 164 ASN B C 1
ATOM 3315 O O . ASN B 1 164 ? 58.200 60.601 -0.306 1.00 25.39 164 ASN B O 1
ATOM 3320 N N . GLU B 1 165 ? 58.544 61.411 1.804 1.00 25.36 165 GLU B N 1
ATOM 3321 C CA . GLU B 1 165 ? 58.452 60.157 2.570 1.00 24.73 165 GLU B CA 1
ATOM 3322 C C . GLU B 1 165 ? 59.489 59.109 2.211 1.00 24.82 165 GLU B C 1
ATOM 3323 O O . GLU B 1 165 ? 59.300 57.923 2.480 1.00 24.66 165 GLU B O 1
ATOM 3329 N N . GLN B 1 166 ? 60.601 59.559 1.653 1.00 24.95 166 GLN B N 1
ATOM 3330 C CA . GLN B 1 166 ? 61.756 58.706 1.409 1.00 25.62 166 GLN B CA 1
ATOM 3331 C C . GLN B 1 166 ? 62.886 59.131 2.354 1.00 24.49 166 GLN B C 1
ATOM 3332 O O . GLN B 1 166 ? 63.216 60.313 2.451 1.00 23.48 166 GLN B O 1
ATOM 3338 N N . ILE B 1 167 ? 63.507 58.162 3.003 1.00 23.69 167 ILE B N 1
ATOM 3339 C CA . ILE B 1 167 ? 64.689 58.428 3.811 1.00 23.59 167 ILE B CA 1
ATOM 3340 C C . ILE B 1 167 ? 65.948 58.275 2.990 1.00 23.24 167 ILE B C 1
ATOM 3341 O O . ILE B 1 167 ? 66.142 57.257 2.381 1.00 22.81 167 ILE B O 1
ATOM 3346 N N . ARG B 1 168 ? 66.791 59.295 2.934 1.00 23.00 168 ARG B N 1
ATOM 3347 C CA . ARG B 1 168 ? 68.108 59.130 2.348 1.00 23.35 168 ARG B CA 1
ATOM 3348 C C . ARG B 1 168 ? 69.224 59.522 3.279 1.00 21.49 168 ARG B C 1
ATOM 3349 O O . ARG B 1 168 ? 69.104 60.473 4.069 1.00 20.38 168 ARG B O 1
ATOM 3357 N N . ASP B 1 169 ? 70.350 58.834 3.110 1.00 21.08 169 ASP B N 1
ATOM 3358 C CA . ASP B 1 169 ? 71.595 59.130 3.820 1.00 20.31 169 ASP B CA 1
ATOM 3359 C C . ASP B 1 169 ? 72.144 60.350 3.114 1.00 20.38 169 ASP B C 1
ATOM 3360 O O . ASP B 1 169 ? 72.275 60.337 1.911 1.00 20.56 169 ASP B O 1
ATOM 3365 N N . LEU B 1 170 ? 72.454 61.402 3.846 1.00 18.86 170 LEU B N 1
ATOM 3366 C CA . LEU B 1 170 ? 72.991 62.593 3.236 1.00 19.31 170 LEU B CA 1
ATOM 3367 C C . LEU B 1 170 ? 74.511 62.581 2.996 1.00 19.89 170 LEU B C 1
ATOM 3368 O O . LEU B 1 170 ? 75.048 63.481 2.367 1.00 18.37 170 LEU B O 1
ATOM 3373 N N . LEU B 1 171 ? 75.190 61.568 3.495 1.00 21.28 171 LEU B N 1
ATOM 3374 C CA . LEU B 1 171 ? 76.640 61.521 3.410 1.00 23.51 171 LEU B CA 1
ATOM 3375 C C . LEU B 1 171 ? 77.123 60.511 2.362 1.00 24.75 171 LEU B C 1
ATOM 3376 O O . LEU B 1 171 ? 78.252 60.545 1.976 1.00 24.87 171 LEU B O 1
ATOM 3381 N N . VAL B 1 172 ? 76.271 59.596 1.940 1.00 28.15 172 VAL B N 1
ATOM 3382 C CA . VAL B 1 172 ? 76.589 58.680 0.833 1.00 30.47 172 VAL B CA 1
ATOM 3383 C C . VAL B 1 172 ? 75.372 58.568 -0.108 1.00 31.46 172 VAL B C 1
ATOM 3384 O O . VAL B 1 172 ? 74.242 58.720 0.312 1.00 29.39 172 VAL B O 1
ATOM 3388 N N . ASN B 1 173 ? 75.608 58.282 -1.377 1.00 33.76 173 ASN B N 1
ATOM 3389 C CA . ASN B 1 173 ? 74.522 58.194 -2.339 1.00 35.43 173 ASN B CA 1
ATOM 3390 C C . ASN B 1 173 ? 74.046 56.746 -2.422 1.00 35.93 173 ASN B C 1
ATOM 3391 O O . ASN B 1 173 ? 74.278 56.073 -3.435 1.00 38.23 173 ASN B O 1
ATOM 3396 N N . SER B 1 174 ? 73.344 56.275 -1.383 1.00 35.61 174 SER B N 1
ATOM 3397 C CA . SER B 1 174 ? 72.932 54.869 -1.244 1.00 34.86 174 SER B CA 1
ATOM 3398 C C . SER B 1 174 ? 71.445 54.594 -1.465 1.00 34.71 174 SER B C 1
ATOM 3399 O O . SER B 1 174 ? 70.957 53.515 -1.128 1.00 34.57 174 SER B O 1
ATOM 3402 N N . GLY B 1 175 ? 70.698 55.567 -1.980 1.00 35.16 175 GLY B N 1
ATOM 3403 C CA . GLY B 1 175 ? 69.280 55.371 -2.270 1.00 35.47 175 GLY B CA 1
ATOM 3404 C C . GLY B 1 175 ? 68.342 55.306 -1.064 1.00 35.69 175 GLY B C 1
ATOM 3405 O O . GLY B 1 175 ? 68.771 55.409 0.070 1.00 37.21 175 GLY B O 1
ATOM 3406 N N . PRO B 1 176 ? 67.052 55.125 -1.293 1.00 35.78 176 PRO B N 1
ATOM 3407 C CA . PRO B 1 176 ? 66.082 55.169 -0.192 1.00 35.63 176 PRO B CA 1
ATOM 3408 C C . PRO B 1 176 ? 66.309 54.067 0.835 1.00 35.45 176 PRO B C 1
ATOM 3409 O O . PRO B 1 176 ? 66.625 52.946 0.451 1.00 36.85 176 PRO B O 1
ATOM 3413 N N . LEU B 1 177 ? 66.100 54.350 2.110 1.00 34.72 177 LEU B N 1
ATOM 3414 C CA . LEU B 1 177 ? 66.372 53.371 3.155 1.00 34.98 177 LEU B CA 1
ATOM 3415 C C . LEU B 1 177 ? 65.072 52.984 3.831 1.00 35.99 177 LEU B C 1
ATOM 3416 O O . LEU B 1 177 ? 64.113 53.773 3.870 1.00 36.26 177 LEU B O 1
ATOM 3421 N N . ALA B 1 178 ? 65.062 51.758 4.346 1.00 36.88 178 ALA B N 1
ATOM 3422 C CA . ALA B 1 178 ? 63.937 51.210 5.069 1.00 38.03 178 ALA B CA 1
ATOM 3423 C C . ALA B 1 178 ? 64.216 51.434 6.518 1.00 38.59 178 ALA B C 1
ATOM 3424 O O . ALA B 1 178 ? 65.361 51.495 6.907 1.00 39.29 178 ALA B O 1
ATOM 3426 N N . VAL B 1 179 ? 63.166 51.553 7.312 1.00 39.88 179 VAL B N 1
ATOM 3427 C CA . VAL B 1 179 ? 63.276 51.613 8.751 1.00 41.11 179 VAL B CA 1
ATOM 3428 C C . VAL B 1 179 ? 63.093 50.221 9.348 1.00 41.65 179 VAL B C 1
ATOM 3429 O O . VAL B 1 179 ? 62.092 49.581 9.055 1.00 42.15 179 VAL B O 1
ATOM 3433 N N . LYS B 1 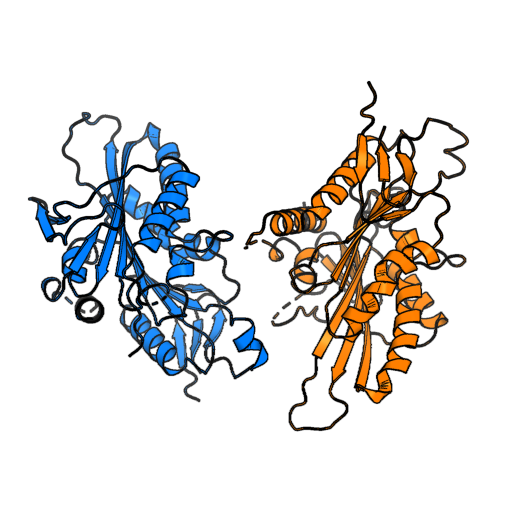185 ? 63.778 47.327 21.002 1.00 53.19 185 LYS B N 1
ATOM 3434 C CA . LYS B 1 185 ? 62.985 47.548 19.792 1.00 53.55 185 LYS B CA 1
ATOM 3435 C C . LYS B 1 185 ? 63.220 48.986 19.261 1.00 52.92 185 LYS B C 1
ATOM 3436 O O . LYS B 1 185 ? 62.287 49.628 18.715 1.00 52.69 185 LYS B O 1
ATOM 3442 N N . GLY B 1 186 ? 64.469 49.476 19.428 1.00 51.61 186 GLY B N 1
ATOM 3443 C CA . GLY B 1 186 ? 64.827 50.870 19.159 1.00 49.79 186 GLY B CA 1
ATOM 3444 C C . GLY B 1 186 ? 64.707 51.148 17.680 1.00 47.81 186 GLY B C 1
ATOM 3445 O O . GLY B 1 186 ? 64.560 50.209 16.927 1.00 47.81 186 GLY B O 1
ATOM 3446 N N . VAL B 1 187 ? 64.781 52.415 17.265 1.00 45.69 187 VAL B N 1
ATOM 3447 C CA . VAL B 1 187 ? 64.559 52.785 15.861 1.00 43.40 187 VAL B CA 1
ATOM 3448 C C . VAL B 1 187 ? 65.858 52.614 15.093 1.00 41.45 187 VAL B C 1
ATOM 3449 O O . VAL B 1 187 ? 66.871 53.223 15.427 1.00 41.08 187 VAL B O 1
ATOM 3453 N N . VAL B 1 188 ? 65.810 51.789 14.059 1.00 39.18 188 VAL B N 1
ATOM 3454 C CA . VAL B 1 188 ? 66.976 51.427 13.302 1.00 38.67 188 VAL B CA 1
ATOM 3455 C C . VAL B 1 188 ? 66.697 51.753 11.848 1.00 37.08 188 VAL B C 1
ATOM 3456 O O . VAL B 1 188 ? 65.722 51.274 11.294 1.00 37.86 188 VAL B O 1
ATOM 3460 N N . VAL B 1 189 ? 67.524 52.586 11.238 1.00 35.09 189 VAL B N 1
ATOM 3461 C CA . VAL B 1 189 ? 67.467 52.835 9.795 1.00 34.19 189 VAL B CA 1
ATOM 3462 C C . VAL B 1 189 ? 68.468 51.906 9.084 1.00 33.86 189 VAL B C 1
ATOM 3463 O O . VAL B 1 189 ? 69.681 52.044 9.241 1.00 33.94 189 VAL B O 1
ATOM 3467 N N . HIS B 1 190 ? 67.965 50.957 8.294 1.00 33.67 190 HIS B N 1
ATOM 3468 C CA . HIS B 1 190 ? 68.823 49.953 7.660 1.00 33.34 190 HIS B CA 1
ATOM 3469 C C . HIS B 1 190 ? 69.751 50.542 6.570 1.00 31.40 190 HIS B C 1
ATOM 3470 O O . HIS B 1 190 ? 69.293 51.147 5.593 1.00 32.29 190 HIS B O 1
ATOM 3477 N N . GLY B 1 191 ? 71.056 50.357 6.733 1.00 29.32 191 GLY B N 1
ATOM 3478 C CA . GLY B 1 191 ? 72.047 50.834 5.790 1.00 27.50 191 GLY B CA 1
ATOM 3479 C C . GLY B 1 191 ? 72.533 52.266 5.930 1.00 26.17 191 GLY B C 1
ATOM 3480 O O . GLY B 1 191 ? 73.363 52.739 5.141 1.00 26.66 191 GLY B O 1
ATOM 3481 N N . LEU B 1 192 ? 72.049 52.979 6.935 1.00 25.41 192 LEU B N 1
ATOM 3482 C CA . LEU B 1 192 ? 72.492 54.349 7.186 1.00 24.38 192 LEU B CA 1
ATOM 3483 C C . LEU B 1 192 ? 73.902 54.352 7.664 1.00 23.61 192 LEU B C 1
ATOM 3484 O O . LEU B 1 192 ? 74.237 53.570 8.510 1.00 24.51 192 LEU B O 1
ATOM 3489 N N . THR B 1 193 ? 74.735 55.252 7.153 1.00 22.99 193 THR B N 1
ATOM 3490 C CA . THR B 1 193 ? 76.122 55.287 7.596 1.00 22.69 193 THR B CA 1
ATOM 3491 C C . THR B 1 193 ? 76.350 56.093 8.929 1.00 22.40 193 THR B C 1
ATOM 3492 O O . THR B 1 193 ? 75.744 57.140 9.148 1.00 21.62 193 THR B O 1
ATOM 3496 N N . LEU B 1 194 ? 77.270 55.585 9.748 1.00 21.94 194 LEU B N 1
ATOM 3497 C CA . LEU B 1 194 ? 77.775 56.254 10.939 1.00 21.73 194 LEU B CA 1
ATOM 3498 C C . LEU B 1 194 ? 79.184 56.799 10.679 1.00 20.31 194 LEU B C 1
ATOM 3499 O O . LEU B 1 194 ? 79.933 56.274 9.869 1.00 20.62 194 LEU B O 1
ATOM 3504 N N . HIS B 1 195 ? 79.495 57.897 11.332 1.00 19.90 195 HIS B N 1
ATOM 3505 C CA . HIS B 1 195 ? 80.714 58.679 11.154 1.00 19.82 195 HIS B CA 1
ATOM 3506 C C . HIS B 1 195 ? 81.199 59.112 12.535 1.00 20.31 195 HIS B C 1
ATOM 3507 O O . HIS B 1 195 ? 80.387 59.310 13.461 1.00 19.86 195 HIS B O 1
ATOM 3514 N N . GLN B 1 196 ? 82.508 59.287 12.651 1.00 20.92 196 GLN B N 1
ATOM 3515 C CA . GLN B 1 196 ? 83.118 59.730 13.866 1.00 22.58 196 GLN B CA 1
ATOM 3516 C C . GLN B 1 196 ? 84.052 60.884 13.601 1.00 22.86 196 GLN B C 1
ATOM 3517 O O . GLN B 1 196 ? 85.252 60.714 13.687 1.00 23.49 196 GLN B O 1
ATOM 3523 N N . PRO B 1 197 ? 83.516 62.053 13.272 1.00 23.67 197 PRO B N 1
ATOM 3524 C CA . PRO B 1 197 ? 84.365 63.227 13.058 1.00 24.83 197 PRO B CA 1
ATOM 3525 C C . PRO B 1 197 ? 85.014 63.704 14.348 1.00 26.68 197 PRO B C 1
ATOM 3526 O O . PRO B 1 197 ? 84.347 63.925 15.361 1.00 25.89 197 PRO B O 1
ATOM 3530 N N . LYS B 1 198 ? 86.314 63.926 14.296 1.00 29.39 198 LYS B N 1
ATOM 3531 C CA . LYS B 1 198 ? 87.046 64.207 15.519 1.00 31.28 198 LYS B CA 1
ATOM 3532 C C . LYS B 1 198 ? 87.362 65.700 15.642 1.00 30.58 198 LYS B C 1
ATOM 3533 O O . LYS B 1 198 ? 87.101 66.291 16.659 1.00 31.38 198 LYS B O 1
ATOM 3539 N N . SER B 1 199 ? 87.906 66.306 14.591 1.00 30.00 199 SER B N 1
ATOM 3540 C CA . SER B 1 199 ? 88.304 67.695 14.647 1.00 29.71 199 SER B CA 1
ATOM 3541 C C . SER B 1 199 ? 87.158 68.621 14.225 1.00 29.05 199 SER B C 1
ATOM 3542 O O . SER B 1 199 ? 86.219 68.204 13.526 1.00 27.30 199 SER B O 1
ATOM 3545 N N . SER B 1 200 ? 87.273 69.861 14.677 1.00 27.90 200 SER B N 1
ATOM 3546 C CA . SER B 1 200 ? 86.453 70.960 14.222 1.00 29.10 200 SER B CA 1
ATOM 3547 C C . SER B 1 200 ? 86.229 70.915 12.730 1.00 29.75 200 SER B C 1
ATOM 3548 O O . SER B 1 200 ? 85.101 70.934 12.240 1.00 30.15 200 SER B O 1
ATOM 3551 N N . GLU B 1 201 ? 87.337 70.844 12.019 1.00 30.21 201 GLU B N 1
ATOM 3552 C CA . GLU B 1 201 ? 87.382 70.832 10.577 1.00 30.83 201 GLU B CA 1
ATOM 3553 C C . GLU B 1 201 ? 86.563 69.675 9.984 1.00 29.91 201 GLU B C 1
ATOM 3554 O O . GLU B 1 201 ? 85.860 69.840 8.997 1.00 28.88 201 GLU B O 1
ATOM 3560 N N . GLU B 1 202 ? 86.677 68.497 10.587 1.00 29.08 202 GLU B N 1
ATOM 3561 C CA . GLU B 1 202 ? 85.946 67.320 10.119 1.00 28.80 202 GLU B CA 1
ATOM 3562 C C . GLU B 1 202 ? 84.443 67.426 10.369 1.00 26.61 202 GLU B C 1
ATOM 3563 O O . GLU B 1 202 ? 83.670 66.910 9.594 1.00 24.24 202 GLU B O 1
ATOM 3569 N N . ILE B 1 203 ? 84.055 68.071 11.468 1.00 26.09 203 ILE B N 1
ATOM 3570 C CA . ILE B 1 203 ? 82.640 68.219 11.823 1.00 25.41 203 ILE B CA 1
ATOM 3571 C C . ILE B 1 203 ? 82.012 69.176 10.794 1.00 25.05 203 ILE B C 1
ATOM 3572 O O . ILE B 1 203 ? 81.003 68.885 10.155 1.00 24.02 203 ILE B O 1
ATOM 3577 N N . LEU B 1 204 ? 82.683 70.297 10.571 1.00 25.37 204 LEU B N 1
ATOM 3578 C CA . LEU B 1 204 ? 82.237 71.267 9.578 1.00 25.09 204 LEU B CA 1
ATOM 3579 C C . LEU B 1 204 ? 82.094 70.691 8.207 1.00 24.64 204 LEU B C 1
ATOM 3580 O O . LEU B 1 204 ? 81.099 70.930 7.557 1.00 23.15 204 LEU B O 1
ATOM 3585 N N . HIS B 1 205 ? 83.114 69.984 7.740 1.00 25.25 205 HIS B N 1
ATOM 3586 C CA . HIS B 1 205 ? 83.064 69.321 6.430 1.00 26.62 205 HIS B CA 1
ATOM 3587 C C . HIS B 1 205 ? 81.887 68.342 6.291 1.00 26.17 205 HIS B C 1
ATOM 3588 O O . HIS B 1 205 ? 81.259 68.291 5.258 1.00 27.50 205 HIS B O 1
ATOM 3595 N N . LEU B 1 206 ? 81.621 67.548 7.323 1.00 24.81 206 LEU B N 1
ATOM 3596 C CA . LEU B 1 206 ? 80.553 66.536 7.276 1.00 24.00 206 LEU B CA 1
ATOM 3597 C C . LEU B 1 206 ? 79.158 67.217 7.146 1.00 23.40 206 LEU B C 1
ATOM 3598 O O . LEU B 1 206 ? 78.318 66.794 6.388 1.00 23.27 206 LEU B O 1
ATOM 3603 N N . LEU B 1 207 ? 78.950 68.239 7.951 1.00 21.81 207 LEU B N 1
ATOM 3604 C CA . LEU B 1 207 ? 77.734 68.999 7.966 1.00 21.98 207 LEU B CA 1
ATOM 3605 C C . LEU B 1 207 ? 77.544 69.760 6.661 1.00 22.53 207 LEU B C 1
ATOM 3606 O O . LEU B 1 207 ? 76.447 69.735 6.086 1.00 21.12 207 LEU B O 1
ATOM 3611 N N . ASP B 1 208 ? 78.594 70.432 6.202 1.00 23.07 208 ASP B N 1
ATOM 3612 C CA . ASP B 1 208 ? 78.558 71.063 4.897 1.00 24.75 208 ASP B CA 1
ATOM 3613 C C . ASP B 1 208 ? 78.186 70.032 3.804 1.00 24.90 208 ASP B C 1
ATOM 3614 O O . ASP B 1 208 ? 77.248 70.230 3.023 1.00 24.51 208 ASP B O 1
ATOM 3619 N N . ASN B 1 209 ? 78.894 68.921 3.764 1.00 25.13 209 ASN B N 1
ATOM 3620 C CA . ASN B 1 209 ? 78.621 67.914 2.757 1.00 26.32 209 ASN B CA 1
ATOM 3621 C C . ASN B 1 209 ? 77.192 67.381 2.780 1.00 25.31 209 ASN B C 1
ATOM 3622 O O . ASN B 1 209 ? 76.576 67.184 1.727 1.00 24.06 209 ASN B O 1
ATOM 3627 N N . GLY B 1 210 ? 76.678 67.099 3.976 1.00 25.23 210 GLY B N 1
ATOM 3628 C CA . GLY B 1 210 ? 75.326 66.564 4.090 1.00 25.10 210 GLY B CA 1
ATOM 3629 C C . GLY B 1 210 ? 74.317 67.603 3.650 1.00 24.82 210 GLY B C 1
ATOM 3630 O O . GLY B 1 210 ? 73.333 67.328 2.971 1.00 23.02 210 GLY B O 1
ATOM 3631 N N . ASN B 1 211 ? 74.557 68.843 4.041 1.00 25.70 211 ASN B N 1
ATOM 3632 C CA . ASN B 1 211 ? 73.572 69.858 3.706 1.00 26.26 211 ASN B CA 1
ATOM 3633 C C . ASN B 1 211 ? 73.471 70.033 2.181 1.00 26.33 211 ASN B C 1
ATOM 3634 O O . ASN B 1 211 ? 72.378 70.131 1.647 1.00 24.76 211 ASN B O 1
ATOM 3639 N N . LYS B 1 212 ? 74.625 70.007 1.515 1.00 26.86 212 LYS B N 1
ATOM 3640 C CA . LYS B 1 212 ? 74.728 70.112 0.046 1.00 27.75 212 LYS B CA 1
ATOM 3641 C C . LYS B 1 212 ? 73.989 69.026 -0.658 1.00 25.53 212 LYS B C 1
ATOM 3642 O O . LYS B 1 212 ? 73.527 69.262 -1.729 1.00 27.77 212 LYS B O 1
ATOM 3648 N N . ASN B 1 213 ? 73.908 67.835 -0.104 1.00 24.80 213 ASN B N 1
ATOM 3649 C CA . ASN B 1 213 ? 73.198 66.733 -0.758 1.00 23.77 213 ASN B CA 1
ATOM 3650 C C . ASN B 1 213 ? 71.692 66.700 -0.539 1.00 21.99 213 ASN B C 1
ATOM 3651 O O . ASN B 1 213 ? 71.062 65.756 -0.940 1.00 21.52 213 ASN B O 1
ATOM 3656 N N . ARG B 1 214 ? 71.116 67.698 0.134 1.00 20.73 214 ARG B N 1
ATOM 3657 C CA . ARG B 1 214 ? 69.692 67.733 0.371 1.00 21.00 214 ARG B CA 1
ATOM 3658 C C . ARG B 1 214 ? 68.873 67.781 -0.941 1.00 21.39 214 ARG B C 1
ATOM 3659 O O . ARG B 1 214 ? 69.310 68.331 -1.952 1.00 22.27 214 ARG B O 1
ATOM 3667 N N . THR B 1 215 ? 67.689 67.187 -0.934 1.00 21.85 215 THR B N 1
ATOM 3668 C CA . THR B 1 215 ? 66.925 67.061 -2.174 1.00 21.94 215 THR B CA 1
ATOM 3669 C C . THR B 1 215 ? 66.233 68.350 -2.432 1.00 22.07 215 THR B C 1
ATOM 3670 O O . THR B 1 215 ? 65.680 68.948 -1.511 1.00 21.84 215 THR B O 1
ATOM 3674 N N . GLN B 1 216 ? 66.366 68.835 -3.667 1.00 22.79 216 GLN B N 1
ATOM 3675 C CA . GLN B 1 216 ? 65.655 70.004 -4.141 1.00 23.48 216 GLN B CA 1
ATOM 3676 C C . GLN B 1 216 ? 64.345 69.539 -4.811 1.00 23.71 216 GLN B C 1
ATOM 3677 O O . GLN B 1 216 ? 64.353 68.558 -5.556 1.00 24.70 216 GLN B O 1
ATOM 3683 N N . HIS B 1 217 ? 63.238 70.201 -4.503 1.00 22.71 217 HIS B N 1
ATOM 3684 C CA . HIS B 1 217 ? 61.985 69.980 -5.197 1.00 23.54 217 HIS B CA 1
ATOM 3685 C C . HIS B 1 217 ? 61.984 70.695 -6.558 1.00 23.99 217 HIS B C 1
ATOM 3686 O O . HIS B 1 217 ? 62.439 71.848 -6.648 1.00 23.69 217 HIS B O 1
ATOM 3693 N N . PRO B 1 218 ? 61.519 70.039 -7.623 1.00 25.10 218 PRO B N 1
ATOM 3694 C CA . PRO B 1 218 ? 61.528 70.649 -8.982 1.00 26.07 218 PRO B CA 1
ATOM 3695 C C . PRO B 1 218 ? 60.843 72.026 -9.124 1.00 27.01 218 PRO B C 1
ATOM 3696 O O . PRO B 1 218 ? 61.167 72.878 -9.957 1.00 27.03 218 PRO B O 1
ATOM 3700 N N . THR B 1 219 ? 59.873 72.224 -8.270 1.00 29.02 219 THR B N 1
ATOM 3701 C CA . THR B 1 219 ? 59.055 73.416 -8.264 1.00 32.06 219 THR B CA 1
ATOM 3702 C C . THR B 1 219 ? 59.550 74.510 -7.288 1.00 33.75 219 THR B C 1
ATOM 3703 O O . THR B 1 219 ? 58.959 75.596 -7.181 1.00 33.99 219 THR B O 1
ATOM 3707 N N . ASP B 1 220 ? 60.657 74.244 -6.599 1.00 35.86 220 ASP B N 1
ATOM 3708 C CA . ASP B 1 220 ? 61.235 75.256 -5.695 1.00 36.49 220 ASP B CA 1
ATOM 3709 C C . ASP B 1 220 ? 62.224 76.123 -6.495 1.00 36.74 220 ASP B C 1
ATOM 3710 O O . ASP B 1 220 ? 63.330 75.710 -6.828 1.00 36.12 220 ASP B O 1
ATOM 3715 N N . MET B 1 221 ? 61.811 77.351 -6.752 1.00 37.79 221 MET B N 1
ATOM 3716 C CA . MET B 1 221 ? 62.565 78.289 -7.596 1.00 38.48 221 MET B CA 1
ATOM 3717 C C . MET B 1 221 ? 63.915 78.754 -7.045 1.00 37.84 221 MET B C 1
ATOM 3718 O O . MET B 1 221 ? 64.848 78.971 -7.805 1.00 38.09 221 MET B O 1
ATOM 3723 N N . ASN B 1 222 ? 64.035 78.919 -5.736 1.00 37.40 222 ASN B N 1
ATOM 3724 C CA . ASN B 1 222 ? 65.309 79.348 -5.182 1.00 37.44 222 ASN B CA 1
ATOM 3725 C C . ASN B 1 222 ? 66.144 78.185 -4.634 1.00 36.61 222 ASN B C 1
ATOM 3726 O O . ASN B 1 222 ? 67.255 78.401 -4.170 1.00 37.27 222 ASN B O 1
ATOM 3731 N N . ALA B 1 223 ? 65.633 76.951 -4.683 1.00 35.56 223 ALA B N 1
ATOM 3732 C CA . ALA B 1 223 ? 66.439 75.775 -4.264 1.00 34.28 223 ALA B CA 1
ATOM 3733 C C . ALA B 1 223 ? 67.031 75.877 -2.848 1.00 33.42 223 ALA B C 1
ATOM 3734 O O . ALA B 1 223 ? 68.246 75.778 -2.624 1.00 33.13 223 ALA B O 1
ATOM 3736 N N . THR B 1 224 ? 66.135 76.034 -1.878 1.00 31.69 224 THR B N 1
ATOM 3737 C CA . THR B 1 224 ? 66.507 76.201 -0.482 1.00 30.35 224 THR B CA 1
ATOM 3738 C C . THR B 1 224 ? 66.240 74.929 0.330 1.00 28.45 224 THR B C 1
ATOM 3739 O O . THR B 1 224 ? 66.221 74.991 1.552 1.00 27.98 224 THR B O 1
ATOM 3743 N N . SER B 1 225 ? 66.038 73.799 -0.348 1.00 26.05 225 SER B N 1
ATOM 3744 C CA . SER B 1 225 ? 65.806 72.495 0.274 1.00 24.68 225 SER B CA 1
ATOM 3745 C C . SER B 1 225 ? 64.573 72.573 1.127 1.00 23.90 225 SER B C 1
ATOM 3746 O O . SER B 1 225 ? 64.530 72.052 2.256 1.00 22.81 225 SER B O 1
ATOM 3749 N N . SER B 1 226 ? 63.558 73.251 0.589 1.00 22.23 226 SER B N 1
ATOM 3750 C CA . SER B 1 226 ? 62.400 73.634 1.380 1.00 21.13 226 SER B CA 1
ATOM 3751 C C . SER B 1 226 ? 61.467 72.484 1.710 1.00 20.13 226 SER B C 1
ATOM 3752 O O . SER B 1 226 ? 60.646 72.639 2.601 1.00 18.86 226 SER B O 1
ATOM 3755 N N . ARG B 1 227 ? 61.560 71.363 1.002 1.00 19.79 227 ARG B N 1
ATOM 3756 C CA . ARG B 1 227 ? 60.763 70.143 1.324 1.00 20.70 227 ARG B CA 1
ATOM 3757 C C . ARG B 1 227 ? 61.595 68.976 1.927 1.00 19.88 227 ARG B C 1
ATOM 3758 O O . ARG B 1 227 ? 61.117 67.840 2.026 1.00 19.94 227 ARG B O 1
ATOM 3766 N N . SER B 1 228 ? 62.806 69.283 2.357 1.00 18.60 228 SER B N 1
ATOM 3767 C CA . SER B 1 228 ? 63.723 68.316 2.938 1.00 18.47 228 SER B CA 1
ATOM 3768 C C . SER B 1 228 ? 63.791 68.516 4.447 1.00 17.77 228 SER B C 1
ATOM 3769 O O . SER B 1 228 ? 64.156 69.575 4.864 1.00 16.46 228 SER B O 1
ATOM 3772 N N . HIS B 1 229 ? 63.514 67.466 5.238 1.00 17.77 229 HIS B N 1
ATOM 3773 C CA . HIS B 1 229 ? 63.800 67.429 6.674 1.00 17.42 229 HIS B CA 1
ATOM 3774 C C . HIS B 1 229 ? 65.217 66.858 6.822 1.00 17.82 229 HIS B C 1
ATOM 3775 O O . HIS B 1 229 ? 65.445 65.679 6.492 1.00 18.20 229 HIS B O 1
ATOM 3782 N N . ALA B 1 230 ? 66.173 67.664 7.290 1.00 16.30 230 ALA B N 1
ATOM 3783 C CA . ALA B 1 230 ? 67.518 67.163 7.511 1.00 15.66 230 ALA B CA 1
ATOM 3784 C C . ALA B 1 230 ? 67.644 66.809 9.020 1.00 15.75 230 ALA B C 1
ATOM 3785 O O . ALA B 1 230 ? 67.325 67.618 9.893 1.00 14.66 230 ALA B O 1
ATOM 3787 N N . VAL B 1 231 ? 68.020 65.572 9.289 1.00 15.28 231 VAL B N 1
ATOM 3788 C CA . VAL B 1 231 ? 68.002 64.988 10.645 1.00 14.89 231 VAL B CA 1
ATOM 3789 C C . VAL B 1 231 ? 69.426 64.537 10.972 1.00 14.38 231 VAL B C 1
ATOM 3790 O O . VAL B 1 231 ? 69.866 63.466 10.534 1.00 12.70 231 VAL B O 1
ATOM 3794 N N . PHE B 1 232 ? 70.168 65.403 11.655 1.00 15.22 232 PHE B N 1
ATOM 3795 C CA . PHE B 1 232 ? 71.504 65.080 12.190 1.00 15.74 232 PHE B CA 1
ATOM 3796 C C . PHE B 1 232 ? 71.431 64.435 13.620 1.00 16.92 232 PHE B C 1
ATOM 3797 O O . PHE B 1 232 ? 70.862 65.021 14.529 1.00 17.89 232 PHE B O 1
ATOM 3805 N N . GLN B 1 233 ? 72.009 63.249 13.804 1.00 17.23 233 GLN B N 1
ATOM 3806 C CA . GLN B 1 233 ? 71.825 62.485 15.023 1.00 17.41 233 GLN B CA 1
ATOM 3807 C C . GLN B 1 233 ? 73.158 62.061 15.607 1.00 18.17 233 GLN B C 1
ATOM 3808 O O . GLN B 1 233 ? 74.037 61.625 14.871 1.00 18.01 233 GLN B O 1
ATOM 3814 N N . ILE B 1 234 ? 73.290 62.253 16.930 1.00 18.37 234 ILE B N 1
ATOM 3815 C CA . ILE B 1 234 ? 74.478 61.928 17.721 1.00 18.82 234 ILE B CA 1
ATOM 3816 C C . ILE B 1 234 ? 74.098 60.744 18.646 1.00 20.21 234 ILE B C 1
ATOM 3817 O O . ILE B 1 234 ? 73.089 60.816 19.371 1.00 19.08 234 ILE B O 1
ATOM 3822 N N . TYR B 1 235 ? 74.865 59.660 18.533 1.00 20.38 235 TYR B N 1
ATOM 3823 C CA . TYR B 1 235 ? 74.745 58.458 19.319 1.00 22.17 235 TYR B CA 1
ATOM 3824 C C . TYR B 1 235 ? 75.903 58.435 20.382 1.00 23.30 235 TYR B C 1
ATOM 3825 O O . TYR B 1 235 ? 77.082 58.621 20.085 1.00 22.92 235 TYR B O 1
ATOM 3834 N N . LEU B 1 236 ? 75.504 58.253 21.634 1.00 24.36 236 LEU B N 1
ATOM 3835 C CA . LEU B 1 236 ? 76.404 58.104 22.744 1.00 25.55 236 LEU B CA 1
ATOM 3836 C C . LEU B 1 236 ? 76.153 56.756 23.403 1.00 26.46 236 LEU B C 1
ATOM 3837 O O . LEU B 1 236 ? 75.090 56.499 23.960 1.00 27.35 236 LEU B O 1
ATOM 3842 N N . ARG B 1 237 ? 77.135 55.877 23.289 1.00 28.26 237 ARG B N 1
ATOM 3843 C CA . ARG B 1 237 ? 77.167 54.597 23.976 1.00 28.80 237 ARG B CA 1
ATOM 3844 C C . ARG B 1 237 ? 77.898 54.854 25.265 1.00 29.35 237 ARG B C 1
ATOM 3845 O O . ARG B 1 237 ? 78.957 55.506 25.272 1.00 27.23 237 ARG B O 1
ATOM 3853 N N . GLN B 1 238 ? 77.396 54.275 26.338 1.00 29.59 238 GLN B N 1
ATOM 3854 C CA . GLN B 1 238 ? 77.939 54.520 27.652 1.00 31.31 238 GLN B CA 1
ATOM 3855 C C . GLN B 1 238 ? 77.877 53.242 28.425 1.00 31.72 238 GLN B C 1
ATOM 3856 O O . GLN B 1 238 ? 76.981 52.435 28.229 1.00 32.16 238 GLN B O 1
ATOM 3862 N N . GLN B 1 239 ? 78.837 53.054 29.314 1.00 32.43 239 GLN B N 1
ATOM 3863 C CA . GLN B 1 239 ? 78.802 51.917 30.213 1.00 32.94 239 GLN B CA 1
ATOM 3864 C C . GLN B 1 239 ? 79.661 52.204 31.399 1.00 32.59 239 GLN B C 1
ATOM 3865 O O . GLN B 1 239 ? 80.430 53.180 31.444 1.00 32.44 239 GLN B O 1
ATOM 3871 N N . ASP B 1 240 ? 79.436 51.343 32.377 1.00 32.61 240 ASP B N 1
ATOM 3872 C CA . ASP B 1 240 ? 80.099 51.292 33.651 1.00 32.87 240 ASP B CA 1
ATOM 3873 C C . ASP B 1 240 ? 81.614 51.339 33.525 1.00 31.69 240 ASP B C 1
ATOM 3874 O O . ASP B 1 240 ? 82.182 50.598 32.763 1.00 29.70 240 ASP B O 1
ATOM 3879 N N . LYS B 1 241 ? 82.241 52.203 34.306 1.00 32.94 241 LYS B N 1
ATOM 3880 C CA . LYS B 1 241 ? 83.672 52.170 34.573 1.00 34.47 241 LYS B CA 1
ATOM 3881 C C . LYS B 1 241 ? 84.205 50.788 35.035 1.00 35.02 241 LYS B C 1
ATOM 3882 O O . LYS B 1 241 ? 85.286 50.326 34.633 1.00 34.78 241 LYS B O 1
ATOM 3888 N N . THR B 1 242 ? 83.441 50.122 35.873 1.00 35.74 242 THR B N 1
ATOM 3889 C CA . THR B 1 242 ? 83.866 48.863 36.456 1.00 37.65 242 THR B CA 1
ATOM 3890 C C . THR B 1 242 ? 83.352 47.725 35.596 1.00 38.36 242 THR B C 1
ATOM 3891 O O . THR B 1 242 ? 82.234 47.792 35.105 1.00 38.83 242 THR B O 1
ATOM 3895 N N . ALA B 1 243 ? 84.170 46.709 35.356 1.00 39.55 243 ALA B N 1
ATOM 3896 C CA . ALA B 1 243 ? 83.800 45.629 34.429 1.00 40.76 243 ALA B CA 1
ATOM 3897 C C . ALA B 1 243 ? 82.899 44.603 35.115 1.00 42.43 243 ALA B C 1
ATOM 3898 O O . ALA B 1 243 ? 82.931 44.449 36.331 1.00 41.72 243 ALA B O 1
ATOM 3900 N N . SER B 1 244 ? 82.079 43.929 34.309 1.00 45.11 244 SER B N 1
ATOM 3901 C CA . SER B 1 244 ? 81.123 42.921 34.779 1.00 47.10 244 SER B CA 1
ATOM 3902 C C . SER B 1 244 ? 80.722 41.994 33.652 1.00 48.75 244 SER B C 1
ATOM 3903 O O . SER B 1 244 ? 81.094 42.208 32.499 1.00 48.95 244 SER B O 1
ATOM 3906 N N . ILE B 1 245 ? 79.956 40.963 33.986 1.00 51.24 245 ILE B N 1
ATOM 3907 C CA . ILE B 1 245 ? 79.273 40.156 32.961 1.00 53.10 245 ILE B CA 1
ATOM 3908 C C . ILE B 1 245 ? 77.973 40.859 32.537 1.00 54.43 245 ILE B C 1
ATOM 3909 O O . ILE B 1 245 ? 77.217 41.387 33.389 1.00 54.55 245 ILE B O 1
ATOM 3914 N N . ASN B 1 246 ? 77.735 40.856 31.224 1.00 55.94 246 ASN B N 1
ATOM 3915 C CA . ASN B 1 246 ? 76.842 41.821 30.568 1.00 57.17 246 ASN B CA 1
ATOM 3916 C C . ASN B 1 246 ? 77.517 43.216 30.552 1.00 57.66 246 ASN B C 1
ATOM 3917 O O . ASN B 1 246 ? 78.278 43.520 29.615 1.00 58.20 246 ASN B O 1
ATOM 3922 N N . GLN B 1 247 ? 77.317 44.010 31.616 1.00 57.60 247 GLN B N 1
ATOM 3923 C CA . GLN B 1 247 ? 77.503 45.475 31.597 1.00 57.25 247 GLN B CA 1
ATOM 3924 C C . GLN B 1 247 ? 76.193 46.107 31.085 1.00 56.40 247 GLN B C 1
ATOM 3925 O O . GLN B 1 247 ? 75.521 45.550 30.189 1.00 57.16 247 GLN B O 1
ATOM 3931 N N . ASN B 1 248 ? 75.840 47.262 31.653 1.00 54.47 248 ASN B N 1
ATOM 3932 C CA . ASN B 1 248 ? 74.663 48.026 31.235 1.00 52.88 248 ASN B CA 1
ATOM 3933 C C . ASN B 1 248 ? 75.012 49.083 30.163 1.00 50.23 248 ASN B C 1
ATOM 3934 O O . ASN B 1 248 ? 75.141 50.283 30.460 1.00 48.95 248 ASN B O 1
ATOM 3939 N N . VAL B 1 249 ? 75.139 48.614 28.922 1.00 47.45 249 VAL B N 1
ATOM 3940 C CA . VAL B 1 249 ? 75.451 49.480 27.794 1.00 46.15 249 VAL B CA 1
ATOM 3941 C C . VAL B 1 249 ? 74.222 50.267 27.386 1.00 44.44 249 VAL B C 1
ATOM 3942 O O . VAL B 1 249 ? 73.324 49.711 26.796 1.00 44.66 249 VAL B O 1
ATOM 3946 N N . ARG B 1 250 ? 74.185 51.553 27.709 1.00 42.58 250 ARG B N 1
ATOM 3947 C CA . ARG B 1 250 ? 73.080 52.420 27.300 1.00 41.57 250 ARG B CA 1
ATOM 3948 C C . ARG B 1 250 ? 73.461 53.334 26.153 1.00 38.97 250 ARG B C 1
ATOM 3949 O O . ARG B 1 250 ? 74.473 54.059 26.209 1.00 39.01 250 ARG B O 1
ATOM 3957 N N . ILE B 1 251 ? 72.644 53.316 25.117 1.00 35.38 251 ILE B N 1
ATOM 3958 C CA . ILE B 1 251 ? 72.797 54.271 24.013 1.00 33.92 251 ILE B CA 1
ATOM 3959 C C . ILE B 1 251 ? 71.784 55.405 24.117 1.00 31.48 251 ILE B C 1
ATOM 3960 O O . ILE B 1 251 ? 70.591 55.158 24.198 1.00 33.05 251 ILE B O 1
ATOM 3965 N N . ALA B 1 252 ? 72.247 56.639 24.174 1.00 28.33 252 ALA B N 1
ATOM 3966 C CA . ALA B 1 252 ? 71.354 57.775 24.038 1.00 26.14 252 ALA B CA 1
ATOM 3967 C C . ALA B 1 252 ? 71.482 58.420 22.629 1.00 24.57 252 ALA B C 1
ATOM 3968 O O . ALA B 1 252 ? 72.533 58.337 21.969 1.00 22.61 252 ALA B O 1
ATOM 3970 N N . LYS B 1 253 ? 70.451 59.143 22.226 1.00 22.81 253 LYS B N 1
ATOM 3971 C CA . LYS B 1 253 ? 70.416 59.720 20.882 1.00 22.46 253 LYS B CA 1
ATOM 3972 C C . LYS B 1 253 ? 69.997 61.174 20.942 1.00 20.84 253 LYS B C 1
ATOM 3973 O O . LYS B 1 253 ? 68.937 61.467 21.494 1.00 22.35 253 LYS B O 1
ATOM 3979 N N . MET B 1 254 ? 70.809 62.085 20.396 1.00 20.10 254 MET B N 1
ATOM 3980 C CA . MET B 1 254 ? 70.441 63.516 20.188 1.00 19.25 254 MET B CA 1
ATOM 3981 C C . MET B 1 254 ? 70.168 63.770 18.717 1.00 18.96 254 MET B C 1
ATOM 3982 O O . MET B 1 254 ? 71.030 63.523 17.861 1.00 20.34 254 MET B O 1
ATOM 3987 N N . SER B 1 255 ? 68.983 64.277 18.426 1.00 18.16 255 SER B N 1
ATOM 3988 C CA . SER B 1 255 ? 68.518 64.532 17.067 1.00 18.22 255 SER B CA 1
ATOM 3989 C C . SER B 1 255 ? 68.289 66.038 16.894 1.00 18.44 255 SER B C 1
ATOM 3990 O O . SER B 1 255 ? 67.475 66.649 17.622 1.00 18.50 255 SER B O 1
ATOM 3993 N N . LEU B 1 256 ? 69.039 66.604 15.955 1.00 18.45 256 LEU B N 1
ATOM 3994 C CA . LEU B 1 256 ? 69.061 68.002 15.656 1.00 18.31 256 LEU B CA 1
ATOM 3995 C C . LEU B 1 256 ? 68.517 68.133 14.239 1.00 17.45 256 LEU B C 1
ATOM 3996 O O . LEU B 1 256 ? 69.141 67.715 13.277 1.00 17.53 256 LEU B O 1
ATOM 4001 N N . ILE B 1 257 ? 67.325 68.697 14.134 1.00 16.92 257 ILE B N 1
ATOM 4002 C CA . ILE B 1 257 ? 66.523 68.647 12.948 1.00 16.34 257 ILE B CA 1
ATOM 4003 C C . ILE B 1 257 ? 66.257 69.989 12.349 1.00 16.31 257 ILE B C 1
ATOM 4004 O O . ILE B 1 257 ? 65.857 70.906 13.039 1.00 16.30 257 ILE B O 1
ATOM 4009 N N . ASP B 1 258 ? 66.517 70.094 11.044 1.00 15.73 258 ASP B N 1
ATOM 4010 C CA . ASP B 1 258 ? 66.205 71.264 10.211 1.00 15.97 258 ASP B CA 1
ATOM 4011 C C . ASP B 1 258 ? 65.067 70.878 9.283 1.00 15.91 258 ASP B C 1
ATOM 4012 O O . ASP B 1 258 ? 65.261 70.150 8.295 1.00 16.54 258 ASP B O 1
ATOM 4017 N N . LEU B 1 259 ? 63.867 71.289 9.653 1.00 16.08 259 LEU B N 1
ATOM 4018 C CA . LEU B 1 259 ? 62.643 70.764 9.054 1.00 17.27 259 LEU B CA 1
ATOM 4019 C C . LEU B 1 259 ? 62.355 71.378 7.696 1.00 18.37 259 LEU B C 1
ATOM 4020 O O . LEU B 1 259 ? 62.847 72.464 7.360 1.00 17.52 259 LEU B O 1
ATOM 4025 N N . ALA B 1 260 ? 61.529 70.656 6.947 1.00 18.41 260 ALA B N 1
ATOM 4026 C CA . ALA B 1 260 ? 60.812 71.238 5.839 1.00 19.40 260 ALA B CA 1
ATOM 4027 C C . ALA B 1 260 ? 60.086 72.514 6.281 1.00 19.26 260 ALA B C 1
ATOM 4028 O O . ALA B 1 260 ? 59.612 72.619 7.418 1.00 19.49 260 ALA B O 1
ATOM 4030 N N . GLY B 1 261 ? 60.042 73.485 5.371 1.00 19.28 261 GLY B N 1
ATOM 4031 C CA . GLY B 1 261 ? 59.251 74.701 5.494 1.00 19.70 261 GLY B CA 1
ATOM 4032 C C . GLY B 1 261 ? 57.750 74.532 5.782 1.00 19.96 261 GLY B C 1
ATOM 4033 O O . GLY B 1 261 ? 57.072 73.660 5.250 1.00 19.54 261 GLY B O 1
ATOM 4034 N N . SER B 1 262 ? 57.265 75.389 6.661 1.00 20.90 262 SER B N 1
ATOM 4035 C CA . SER B 1 262 ? 55.852 75.442 7.051 1.00 23.07 262 SER B CA 1
ATOM 4036 C C . SER B 1 262 ? 54.980 76.420 6.241 1.00 25.26 262 SER B C 1
ATOM 4037 O O . SER B 1 262 ? 53.831 76.527 6.513 1.00 26.48 262 SER B O 1
ATOM 4040 N N . GLU B 1 263 ? 55.510 77.153 5.292 1.00 28.10 263 GLU B N 1
ATOM 4041 C CA . GLU B 1 263 ? 54.672 78.057 4.470 1.00 31.40 263 GLU B CA 1
ATOM 4042 C C . GLU B 1 263 ? 53.413 77.410 3.866 1.00 34.36 263 GLU B C 1
ATOM 4043 O O . GLU B 1 263 ? 53.425 76.265 3.423 1.00 33.32 263 GLU B O 1
ATOM 4049 N N . ARG B 1 264 ? 52.324 78.180 3.836 1.00 38.82 264 ARG B N 1
ATOM 4050 C CA . ARG B 1 264 ? 51.083 77.727 3.220 1.00 42.20 264 ARG B CA 1
ATOM 4051 C C . ARG B 1 264 ? 51.262 77.853 1.724 1.00 44.29 264 ARG B C 1
ATOM 4052 O O . ARG B 1 264 ? 51.625 78.920 1.233 1.00 45.94 264 ARG B O 1
ATOM 4060 N N . ALA B 1 265 ? 51.066 76.733 1.024 1.00 46.34 265 ALA B N 1
ATOM 4061 C CA . ALA B 1 265 ? 51.433 76.575 -0.385 1.00 47.64 265 ALA B CA 1
ATOM 4062 C C . ALA B 1 265 ? 50.215 76.743 -1.305 1.00 48.30 265 ALA B C 1
ATOM 4063 O O . ALA B 1 265 ? 49.356 75.851 -1.383 1.00 49.40 265 ALA B O 1
ATOM 4065 N N . THR B 1 279 ? 49.209 64.770 0.806 1.00 43.40 279 THR B N 1
ATOM 4066 C CA . THR B 1 279 ? 50.304 64.295 -0.049 1.00 43.86 279 THR B CA 1
ATOM 4067 C C . THR B 1 279 ? 51.522 63.772 0.741 1.00 42.87 279 THR B C 1
ATOM 4068 O O . THR B 1 279 ? 51.707 64.100 1.904 1.00 43.17 279 THR B O 1
ATOM 4072 N N . ASN B 1 280 ? 52.343 62.970 0.072 1.00 41.63 280 ASN B N 1
ATOM 4073 C CA . ASN B 1 280 ? 53.616 62.503 0.609 1.00 40.99 280 ASN B CA 1
ATOM 4074 C C . ASN B 1 280 ? 54.619 63.648 0.795 1.00 40.40 280 ASN B C 1
ATOM 4075 O O . ASN B 1 280 ? 55.476 63.596 1.694 1.00 40.71 280 ASN B O 1
ATOM 4080 N N . ILE B 1 281 ? 54.501 64.695 -0.015 1.00 38.74 281 ILE B N 1
ATOM 4081 C CA . ILE B 1 281 ? 55.427 65.797 0.106 1.00 37.58 281 ILE B CA 1
ATOM 4082 C C . ILE B 1 281 ? 55.326 66.504 1.483 1.00 36.12 281 ILE B C 1
ATOM 4083 O O . ILE B 1 281 ? 56.357 66.934 2.002 1.00 35.86 281 ILE B O 1
ATOM 4088 N N . ASN B 1 282 ? 54.134 66.601 2.085 1.00 34.05 282 ASN B N 1
ATOM 4089 C CA . ASN B 1 282 ? 54.018 67.227 3.427 1.00 32.82 282 ASN B CA 1
ATOM 4090 C C . ASN B 1 282 ? 53.526 66.343 4.551 1.00 30.50 282 ASN B C 1
ATOM 4091 O O . ASN B 1 282 ? 53.243 66.842 5.615 1.00 28.81 282 ASN B O 1
ATOM 4096 N N . ARG B 1 283 ? 53.464 65.037 4.303 1.00 29.47 283 ARG B N 1
ATOM 4097 C CA . ARG B 1 283 ? 52.991 64.025 5.274 1.00 29.46 283 ARG B CA 1
ATOM 4098 C C . ARG B 1 283 ? 53.763 64.107 6.631 1.00 27.05 283 ARG B C 1
ATOM 4099 O O . ARG B 1 283 ? 53.175 64.215 7.677 1.00 26.43 283 ARG B O 1
ATOM 4107 N N . SER B 1 284 ? 55.089 64.074 6.586 1.00 26.13 284 SER B N 1
ATOM 4108 C CA . SER B 1 284 ? 55.910 64.125 7.815 1.00 25.44 284 SER B CA 1
ATOM 4109 C C . SER B 1 284 ? 55.711 65.412 8.596 1.00 24.72 284 SER B C 1
ATOM 4110 O O . SER B 1 284 ? 55.646 65.381 9.800 1.00 24.75 284 SER B O 1
ATOM 4113 N N . LEU B 1 285 ? 55.531 66.533 7.924 1.00 24.85 285 LEU B N 1
ATOM 4114 C CA . LEU B 1 285 ? 55.381 67.797 8.608 1.00 25.33 285 LEU B CA 1
ATOM 4115 C C . LEU B 1 285 ? 54.057 67.892 9.349 1.00 25.95 285 LEU B C 1
ATOM 4116 O O . LEU B 1 285 ? 54.007 68.301 10.528 1.00 26.46 285 LEU B O 1
ATOM 4121 N N . LEU B 1 286 ? 52.985 67.544 8.637 1.00 25.96 286 LEU B N 1
ATOM 4122 C CA . LEU B 1 286 ? 51.662 67.429 9.184 1.00 26.29 286 LEU B CA 1
ATOM 4123 C C . LEU B 1 286 ? 51.612 66.362 10.314 1.00 26.49 286 LEU B C 1
ATOM 4124 O O . LEU B 1 286 ? 50.991 66.578 11.344 1.00 25.79 286 LEU B O 1
ATOM 4129 N N . ALA B 1 287 ? 52.313 65.239 10.152 1.00 26.00 287 ALA B N 1
ATOM 4130 C CA . ALA B 1 287 ? 52.242 64.241 11.193 1.00 26.08 287 ALA B CA 1
ATOM 4131 C C . ALA B 1 287 ? 53.006 64.696 12.472 1.00 25.52 287 ALA B C 1
ATOM 4132 O O . ALA B 1 287 ? 52.661 64.280 13.556 1.00 24.80 287 ALA B O 1
ATOM 4134 N N . LEU B 1 288 ? 54.013 65.550 12.332 1.00 24.41 288 LEU B N 1
ATOM 4135 C CA . LEU B 1 288 ? 54.695 66.131 13.476 1.00 24.55 288 LEU B CA 1
ATOM 4136 C C . LEU B 1 288 ? 53.761 67.034 14.252 1.00 24.33 288 LEU B C 1
ATOM 4137 O O . LEU B 1 288 ? 53.768 67.043 15.451 1.00 24.40 288 LEU B O 1
ATOM 4142 N N . GLY B 1 289 ? 53.020 67.846 13.528 1.00 25.75 289 GLY B N 1
ATOM 4143 C CA . GLY B 1 289 ? 51.896 68.603 14.052 1.00 26.65 289 GLY B CA 1
ATOM 4144 C C . GLY B 1 289 ? 50.913 67.789 14.903 1.00 26.90 289 GLY B C 1
ATOM 4145 O O . GLY B 1 289 ? 50.603 68.196 16.041 1.00 27.53 289 GLY B O 1
ATOM 4146 N N . ASN B 1 290 ? 50.474 66.649 14.376 1.00 26.93 290 ASN B N 1
ATOM 4147 C CA . ASN B 1 290 ? 49.498 65.792 15.047 1.00 27.90 290 ASN B CA 1
ATOM 4148 C C . ASN B 1 290 ? 50.125 65.088 16.245 1.00 27.32 290 ASN B C 1
ATOM 4149 O O . ASN B 1 290 ? 49.437 64.771 17.197 1.00 27.24 290 ASN B O 1
ATOM 4154 N N . VAL B 1 291 ? 51.415 64.783 16.144 1.00 25.95 291 VAL B N 1
ATOM 4155 C CA . VAL B 1 291 ? 52.156 64.266 17.263 1.00 26.11 291 VAL B CA 1
ATOM 4156 C C . VAL B 1 291 ? 52.325 65.316 18.368 1.00 25.94 291 VAL B C 1
ATOM 4157 O O . VAL B 1 291 ? 52.129 65.001 19.541 1.00 25.58 291 VAL B O 1
ATOM 4161 N N . ILE B 1 292 ? 52.641 66.560 18.011 1.00 26.18 292 ILE B N 1
ATOM 4162 C CA . ILE B 1 292 ? 52.751 67.610 19.013 1.00 26.56 292 ILE B CA 1
ATOM 4163 C C . ILE B 1 292 ? 51.381 67.821 19.715 1.00 27.87 292 ILE B C 1
ATOM 4164 O O . ILE B 1 292 ? 51.311 67.879 20.944 1.00 27.01 292 ILE B O 1
ATOM 4169 N N . ASN B 1 293 ? 50.314 67.938 18.916 1.00 28.37 293 ASN B N 1
ATOM 4170 C CA . ASN B 1 293 ? 48.946 68.046 19.452 1.00 29.26 293 ASN B CA 1
ATOM 4171 C C . ASN B 1 293 ? 48.519 66.878 20.348 1.00 29.00 293 ASN B C 1
ATOM 4172 O O . ASN B 1 293 ? 47.869 67.130 21.355 1.00 28.60 293 ASN B O 1
ATOM 4177 N N . ALA B 1 294 ? 48.899 65.635 20.019 1.00 28.75 294 ALA B N 1
ATOM 4178 C CA . ALA B 1 294 ? 48.570 64.481 20.888 1.00 28.33 294 ALA B CA 1
ATOM 4179 C C . ALA B 1 294 ? 49.373 64.526 22.180 1.00 28.86 294 ALA B C 1
ATOM 4180 O O . ALA B 1 294 ? 48.842 64.235 23.266 1.00 29.32 294 ALA B O 1
ATOM 4182 N N . LEU B 1 295 ? 50.623 64.964 22.104 1.00 28.60 295 LEU B N 1
ATOM 4183 C CA . LEU B 1 295 ? 51.415 65.114 23.305 1.00 28.86 295 LEU B CA 1
ATOM 4184 C C . LEU B 1 295 ? 50.839 66.195 24.188 1.00 29.83 295 LEU B C 1
ATOM 4185 O O . LEU B 1 295 ? 50.703 65.993 25.368 1.00 28.16 295 LEU B O 1
ATOM 4190 N N . ALA B 1 296 ? 50.481 67.341 23.613 1.00 31.76 296 ALA B N 1
ATOM 4191 C CA . ALA B 1 296 ? 49.906 68.422 24.410 1.00 34.00 296 ALA B CA 1
ATOM 4192 C C . ALA B 1 296 ? 48.587 68.007 25.107 1.00 35.97 296 ALA B C 1
ATOM 4193 O O . ALA B 1 296 ? 48.389 68.354 26.280 1.00 35.99 296 ALA B O 1
ATOM 4195 N N . ASP B 1 297 ? 47.740 67.232 24.407 1.00 38.22 297 ASP B N 1
ATOM 4196 C CA . ASP B 1 297 ? 46.463 66.694 24.948 1.00 40.67 297 ASP B CA 1
ATOM 4197 C C . ASP B 1 297 ? 46.540 65.484 25.901 1.00 41.71 297 ASP B C 1
ATOM 4198 O O . ASP B 1 297 ? 45.550 65.168 26.535 1.00 42.13 297 ASP B O 1
ATOM 4203 N N . SER B 1 298 ? 47.681 64.813 26.006 1.00 43.19 298 SER B N 1
ATOM 4204 C CA . SER B 1 298 ? 47.802 63.652 26.895 1.00 44.37 298 SER B CA 1
ATOM 4205 C C . SER B 1 298 ? 47.589 64.054 28.371 1.00 45.99 298 SER B C 1
ATOM 4206 O O . SER B 1 298 ? 47.790 65.221 28.748 1.00 46.62 298 SER B O 1
ATOM 4209 N N . LYS B 1 299 ? 47.212 63.068 29.196 1.00 46.81 299 LYS B N 1
ATOM 4210 C CA . LYS B 1 299 ? 46.884 63.267 30.612 1.00 46.85 299 LYS B CA 1
ATOM 4211 C C . LYS B 1 299 ? 47.360 62.108 31.487 1.00 46.83 299 LYS B C 1
ATOM 4212 O O . LYS B 1 299 ? 48.497 61.651 31.403 1.00 47.07 299 LYS B O 1
ATOM 4218 N N . PRO B 1 306 ? 51.191 58.268 17.943 1.00 34.87 306 PRO B N 1
ATOM 4219 C CA . PRO B 1 306 ? 50.818 58.696 16.571 1.00 36.21 306 PRO B CA 1
ATOM 4220 C C . PRO B 1 306 ? 52.020 58.809 15.580 1.00 35.57 306 PRO B C 1
ATOM 4221 O O . PRO B 1 306 ? 51.942 59.404 14.486 1.00 35.08 306 PRO B O 1
ATOM 4225 N N . TYR B 1 307 ? 53.119 58.168 15.968 1.00 35.96 307 TYR B N 1
ATOM 4226 C CA . TYR B 1 307 ? 54.408 58.267 15.271 1.00 35.98 307 TYR B CA 1
ATOM 4227 C C . TYR B 1 307 ? 54.380 57.565 13.940 1.00 35.22 307 TYR B C 1
ATOM 4228 O O . TYR B 1 307 ? 55.028 57.986 12.990 1.00 35.44 307 TYR B O 1
ATOM 4237 N N . ARG B 1 308 ? 53.581 56.521 13.857 1.00 35.15 308 ARG B N 1
ATOM 4238 C CA . ARG B 1 308 ? 53.460 55.742 12.626 1.00 35.92 308 ARG B CA 1
ATOM 4239 C C . ARG B 1 308 ? 52.985 56.505 11.408 1.00 34.26 308 ARG B C 1
ATOM 4240 O O . ARG B 1 308 ? 53.079 56.012 10.320 1.00 33.86 308 ARG B O 1
ATOM 4248 N N . ASN B 1 309 ? 52.465 57.702 11.572 1.00 33.82 309 ASN B N 1
ATOM 4249 C CA . ASN B 1 309 ? 51.801 58.374 10.466 1.00 33.95 309 ASN B CA 1
ATOM 4250 C C . ASN B 1 309 ? 52.699 58.858 9.298 1.00 32.90 309 ASN B C 1
ATOM 4251 O O . ASN B 1 309 ? 52.171 59.287 8.259 1.00 33.17 309 ASN B O 1
ATOM 4256 N N . SER B 1 310 ? 54.025 58.855 9.501 1.00 30.49 310 SER B N 1
ATOM 4257 C CA . SER B 1 310 ? 54.995 59.326 8.509 1.00 29.20 310 SER B CA 1
ATOM 4258 C C . SER B 1 310 ? 56.386 58.842 8.833 1.00 28.47 310 SER B C 1
ATOM 4259 O O . SER B 1 310 ? 56.631 58.403 9.948 1.00 28.97 310 SER B O 1
ATOM 4262 N N . LYS B 1 311 ? 57.316 58.984 7.891 1.00 27.34 311 LYS B N 1
ATOM 4263 C CA . LYS B 1 311 ? 58.707 58.605 8.149 1.00 26.75 311 LYS B CA 1
ATOM 4264 C C . LYS B 1 311 ? 59.344 59.417 9.269 1.00 25.19 311 LYS B C 1
ATOM 4265 O O . LYS B 1 311 ? 60.010 58.851 10.159 1.00 25.85 311 LYS B O 1
ATOM 4271 N N . LEU B 1 312 ? 59.150 60.726 9.258 1.00 23.38 312 LEU B N 1
ATOM 4272 C CA . LEU B 1 312 ? 59.845 61.567 10.210 1.00 22.91 312 LEU B CA 1
ATOM 4273 C C . LEU B 1 312 ? 59.438 61.187 11.626 1.00 23.55 312 LEU B C 1
ATOM 4274 O O . LEU B 1 312 ? 60.291 61.049 12.534 1.00 23.60 312 LEU B O 1
ATOM 4279 N N . THR B 1 313 ? 58.127 61.082 11.824 1.00 24.01 313 THR B N 1
ATOM 4280 C CA . THR B 1 313 ? 57.612 60.776 13.129 1.00 24.70 313 THR B CA 1
ATOM 4281 C C . THR B 1 313 ? 57.966 59.363 13.571 1.00 25.14 313 THR B C 1
ATOM 4282 O O . THR B 1 313 ? 58.176 59.148 14.752 1.00 24.51 313 THR B O 1
ATOM 4286 N N . ARG B 1 314 ? 58.084 58.420 12.644 1.00 26.24 314 ARG B N 1
ATOM 4287 C CA . ARG B 1 314 ? 58.605 57.117 13.018 1.00 28.32 314 ARG B CA 1
ATOM 4288 C C . ARG B 1 314 ? 60.045 57.210 13.500 1.00 28.77 314 ARG B C 1
ATOM 4289 O O . ARG B 1 314 ? 60.416 56.551 14.487 1.00 29.34 314 ARG B O 1
ATOM 4297 N N . LEU B 1 315 ? 60.850 58.045 12.861 1.00 28.99 315 LEU B N 1
ATOM 4298 C CA . LEU B 1 315 ? 62.248 58.193 13.302 1.00 29.61 315 LEU B CA 1
ATOM 4299 C C . LEU B 1 315 ? 62.301 58.758 14.687 1.00 29.65 315 LEU B C 1
ATOM 4300 O O . LEU B 1 315 ? 63.231 58.435 15.435 1.00 29.33 315 LEU B O 1
ATOM 4305 N N . LEU B 1 316 ? 61.310 59.582 15.043 1.00 30.15 316 LEU B N 1
ATOM 4306 C CA . LEU B 1 316 ? 61.317 60.263 16.345 1.00 31.40 316 LEU B CA 1
ATOM 4307 C C . LEU B 1 316 ? 60.492 59.573 17.463 1.00 31.76 316 LEU B C 1
ATOM 4308 O O . LEU B 1 316 ? 60.301 60.146 18.512 1.00 30.96 316 LEU B O 1
ATOM 4313 N N . LYS B 1 317 ? 60.065 58.334 17.247 1.00 33.24 317 LYS B N 1
ATOM 4314 C CA . LYS B 1 317 ? 59.299 57.560 18.239 1.00 34.53 317 LYS B CA 1
ATOM 4315 C C . LYS B 1 317 ? 59.890 57.655 19.640 1.00 35.39 317 LYS B C 1
ATOM 4316 O O . LYS B 1 317 ? 59.159 57.885 20.635 1.00 34.30 317 LYS B O 1
ATOM 4322 N N . ASP B 1 318 ? 61.206 57.498 19.741 1.00 35.45 318 ASP B N 1
ATOM 4323 C CA . ASP B 1 318 ? 61.796 57.448 21.067 1.00 36.84 318 ASP B CA 1
ATOM 4324 C C . ASP B 1 318 ? 62.490 58.716 21.399 1.00 37.75 318 ASP B C 1
ATOM 4325 O O . ASP B 1 318 ? 63.277 58.759 22.332 1.00 38.10 318 ASP B O 1
ATOM 4330 N N . SER B 1 319 ? 62.186 59.762 20.638 1.00 39.00 319 SER B N 1
ATOM 4331 C CA . SER B 1 319 ? 62.832 61.055 20.793 1.00 39.80 319 SER B CA 1
ATOM 4332 C C . SER B 1 319 ? 61.859 62.173 21.255 1.00 40.98 319 SER B C 1
ATOM 4333 O O . SER B 1 319 ? 62.325 63.234 21.678 1.00 41.91 319 SER B O 1
ATOM 4336 N N . LEU B 1 320 ? 60.541 61.948 21.219 1.00 41.49 320 LEU B N 1
ATOM 4337 C CA . LEU B 1 320 ? 59.591 63.029 21.543 1.00 41.98 320 LEU B CA 1
ATOM 4338 C C . LEU B 1 320 ? 58.710 62.869 22.789 1.00 43.43 320 LEU B C 1
ATOM 4339 O O . LEU B 1 320 ? 58.333 63.873 23.434 1.00 43.76 320 LEU B O 1
ATOM 4344 N N . GLY B 1 321 ? 58.365 61.640 23.145 1.00 44.42 321 GLY B N 1
ATOM 4345 C CA . GLY B 1 321 ? 57.607 61.429 24.384 1.00 44.94 321 GLY B CA 1
ATOM 4346 C C . GLY B 1 321 ? 58.429 61.592 25.654 1.00 45.33 321 GLY B C 1
ATOM 4347 O O . GLY B 1 321 ? 59.628 61.889 25.601 1.00 45.26 321 GLY B O 1
ATOM 4348 N N . GLY B 1 322 ? 57.808 61.337 26.800 1.00 45.25 322 GLY B N 1
ATOM 4349 C CA . GLY B 1 322 ? 58.418 61.613 28.090 1.00 45.49 322 GLY B CA 1
ATOM 4350 C C . GLY B 1 322 ? 59.699 60.891 28.439 1.00 45.87 322 GLY B C 1
ATOM 4351 O O . GLY B 1 322 ? 59.865 59.708 28.144 1.00 46.41 322 GLY B O 1
ATOM 4352 N N . ASN B 1 323 ? 60.566 61.611 29.142 1.00 46.08 323 ASN B N 1
ATOM 4353 C CA . ASN B 1 323 ? 62.017 61.344 29.243 1.00 46.07 323 ASN B CA 1
ATOM 4354 C C . ASN B 1 323 ? 62.788 62.274 28.342 1.00 44.24 323 ASN B C 1
ATOM 4355 O O . ASN B 1 323 ? 63.825 62.785 28.723 1.00 44.23 323 ASN B O 1
ATOM 4360 N N . CYS B 1 324 ? 62.303 62.463 27.121 1.00 42.81 324 CYS B N 1
ATOM 4361 C CA . CYS B 1 324 ? 63.082 63.220 26.142 1.00 41.20 324 CYS B CA 1
ATOM 4362 C C . CYS B 1 324 ? 63.094 64.691 26.534 1.00 38.73 324 CYS B C 1
ATOM 4363 O O . CYS B 1 324 ? 62.098 65.229 26.979 1.00 39.41 324 CYS B O 1
ATOM 4366 N N . GLN B 1 325 ? 64.279 65.274 26.476 1.00 35.65 325 GLN B N 1
ATOM 4367 C CA . GLN B 1 325 ? 64.499 66.703 26.534 1.00 33.14 325 GLN B CA 1
ATOM 4368 C C . GLN B 1 325 ? 64.374 67.231 25.098 1.00 30.99 325 GLN B C 1
ATOM 4369 O O . GLN B 1 325 ? 65.211 66.921 24.235 1.00 29.59 325 GLN B O 1
ATOM 4375 N N . THR B 1 326 ? 63.338 68.017 24.852 1.00 27.67 326 THR B N 1
ATOM 4376 C CA . THR B 1 326 ? 63.038 68.524 23.537 1.00 26.20 326 THR B CA 1
ATOM 4377 C C . THR B 1 326 ? 63.014 70.041 23.540 1.00 24.70 326 THR B C 1
ATOM 4378 O O . THR B 1 326 ? 62.776 70.702 24.567 1.00 24.08 326 THR B O 1
ATOM 4382 N N . ILE B 1 327 ? 63.266 70.597 22.363 1.00 21.99 327 ILE B N 1
ATOM 4383 C CA . ILE B 1 327 ? 63.319 72.023 22.210 1.00 21.11 327 ILE B CA 1
ATOM 4384 C C . ILE B 1 327 ? 62.849 72.283 20.812 1.00 20.49 327 ILE B C 1
ATOM 4385 O O . ILE B 1 327 ? 63.300 71.591 19.873 1.00 20.38 327 ILE B O 1
ATOM 4390 N N . MET B 1 328 ? 61.997 73.285 20.658 1.00 19.77 328 MET B N 1
ATOM 4391 C CA . MET B 1 328 ? 61.627 73.817 19.354 1.00 19.79 328 MET B CA 1
ATOM 4392 C C . MET B 1 328 ? 62.263 75.174 19.226 1.00 20.51 328 MET B C 1
ATOM 4393 O O . MET B 1 328 ? 62.100 76.018 20.112 1.00 20.66 328 MET B O 1
ATOM 4398 N N . ILE B 1 329 ? 63.023 75.372 18.143 1.00 20.57 329 ILE B N 1
ATOM 4399 C CA . ILE B 1 329 ? 63.435 76.710 17.691 1.00 20.58 329 ILE B CA 1
ATOM 4400 C C . ILE B 1 329 ? 62.590 77.071 16.492 1.00 20.86 329 ILE B C 1
ATOM 4401 O O . ILE B 1 329 ? 62.821 76.565 15.398 1.00 21.19 329 ILE B O 1
ATOM 4406 N N . ALA B 1 330 ? 61.622 77.960 16.708 1.00 21.57 330 ALA B N 1
ATOM 4407 C CA . ALA B 1 330 ? 60.745 78.473 15.670 1.00 20.97 330 ALA B CA 1
ATOM 4408 C C . ALA B 1 330 ? 61.370 79.775 15.143 1.00 22.41 330 ALA B C 1
ATOM 4409 O O . ALA B 1 330 ? 61.651 80.723 15.907 1.00 20.46 330 ALA B O 1
ATOM 4411 N N . ALA B 1 331 ? 61.604 79.786 13.830 1.00 22.57 331 ALA B N 1
ATOM 4412 C CA . ALA B 1 331 ? 62.239 80.892 13.101 1.00 22.62 331 ALA B CA 1
ATOM 4413 C C . ALA B 1 331 ? 61.184 81.739 12.435 1.00 22.51 331 ALA B C 1
ATOM 4414 O O . ALA B 1 331 ? 60.290 81.195 11.769 1.00 22.01 331 ALA B O 1
ATOM 4416 N N . VAL B 1 332 ? 61.302 83.058 12.592 1.00 22.95 332 VAL B N 1
ATOM 4417 C CA . VAL B 1 332 ? 60.405 83.993 11.905 1.00 24.11 332 VAL B CA 1
ATOM 4418 C C . VAL B 1 332 ? 61.104 85.117 11.156 1.00 25.45 332 VAL B C 1
ATOM 4419 O O . VAL B 1 332 ? 62.083 85.688 11.623 1.00 23.56 332 VAL B O 1
ATOM 4423 N N . SER B 1 333 ? 60.563 85.415 9.965 1.00 27.79 333 SER B N 1
ATOM 4424 C CA . SER B 1 333 ? 60.922 86.624 9.217 1.00 29.38 333 SER B CA 1
ATOM 4425 C C . SER B 1 333 ? 60.049 87.772 9.709 1.00 31.08 333 SER B C 1
ATOM 4426 O O . SER B 1 333 ? 58.818 87.596 9.811 1.00 32.12 333 SER B O 1
ATOM 4429 N N . PRO B 1 334 ? 60.657 88.900 10.085 1.00 32.92 334 PRO B N 1
ATOM 4430 C CA . PRO B 1 334 ? 59.909 90.006 10.692 1.00 34.29 334 PRO B CA 1
ATOM 4431 C C . PRO B 1 334 ? 59.102 90.915 9.774 1.00 35.90 334 PRO B C 1
ATOM 4432 O O . PRO B 1 334 ? 58.304 91.648 10.342 1.00 36.89 334 PRO B O 1
ATOM 4436 N N . SER B 1 335 ? 59.221 90.865 8.450 1.00 37.13 335 SER B N 1
ATOM 4437 C CA . SER B 1 335 ? 58.525 91.848 7.621 1.00 38.36 335 SER B CA 1
ATOM 4438 C C . SER B 1 335 ? 57.058 91.565 7.566 1.00 38.13 335 SER B C 1
ATOM 4439 O O . SER B 1 335 ? 56.645 90.416 7.632 1.00 36.83 335 SER B O 1
ATOM 4442 N N . SER B 1 336 ? 56.271 92.633 7.414 1.00 38.49 336 SER B N 1
ATOM 4443 C CA . SER B 1 336 ? 54.829 92.497 7.167 1.00 38.49 336 SER B CA 1
ATOM 4444 C C . SER B 1 336 ? 54.491 91.640 5.942 1.00 37.96 336 SER B C 1
ATOM 4445 O O . SER B 1 336 ? 53.369 91.148 5.867 1.00 37.80 336 SER B O 1
ATOM 4448 N N . VAL B 1 337 ? 55.426 91.460 4.993 1.00 37.49 337 VAL B N 1
ATOM 4449 C CA . VAL B 1 337 ? 55.144 90.626 3.806 1.00 37.43 337 VAL B CA 1
ATOM 4450 C C . VAL B 1 337 ? 54.939 89.144 4.154 1.00 36.78 337 VAL B C 1
ATOM 4451 O O . VAL B 1 337 ? 54.237 88.409 3.457 1.00 35.77 337 VAL B O 1
ATOM 4455 N N . PHE B 1 338 ? 55.509 88.718 5.279 1.00 36.25 338 PHE B N 1
ATOM 4456 C CA . PHE B 1 338 ? 55.360 87.341 5.747 1.00 35.01 338 PHE B CA 1
ATOM 4457 C C . PHE B 1 338 ? 54.278 87.191 6.811 1.00 34.60 338 PHE B C 1
ATOM 4458 O O . PHE B 1 338 ? 54.235 86.208 7.543 1.00 35.22 338 PHE B O 1
ATOM 4466 N N . TYR B 1 339 ? 53.349 88.135 6.854 1.00 33.75 339 TYR B N 1
ATOM 4467 C CA . TYR B 1 339 ? 52.329 88.187 7.916 1.00 32.70 339 TYR B CA 1
ATOM 4468 C C . TYR B 1 339 ? 51.702 86.849 8.329 1.00 32.22 339 TYR B C 1
ATOM 4469 O O . TYR B 1 339 ? 51.757 86.439 9.492 1.00 31.50 339 TYR B O 1
ATOM 4478 N N . ASP B 1 340 ? 51.057 86.208 7.370 1.00 31.93 340 ASP B N 1
ATOM 4479 C CA . ASP B 1 340 ? 50.288 85.010 7.614 1.00 31.87 340 ASP B CA 1
ATOM 4480 C C . ASP B 1 340 ? 51.164 83.808 8.016 1.00 30.89 340 ASP B C 1
ATOM 4481 O O . ASP B 1 340 ? 50.783 83.016 8.851 1.00 30.93 340 ASP B O 1
ATOM 4486 N N . ASP B 1 341 ? 52.319 83.665 7.385 1.00 29.92 341 ASP B N 1
ATOM 4487 C CA . ASP B 1 341 ? 53.180 82.537 7.659 1.00 29.29 341 ASP B CA 1
ATOM 4488 C C . ASP B 1 341 ? 53.747 82.670 9.052 1.00 29.39 341 ASP B C 1
ATOM 4489 O O . ASP B 1 341 ? 53.765 81.694 9.825 1.00 28.51 341 ASP B O 1
ATOM 4494 N N . THR B 1 342 ? 54.145 83.903 9.383 1.00 29.18 342 THR B N 1
ATOM 4495 C CA . THR B 1 342 ? 54.683 84.217 10.681 1.00 29.61 342 THR B CA 1
ATOM 4496 C C . THR B 1 342 ? 53.640 84.005 11.775 1.00 29.29 342 THR B C 1
ATOM 4497 O O . THR B 1 342 ? 53.950 83.431 12.837 1.00 30.37 342 THR B O 1
ATOM 4501 N N . TYR B 1 343 ? 52.412 84.451 11.526 1.00 28.56 343 TYR B N 1
ATOM 4502 C CA . TYR B 1 343 ? 51.323 84.265 12.496 1.00 27.48 343 TYR B CA 1
ATOM 4503 C C . TYR B 1 343 ? 51.128 82.785 12.733 1.00 25.80 343 TYR B C 1
ATOM 4504 O O . TYR B 1 343 ? 51.034 82.352 13.893 1.00 24.93 343 TYR B O 1
ATOM 4513 N N . ASN B 1 344 ? 51.098 82.009 11.645 1.00 23.78 344 ASN B N 1
ATOM 4514 C CA . ASN B 1 344 ? 50.963 80.554 11.775 1.00 23.16 344 ASN B CA 1
ATOM 4515 C C . ASN B 1 344 ? 52.091 79.920 12.624 1.00 21.92 344 ASN B C 1
ATOM 4516 O O . ASN B 1 344 ? 51.821 79.036 13.425 1.00 20.67 344 ASN B O 1
ATOM 4521 N N . THR B 1 345 ? 53.343 80.341 12.393 1.00 20.67 345 THR B N 1
ATOM 4522 C CA . THR B 1 345 ? 54.502 79.831 13.121 1.00 20.41 345 THR B CA 1
ATOM 4523 C C . THR B 1 345 ? 54.415 80.189 14.592 1.00 20.92 345 THR B C 1
ATOM 4524 O O . THR B 1 345 ? 54.674 79.331 15.461 1.00 19.14 345 THR B O 1
ATOM 4528 N N . LEU B 1 346 ? 53.994 81.423 14.876 1.00 22.05 346 LEU B N 1
ATOM 4529 C CA . LEU B 1 346 ? 53.857 81.864 16.269 1.00 22.36 346 LEU B CA 1
ATOM 4530 C C . LEU B 1 346 ? 52.792 81.071 16.989 1.00 22.96 346 LEU B C 1
ATOM 4531 O O . LEU B 1 346 ? 53.089 80.559 18.056 1.00 23.26 346 LEU B O 1
ATOM 4536 N N . LYS B 1 347 ? 51.626 80.822 16.376 1.00 23.82 347 LYS B N 1
ATOM 4537 C CA . LYS B 1 347 ? 50.621 79.942 17.012 1.00 24.26 347 LYS B CA 1
ATOM 4538 C C . LYS B 1 347 ? 51.101 78.498 17.214 1.00 24.77 347 LYS B C 1
ATOM 4539 O O . LYS B 1 347 ? 50.821 77.859 18.232 1.00 24.51 347 LYS B O 1
ATOM 4545 N N . TYR B 1 348 ? 51.800 77.963 16.213 1.00 23.90 348 TYR B N 1
ATOM 4546 C CA . TYR B 1 348 ? 52.306 76.622 16.300 1.00 23.61 348 TYR B CA 1
ATOM 4547 C C . TYR B 1 348 ? 53.341 76.513 17.442 1.00 22.87 348 TYR B C 1
ATOM 4548 O O . TYR B 1 348 ? 53.256 75.632 18.280 1.00 23.34 348 TYR B O 1
ATOM 4557 N N . ALA B 1 349 ? 54.299 77.406 17.512 1.00 22.90 349 ALA B N 1
ATOM 4558 C CA . ALA B 1 349 ? 55.258 77.354 18.615 1.00 23.05 349 ALA B CA 1
ATOM 4559 C C . ALA B 1 349 ? 54.535 77.503 19.978 1.00 24.21 349 ALA B C 1
ATOM 4560 O O . ALA B 1 349 ? 54.843 76.793 20.961 1.00 24.35 349 ALA B O 1
ATOM 4562 N N . ASN B 1 350 ? 53.558 78.399 20.016 1.00 25.40 350 ASN B N 1
ATOM 4563 C CA . ASN B 1 350 ? 52.820 78.664 21.238 1.00 26.02 350 ASN B CA 1
ATOM 4564 C C . ASN B 1 350 ? 52.057 77.413 21.735 1.00 26.31 350 ASN B C 1
ATOM 4565 O O . ASN B 1 350 ? 52.171 77.019 22.862 1.00 26.62 350 ASN B O 1
ATOM 4570 N N . ARG B 1 351 ? 51.345 76.762 20.846 1.00 26.31 351 ARG B N 1
ATOM 4571 C CA . ARG B 1 351 ? 50.693 75.486 21.119 1.00 27.21 351 ARG B CA 1
ATOM 4572 C C . ARG B 1 351 ? 51.676 74.414 21.684 1.00 27.24 351 ARG B C 1
ATOM 4573 O O . ARG B 1 351 ? 51.297 73.555 22.515 1.00 26.70 351 ARG B O 1
ATOM 4581 N N . ALA B 1 352 ? 52.930 74.444 21.246 1.00 26.30 352 ALA B N 1
ATOM 4582 C CA . ALA B 1 352 ? 53.866 73.406 21.692 1.00 26.85 352 ALA B CA 1
ATOM 4583 C C . ALA B 1 352 ? 54.234 73.525 23.169 1.00 27.84 352 ALA B C 1
ATOM 4584 O O . ALA B 1 352 ? 54.608 72.533 23.821 1.00 27.02 352 ALA B O 1
ATOM 4586 N N . LYS B 1 353 ? 54.131 74.740 23.698 1.00 29.26 353 LYS B N 1
ATOM 4587 C CA . LYS B 1 353 ? 54.272 74.954 25.137 1.00 30.13 353 LYS B CA 1
ATOM 4588 C C . LYS B 1 353 ? 53.320 74.111 25.975 1.00 31.51 353 LYS B C 1
ATOM 4589 O O . LYS B 1 353 ? 53.602 73.832 27.130 1.00 31.37 353 LYS B O 1
ATOM 4595 N N . ASP B 1 354 ? 52.182 73.691 25.421 1.00 33.47 354 ASP B N 1
ATOM 4596 C CA . ASP B 1 354 ? 51.253 72.802 26.172 1.00 33.58 354 ASP B CA 1
ATOM 4597 C C . ASP B 1 354 ? 51.775 71.397 26.400 1.00 34.14 354 ASP B C 1
ATOM 4598 O O . ASP B 1 354 ? 51.190 70.626 27.217 1.00 34.10 354 ASP B O 1
ATOM 4603 N N . ILE B 1 355 ? 52.817 71.009 25.668 1.00 33.28 355 ILE B N 1
ATOM 4604 C CA . ILE B 1 355 ? 53.413 69.736 25.950 1.00 33.77 355 ILE B CA 1
ATOM 4605 C C . ILE B 1 355 ? 53.879 69.802 27.419 1.00 35.03 355 ILE B C 1
ATOM 4606 O O . ILE B 1 355 ? 53.591 68.845 28.150 1.00 38.00 355 ILE B O 1
#

CATH classification: 3.40.850.10

Nearest PDB structures (foldseek):
  3lre-assembly3_A  TM=1.003E+00  e=1.057E-64  Homo sapiens
  3lre-assembly3_B-2  TM=9.626E-01  e=1.258E-52  Homo sapiens
  7rsi-assembly1_C  TM=9.064E-01  e=1.309E-50  Homo sapiens
  5ocu-assembly1_K  TM=9.295E-01  e=2.054E-46  Homo sapiens
  2vvg-assembly2_B  TM=9.147E-01  e=3.969E-33  Giardia duodenalis

Radius of gyration: 29.52 Å; Cα contacts (8 Å, |Δi|>4): 1234; chains: 2; bounding box: 84×78×56 Å

GO terms:
  GO:0051010 microtubule plus-end binding (F, IDA)
  GO:0070463 tubulin-dependent ATPase activity (F, IDA)
  GO:0008017 microtubule binding (F, IDA)
  GO:0001726 ruffle (C, IDA)
  GO:0005634 nucleus (C, IDA)
  GO:0005737 cytoplasm (C, IDA)
  GO:0005828 kinetochore microtubule (C, IDA)
  GO:0005901 caveola (C, IDA)
  GO:0008574 plus-end-directed microtubule motor activity (F, IDA)
  GO:0007019 microtubule depolymerization (P, IDA)
  GO:0007080 mitotic metaphase chromosome alignment (P, IDA)
  GO:0005515 protein binding (F, IPI)
  GO:0003779 actin binding (F, IPI)
  GO:0005829 cytosol (C, TAS)
  GO:0015630 microtubule cytoskeleton (C, IDA)
  GO:0045171 intercellular bridge (C, IDA)

Solvent-accessible surface area: 28934 Å² total; per-residue (Å²): 83,74,0,0,0,16,1,37,73,17,80,118,174,30,122,92,59,58,138,138,69,4,8,117,32,81,67,160,90,51,0,30,0,35,146,86,104,58,148,18,66,4,75,12,11,14,54,31,73,14,54,8,54,59,0,13,76,82,3,0,72,32,16,2,174,30,0,22,110,23,96,10,0,0,0,1,1,18,0,4,68,48,3,16,19,54,73,1,0,33,14,55,74,70,77,33,0,0,3,24,34,0,0,64,34,0,50,112,19,32,94,118,40,126,153,124,30,69,31,53,17,16,0,0,4,0,1,1,63,116,38,70,0,79,9,2,34,73,162,40,46,73,20,32,16,140,85,58,122,117,137,20,14,69,16,134,49,24,43,99,50,126,9,147,37,42,136,75,2,71,116,18,2,57,54,0,29,134,88,16,42,144,171,118,56,12,31,158,1,6,1,0,2,6,0,38,0,65,38,10,96,104,133,27,69,132,124,85,142,36,121,76,1,15,0,0,1,0,6,1,3,13,26,65,241,115,158,3,19,118,2,0,8,72,0,10,92,48,71,95,112,44,27,182,69,2,40,0,0,58,1,0,82,28,0,10,19,72,111,23,67,14,2,1,1,0,2,2,4,0,5,40,102,55,73,84,33,2,45,43,3,0,47,43,0,57,137,9,111,142,144,3,65,0,0,0,21,2,38,77,22,80,115,155,22,139,84,46,63,144,118,93,4,3,120,33,78,68,147,99,47,0,24,0,35,232,103,96,107,72,146,13,78,7,71,11,6,14,58,55,114,17,60,9,51,79,0,10,72,85,1,0,76,54,20,2,156,23,0,12,92,27,90,29,0,0,0,0,0,16,0,12,44,54,3,20,16,50,75,1,0,34,14,54,106,136,80,31,0,0,4,25,36,0,0,65,36,0,42,112,20,32,94,112,37,131,61,134,40,84,38,46,18,17,1,0,1,0,0,1,24,58,15,62,0,78,8,2,33,56,157,59,19,88,23,67,78,165,54,30,104,22,139,52,25,41,113,47,102,10,139,42,34,119,90,1,68,114,16,1,60,48,0,25,152,88,12,38,74,36,130,101,34,190,127,60,68,12,14,64,0,4,2,0,0,6,0,45,0,104,3,43,68,108,109,91,79,157,139,36,96,62,134,100,1,23,0,0,1,0,5,2,6,13,18,59,188,136,131,76,33,57,117,2,18,121,4,0,10,83,1,5,59,38,38,17,93,67,184,88,42,124,75,3,47,0,0,87,4,0,93,60,0,9,18,48,100,10,48,8,0,0,1,0,2,2,6,0,6,18,113,71,59,103,34,5,48,40,3,0,97,47,0,48,81,0,78,84,25

Sequence (589 aa):
MKVVVRVRPENTKEKAAGFHKVVHVVDKHILVFDNKDLKFVFDAVFDETSTQSEVFEHTTKPILRSFLNGYNCTVLAYGATGAGKTHTMLGSADEPGVMYLTMLHLYKCMDEIKEEKICSTAVSYLEVYNEQIRDLLVNSGPLAVREDTQKGVVVHGLTLHQPKSSEEILHLLDNGNKNRTQHATSSRSHAVFQIYLRQQDKTASINQNVRIAKMSLIDLAGSERNRSLLALGNVINALAIPYRNSKLTRLLKDSLGGNCQTIMIAAVSPSSVFYDDTYNTLKYANRAKHHMKVVVRVRPENTKEKAAGFHKVVHVVDKHILVFDQNKDLKFVFDAVFDETSTQSEVFEHTTKPILRSFLNGYNCTVLAYGATGAGKTHTMLGSADEPGVMYLTMLHLYKCMDEIKEEKICSTAVSYLEVYNEQIRDLLVNSGPLAVKGVVVHGLTLHQPKSSEEILHLLDNGNKNRTQHPTDMNATSSRSHAVFQIYLRQQDKTASINQNVRIAKMSLIDLAGSERATNINRSLLALGNVINALADSKPYRNSKLTRLLKDSLGGNCQTIMIAAVSPSSVFYDDTYNTLKYANRAKDI

Foldseek 3Di:
DFEEEEEADDDPVCVVVPDDFQWADPDQFWIFGDDDRRIHGGPGYAYRPDALVNVLVSPVLVQVVVLQVQFAAEEEEAFAPPQCLCCQQQNDPVGGHNQLVNVVVNLVVCVVCVQWKDKDKKKFKWKQAPLFIGGLQDDDGGWDWDADPVRDIDTPPTDIGDQPDSVSSSVRSVSSLVSAPPVVHVLQIKMKMKMWMDMDGPPDDPPPDTDIHMYIYIRHRHPPVDQQPVCVLCPLLVVCHSLVSGNNSVNCVRRPPPRYHYYYYQGGHRRPVCSVRRVVSSVSSSSND/DAAAEEEEEADDDDVDVVPPFDFQWAADDFFWIFGKVIPRRIFGGNGYHYHVDAQVNVLVPACVVVLVLVVVFFAAEEAEAAAPPQQLCCQQQNDPVGGHNVLVNVVVNVVVVVVCVVFWDKDKKKFKWKQALQFIDGLQDHPGGWDWVATGTPPTDIGDQDDSVSSSVRSVSSCVSQDFDPPDPVRPSQLMKMKMKMKMWIFGPDDDVPTDTGIYMYIYIRHHGPDDDRSSCQLVVQVLVVLVVQLPPCGQPRGDNSVNCVRAPDPSYHYYYYYGGHGGCVCNPRRVVSSVSSSSSSSD

B-factor: mean 33.27, std 10.66, range [10.33, 64.66]

Organism: Homo sapiens (NCBI:txid9606)

InterPro domains:
  IPR001752 Kinesin motor domain [PF00225] (17-355)
  IPR001752 Kinesin motor domain [PR00380] (104-125)
  IPR001752 Kinesin motor domain [PR00380] (219-236)
  IPR001752 Kinesin motor domain [PR00380] (253-271)
  IPR001752 Kinesin motor domain [PR00380] (305-326)
  IPR001752 Kinesin motor domain [PS50067] (11-355)
  IPR001752 Kinesin motor domain [SM00129] (9-363)
  IPR019821 Kinesin motor domain, conserved site [PS00411] (252-263)
  IPR027417 P-loop containing nucleoside triphosphate hydrolase [SSF52540] (12-397)
  IPR027640 Kinesin-like protein [PTHR47968] (11-843)
  IPR036961 Kinesin motor domain superfamily [G3DSA:3.40.850.10] (2-355)